Protein AF-A0AAD6F4P8-F1 (afdb_monomer)

Secondary structure (DSSP, 8-state):
--PPP--------------PPPPP-PPPPPP---PPPP--PPPPPPPPP-PPPPPPPP-PPPPP--PPPP-PPPP-PPPPPPP-------------PPPP-PPPP---SS--SSSS---------S--HHHHHHHHHHHHHHHHTPPP--GGGT----S-TTTT-BTT-SS--SS---B--HHHHHHHHHHHHTTTTTTTTS--S--SS---SSSSS--TT-S---S-TTT---SSEETTTTEE-TT-SS-TTSTTEETTEEPPTT-EEE--SSTTB--EE--SS-SSPPP--BBPTT-EETTTTEEEETTEE--HHHHHHHHH-TTEEEPPHHHHHHHGGG-BTTB-S-B-TTSPBPPPPTTTGGGSB--EEES-SS-SS-TTPEEEEEEEEETTEEEEEEEEE----TTS--TTBPPTT-EEETTEEEETTEEEEGGGG-HHHHHGGGTTSEEEBTTS-EEEPTEEETTTS-EEE--BBTTTB-SSPPPP-

Mean predicted aligned error: 16.56 Å

pLDDT: mean 73.49, std 25.28, range [23.8, 97.62]

Structure (mmCIF, N/CA/C/O backbone):
data_AF-A0AAD6F4P8-F1
#
_entry.id   AF-A0AAD6F4P8-F1
#
loop_
_atom_site.group_PDB
_atom_site.id
_atom_site.type_symbol
_atom_site.label_atom_id
_atom_site.label_alt_id
_atom_site.label_comp_id
_atom_site.label_asym_id
_atom_site.label_entity_id
_atom_site.label_seq_id
_atom_site.pdbx_PDB_ins_code
_atom_site.Cartn_x
_atom_site.Cartn_y
_atom_site.Cartn_z
_atom_site.occupancy
_atom_site.B_iso_or_equiv
_atom_site.auth_seq_id
_atom_site.auth_comp_id
_atom_site.auth_asym_id
_atom_site.auth_atom_id
_atom_site.pdbx_PDB_model_num
ATOM 1 N N . MET A 1 1 ? -50.062 -0.620 -18.883 1.00 27.12 1 MET A N 1
ATOM 2 C CA . MET A 1 1 ? -49.053 -1.371 -18.108 1.00 27.12 1 MET A CA 1
ATOM 3 C C . MET A 1 1 ? -47.670 -0.944 -18.592 1.00 27.12 1 MET A C 1
ATOM 5 O O . MET A 1 1 ? -47.546 -0.703 -19.782 1.00 27.12 1 MET A O 1
ATOM 9 N N . GLU A 1 2 ? -46.653 -0.757 -17.750 1.00 25.64 2 GLU A N 1
ATOM 10 C CA . GLU A 1 2 ? -46.662 -0.831 -16.279 1.00 25.64 2 GLU A CA 1
ATOM 11 C C . GLU A 1 2 ? -45.714 0.197 -15.627 1.00 25.64 2 GLU A C 1
ATOM 13 O O . GLU A 1 2 ? -45.304 1.154 -16.280 1.00 25.64 2 GLU A O 1
ATOM 18 N N . ARG A 1 3 ? -45.489 0.102 -14.310 1.00 24.59 3 ARG A N 1
ATOM 19 C CA . ARG A 1 3 ? -44.929 1.192 -13.492 1.00 24.59 3 ARG A CA 1
ATOM 20 C C . ARG A 1 3 ? -43.428 1.400 -13.717 1.00 24.59 3 ARG A C 1
ATOM 22 O O . ARG A 1 3 ? -42.650 0.461 -13.608 1.00 24.59 3 ARG A O 1
ATOM 29 N N . ALA A 1 4 ? -43.024 2.658 -13.893 1.00 24.95 4 ALA A N 1
ATOM 30 C CA . ALA A 1 4 ? -41.645 3.085 -13.677 1.00 24.95 4 ALA A CA 1
ATOM 31 C C . ALA A 1 4 ? -41.419 3.338 -12.176 1.00 24.95 4 ALA A C 1
ATOM 33 O O . ALA A 1 4 ? -42.096 4.193 -11.599 1.00 24.95 4 ALA A O 1
ATOM 34 N N . ASP A 1 5 ? -40.486 2.619 -11.546 1.00 25.64 5 ASP A N 1
ATOM 35 C CA . ASP A 1 5 ? -40.060 2.919 -10.173 1.00 25.64 5 ASP A CA 1
ATOM 36 C C . ASP A 1 5 ? -38.973 4.007 -10.178 1.00 25.64 5 ASP A C 1
ATOM 38 O O . ASP A 1 5 ? -38.095 4.050 -11.042 1.00 25.64 5 ASP A O 1
ATOM 42 N N . ARG A 1 6 ? -39.048 4.911 -9.202 1.00 30.14 6 ARG A N 1
ATOM 43 C CA . ARG A 1 6 ? -38.086 5.988 -8.973 1.00 30.14 6 ARG A CA 1
ATOM 44 C C . ARG A 1 6 ? -37.300 5.672 -7.703 1.00 30.14 6 ARG A C 1
ATOM 46 O O . ARG A 1 6 ? -37.779 5.975 -6.611 1.00 30.14 6 ARG A O 1
ATOM 53 N N . ARG A 1 7 ? -36.079 5.147 -7.847 1.00 28.91 7 ARG A N 1
ATOM 54 C CA . ARG A 1 7 ? -34.977 5.303 -6.872 1.00 28.91 7 ARG A CA 1
ATOM 55 C C . ARG A 1 7 ? -33.649 4.786 -7.431 1.00 28.91 7 ARG A C 1
ATOM 57 O O . ARG A 1 7 ? -33.378 3.595 -7.412 1.00 28.91 7 ARG A O 1
ATOM 64 N N . ASN A 1 8 ? -32.828 5.717 -7.904 1.00 29.27 8 ASN A N 1
ATOM 65 C CA . ASN A 1 8 ? -31.368 5.656 -7.830 1.00 29.27 8 ASN A CA 1
ATOM 66 C C . ASN A 1 8 ? -30.857 7.071 -8.116 1.00 29.27 8 ASN A C 1
ATOM 68 O O . ASN A 1 8 ? -30.962 7.555 -9.241 1.00 29.27 8 ASN A O 1
ATOM 72 N N . GLY A 1 9 ? -30.433 7.782 -7.070 1.00 30.77 9 GLY A N 1
ATOM 73 C CA . GLY A 1 9 ? -30.246 9.233 -7.152 1.00 30.77 9 GLY A CA 1
ATOM 74 C C . GLY A 1 9 ? -29.705 9.899 -5.889 1.00 30.77 9 GLY A C 1
ATOM 75 O O . GLY A 1 9 ? -29.942 11.089 -5.703 1.00 30.77 9 GLY A O 1
ATOM 76 N N . GLU A 1 10 ? -28.982 9.170 -5.035 1.00 27.36 10 GLU A N 1
ATOM 77 C CA . GLU A 1 10 ? -28.270 9.762 -3.898 1.00 27.36 10 GLU A CA 1
ATOM 78 C C . GLU A 1 10 ? -26.758 9.552 -4.000 1.00 27.36 10 GLU A C 1
ATOM 80 O O . GLU A 1 10 ? -26.220 8.485 -3.736 1.00 27.36 10 GLU A O 1
ATOM 85 N N . GLN A 1 11 ? -26.102 10.641 -4.401 1.00 25.98 11 GLN A N 1
ATOM 86 C CA . GLN A 1 11 ? -24.927 11.211 -3.739 1.00 25.98 11 GLN A CA 1
ATOM 87 C C . GLN A 1 11 ? -23.844 10.233 -3.254 1.00 25.98 11 GLN A C 1
ATOM 89 O O . GLN A 1 11 ? -23.821 9.831 -2.092 1.00 25.98 11 GLN A O 1
ATOM 94 N N . VAL A 1 12 ? -22.806 10.072 -4.081 1.00 25.61 12 VAL A N 1
ATOM 95 C CA . VAL A 1 12 ? -21.438 9.934 -3.557 1.00 25.61 12 VAL A CA 1
ATOM 96 C C . VAL A 1 12 ? -21.161 11.159 -2.679 1.00 25.61 12 VAL A C 1
ATOM 98 O O . VAL A 1 12 ? -21.057 12.279 -3.187 1.00 25.61 12 VAL A O 1
ATOM 101 N N . ARG A 1 13 ? -21.088 10.969 -1.358 1.00 23.91 13 ARG A N 1
ATOM 102 C CA . ARG A 1 13 ? -20.717 12.023 -0.407 1.00 23.91 13 ARG A CA 1
ATOM 103 C C . ARG A 1 13 ? -19.242 11.872 -0.031 1.00 23.91 13 ARG A C 1
ATOM 105 O O . ARG A 1 13 ? -18.902 10.856 0.569 1.00 23.91 13 ARG A O 1
ATOM 112 N N . PRO A 1 14 ? -18.370 12.854 -0.323 1.00 23.89 14 PRO A N 1
ATOM 113 C CA . PRO A 1 14 ? -17.055 12.894 0.303 1.00 23.89 14 PRO A CA 1
ATOM 114 C C . PRO A 1 14 ? -17.202 13.151 1.809 1.00 23.89 14 PRO A C 1
ATOM 116 O O . PRO A 1 14 ? -18.171 13.782 2.247 1.00 23.89 14 PRO A O 1
ATOM 119 N N . LEU A 1 15 ? -16.221 12.692 2.589 1.00 24.34 15 LEU A N 1
ATOM 120 C CA . LEU A 1 15 ? -16.130 12.939 4.030 1.00 24.34 15 LEU A CA 1
ATOM 121 C C . LEU A 1 15 ? -16.163 14.450 4.311 1.00 24.34 15 LEU A C 1
ATOM 123 O O . LEU A 1 15 ? -15.234 15.184 3.972 1.00 24.34 15 LEU A O 1
ATOM 127 N N . ARG A 1 16 ? -17.253 14.927 4.922 1.00 23.80 16 ARG A N 1
ATOM 128 C CA . ARG A 1 16 ? -17.387 16.320 5.360 1.00 23.80 16 ARG A CA 1
ATOM 129 C C . ARG A 1 16 ? -16.856 16.474 6.777 1.00 23.80 16 ARG A C 1
ATOM 131 O O . ARG A 1 16 ? -17.568 16.174 7.731 1.00 23.80 16 ARG A O 1
ATOM 138 N N . PHE A 1 17 ? -15.667 17.053 6.902 1.00 24.91 17 PHE A N 1
ATOM 139 C CA . PHE A 1 17 ? -15.286 17.752 8.126 1.00 24.91 17 PHE A CA 1
ATOM 140 C C . PHE A 1 17 ? -16.268 18.908 8.352 1.00 24.91 17 PHE A C 1
ATOM 142 O O . PHE A 1 17 ? -16.334 19.848 7.556 1.00 24.91 17 PHE A O 1
ATOM 149 N N . HIS A 1 18 ? -17.069 18.820 9.413 1.00 24.23 18 HIS A N 1
ATOM 150 C CA . HIS A 1 18 ? -18.057 19.835 9.773 1.00 24.23 18 HIS A CA 1
ATOM 151 C C . HIS A 1 18 ? -17.400 20.976 10.565 1.00 24.23 18 HIS A C 1
ATOM 153 O O . HIS A 1 18 ? -17.612 21.136 11.763 1.00 24.23 18 HIS A O 1
ATOM 159 N N . LEU A 1 19 ? -16.612 21.800 9.867 1.00 25.84 19 LEU A N 1
ATOM 160 C CA . LEU A 1 19 ? -16.163 23.090 10.390 1.00 25.84 19 LEU A CA 1
ATOM 161 C C . LEU A 1 19 ? -17.365 24.038 10.504 1.00 25.84 19 LEU A C 1
ATOM 163 O O . LEU A 1 19 ? -17.758 24.691 9.535 1.00 25.84 19 LEU A O 1
ATOM 167 N N . ASN A 1 20 ? -17.959 24.100 11.694 1.00 26.73 20 ASN A N 1
ATOM 168 C CA . ASN A 1 20 ? -18.917 25.144 12.040 1.00 26.73 20 ASN A CA 1
ATOM 169 C C . ASN A 1 20 ? -18.177 26.485 12.153 1.00 26.73 20 ASN A C 1
ATOM 171 O O . ASN A 1 20 ? -17.145 26.577 12.815 1.00 26.73 20 ASN A O 1
ATOM 175 N N . ALA A 1 21 ? -18.707 27.533 11.522 1.00 30.80 21 ALA A N 1
ATOM 176 C CA . ALA A 1 21 ? -18.173 28.880 11.694 1.00 30.80 21 ALA A CA 1
ATOM 177 C C . ALA A 1 21 ? -18.444 29.377 13.132 1.00 30.80 21 ALA A C 1
ATOM 179 O O . ALA A 1 21 ? -19.569 29.201 13.615 1.00 30.80 21 ALA A O 1
ATOM 180 N N . PRO A 1 22 ? -17.473 30.014 13.814 1.00 34.09 22 PRO A N 1
ATOM 181 C CA . PRO A 1 22 ? -17.725 30.664 15.096 1.00 34.09 22 PRO A CA 1
ATOM 182 C C . PRO A 1 22 ? -18.763 31.792 14.951 1.00 34.09 22 PRO A C 1
ATOM 184 O O . PRO A 1 22 ? -18.744 32.499 13.941 1.00 34.09 22 PRO A O 1
ATOM 187 N N . PRO A 1 23 ? -19.650 32.006 15.939 1.00 33.62 23 PRO A N 1
ATOM 188 C CA . PRO A 1 23 ? -20.522 33.175 15.959 1.00 33.62 23 PRO A CA 1
ATOM 189 C C . PRO A 1 23 ? -19.725 34.449 16.284 1.00 33.62 23 PRO A C 1
ATOM 191 O O . PRO A 1 23 ? -18.847 34.435 17.148 1.00 33.62 23 PRO A O 1
ATOM 194 N N . ASP A 1 24 ? -20.071 35.569 15.643 1.00 33.62 24 ASP A N 1
ATOM 195 C CA . ASP A 1 24 ? -19.488 36.881 15.947 1.00 33.62 24 ASP A CA 1
ATOM 196 C C . ASP A 1 24 ? -19.811 37.319 17.388 1.00 33.62 24 ASP A C 1
ATOM 198 O O . ASP A 1 24 ? -20.970 37.562 17.737 1.00 33.62 24 ASP A O 1
ATOM 202 N N . ILE A 1 25 ? -18.779 37.475 18.225 1.00 34.50 25 ILE A N 1
ATOM 203 C CA . ILE A 1 25 ? -18.896 38.010 19.590 1.00 34.50 25 ILE A CA 1
ATOM 204 C C . ILE A 1 25 ? -18.365 39.458 19.610 1.00 34.50 25 ILE A C 1
ATOM 206 O O . ILE A 1 25 ? -17.192 39.676 19.295 1.00 34.50 25 ILE A O 1
ATOM 210 N N . PRO A 1 26 ? -19.177 40.466 19.991 1.00 30.06 26 PRO A N 1
ATOM 211 C CA . PRO A 1 26 ? -18.735 41.861 20.029 1.00 30.06 26 PRO A CA 1
ATOM 212 C C . PRO A 1 26 ? -17.628 42.130 21.059 1.00 30.06 26 PRO A C 1
ATOM 214 O O . PRO A 1 26 ? -17.706 41.700 22.209 1.00 30.06 26 PRO A O 1
ATOM 217 N N . LEU A 1 27 ? -16.629 42.926 20.668 1.00 29.55 27 LEU A N 1
ATOM 218 C CA . LEU A 1 27 ? -15.541 43.363 21.549 1.00 29.55 27 LEU A CA 1
ATOM 219 C C . LEU A 1 27 ? -16.037 44.348 22.623 1.00 29.55 27 LEU A C 1
ATOM 221 O O . LEU A 1 27 ? -16.502 45.444 22.306 1.00 29.55 27 LEU A O 1
ATOM 225 N N . THR A 1 28 ? -15.853 44.004 23.899 1.00 33.47 28 THR A N 1
ATOM 226 C CA . THR A 1 28 ? -16.041 44.921 25.037 1.00 33.47 28 THR A CA 1
ATOM 227 C C . THR A 1 28 ? -14.729 45.616 25.442 1.00 33.47 28 THR A C 1
ATOM 229 O O . THR A 1 28 ? -13.672 44.984 25.400 1.00 33.47 28 THR A O 1
ATOM 232 N N . PRO A 1 29 ? -14.758 46.899 25.857 1.00 35.25 29 PRO A N 1
ATOM 233 C CA . PRO A 1 29 ? -13.555 47.675 26.172 1.00 35.25 29 PRO A CA 1
ATOM 234 C C . PRO A 1 29 ? -12.920 47.302 27.531 1.00 35.25 29 PRO A C 1
ATOM 236 O O . PRO A 1 29 ? -13.609 46.802 28.422 1.00 35.25 29 PRO A O 1
ATOM 239 N N . PRO A 1 30 ? -11.613 47.568 27.728 1.00 34.16 30 PRO A N 1
ATOM 240 C CA . PRO A 1 30 ? -10.875 47.107 28.903 1.00 34.16 30 PRO A CA 1
ATOM 241 C C . PRO A 1 30 ? -11.170 47.930 30.165 1.00 34.16 30 PRO A C 1
ATOM 243 O O . PRO A 1 30 ? -11.042 49.156 30.169 1.00 34.16 30 PRO A O 1
ATOM 246 N N . HIS A 1 31 ? -11.458 47.240 31.272 1.00 32.59 31 HIS A N 1
ATOM 247 C CA . HIS A 1 31 ? -11.424 47.813 32.621 1.00 32.59 31 HIS A CA 1
ATOM 248 C C . HIS A 1 31 ? -10.141 47.430 33.378 1.00 32.59 31 HIS A C 1
ATOM 250 O O . HIS A 1 31 ? -9.412 46.517 32.993 1.00 32.59 31 HIS A O 1
ATOM 256 N N . LYS A 1 32 ? -9.819 48.223 34.406 1.00 36.72 32 LYS A N 1
ATOM 257 C CA . LYS A 1 32 ? -8.496 48.288 35.046 1.00 36.72 32 LYS A CA 1
ATOM 258 C C . LYS A 1 32 ? -8.302 47.273 36.185 1.00 36.72 32 LYS A C 1
ATOM 260 O O . LYS A 1 32 ? -9.239 46.623 36.624 1.00 36.72 32 LYS A O 1
ATOM 265 N N . GLU A 1 33 ? -7.067 47.283 36.697 1.00 36.47 33 GLU A N 1
ATOM 266 C CA . GLU A 1 33 ? -6.622 46.787 38.011 1.00 36.47 33 GLU A CA 1
ATOM 267 C C . GLU A 1 33 ? -6.440 45.266 38.173 1.00 36.47 33 GLU A C 1
ATOM 269 O O . GLU A 1 33 ? -7.339 44.506 38.517 1.00 36.47 33 GLU A O 1
ATOM 274 N N . ARG A 1 34 ? -5.171 44.848 38.046 1.00 35.59 34 ARG A N 1
ATOM 275 C CA . ARG A 1 34 ? -4.601 43.663 38.701 1.00 35.59 34 ARG A CA 1
ATOM 276 C C . ARG A 1 34 ? -3.383 44.127 39.524 1.00 35.59 34 ARG A C 1
ATOM 278 O O . ARG A 1 34 ? -2.565 44.864 38.972 1.00 35.59 34 ARG A O 1
ATOM 285 N N . PRO A 1 35 ? -3.252 43.758 40.813 1.00 35.03 35 PRO A N 1
ATOM 286 C CA . PRO A 1 35 ? -2.140 44.204 41.656 1.00 35.03 35 PRO A CA 1
ATOM 287 C C . PRO A 1 35 ? -0.799 43.557 41.267 1.00 35.03 35 PRO A C 1
ATOM 289 O O . PRO A 1 35 ? -0.757 42.509 40.621 1.00 35.03 35 PRO A O 1
ATOM 292 N N . ALA A 1 36 ? 0.303 44.196 41.670 1.00 39.91 36 ALA A N 1
ATOM 293 C CA . ALA A 1 36 ? 1.667 43.777 41.346 1.00 39.91 36 ALA A CA 1
ATOM 294 C C . ALA A 1 36 ? 2.116 42.507 42.114 1.00 39.91 36 ALA A C 1
ATOM 296 O O . ALA A 1 36 ? 1.679 42.293 43.247 1.00 39.91 36 ALA A O 1
ATOM 297 N N . PRO A 1 37 ? 3.011 41.678 41.537 1.00 38.19 37 PRO A N 1
ATOM 298 C CA . PRO A 1 37 ? 3.512 40.464 42.184 1.00 38.19 37 PRO A CA 1
ATOM 299 C C . PRO A 1 37 ? 4.484 40.766 43.347 1.00 38.19 37 PRO A C 1
ATOM 301 O O . PRO A 1 37 ? 5.215 41.758 43.300 1.00 38.19 37 PRO A O 1
ATOM 304 N N . PRO A 1 38 ? 4.545 39.907 44.385 1.00 39.34 38 PRO A N 1
ATOM 305 C CA . PRO A 1 38 ? 5.389 40.127 45.559 1.00 39.34 38 PRO A CA 1
ATOM 306 C C . PRO A 1 38 ? 6.880 39.879 45.275 1.00 39.34 38 PRO A C 1
ATOM 308 O O . PRO A 1 38 ? 7.296 38.783 44.905 1.00 39.34 38 PRO A O 1
ATOM 311 N N . SER A 1 39 ? 7.715 40.887 45.523 1.00 39.91 39 SER A N 1
ATOM 312 C CA . SER A 1 39 ? 9.161 40.842 45.279 1.00 39.91 39 SER A CA 1
ATOM 313 C C . SER A 1 39 ? 9.961 40.294 46.475 1.00 39.91 39 SER A C 1
ATOM 315 O O . SER A 1 39 ? 10.532 41.070 47.246 1.00 39.91 39 SER A O 1
ATOM 317 N N . LYS A 1 40 ? 10.040 38.964 46.629 1.00 34.38 40 LYS A N 1
ATOM 318 C CA . LYS A 1 40 ? 11.017 38.278 47.505 1.00 34.38 40 LYS A CA 1
ATOM 319 C C . LYS A 1 40 ? 11.454 36.930 46.900 1.00 34.38 40 LYS A C 1
ATOM 321 O O . LYS A 1 40 ? 10.578 36.122 46.607 1.00 34.38 40 LYS A O 1
ATOM 326 N N . PRO A 1 41 ? 12.764 36.652 46.747 1.00 35.91 41 PRO A N 1
ATOM 327 C CA . PRO A 1 41 ? 13.242 35.315 46.396 1.00 35.91 41 PRO A CA 1
ATOM 328 C C . PRO A 1 41 ? 13.131 34.363 47.598 1.00 35.91 41 PRO A C 1
ATOM 330 O O . PRO A 1 41 ? 13.316 34.780 48.744 1.00 35.91 41 PRO A O 1
ATOM 333 N N . LEU A 1 42 ? 12.857 33.084 47.331 1.00 38.28 42 LEU A N 1
ATOM 334 C CA . LEU A 1 42 ? 12.933 32.007 48.326 1.00 38.28 42 LEU A CA 1
ATOM 335 C C . LEU A 1 42 ? 14.347 31.383 48.349 1.00 38.28 42 LEU A C 1
ATOM 337 O O . LEU A 1 42 ? 15.055 31.478 47.343 1.00 38.28 42 LEU A O 1
ATOM 341 N N . PRO A 1 43 ? 14.792 30.784 49.473 1.00 36.78 43 PRO A N 1
ATOM 342 C CA . PRO A 1 43 ? 16.133 30.203 49.590 1.00 36.78 43 PRO A CA 1
ATOM 343 C C . PRO A 1 43 ? 16.289 28.884 48.819 1.00 36.78 43 PRO A C 1
ATOM 345 O O . PRO A 1 43 ? 15.308 28.201 48.541 1.00 36.78 43 PRO A O 1
ATOM 348 N N . CYS A 1 44 ? 17.535 28.497 48.541 1.00 33.34 44 CYS A N 1
ATOM 349 C CA . CYS A 1 44 ? 17.864 27.168 48.020 1.00 33.34 44 CYS A CA 1
ATOM 350 C C . CYS A 1 44 ? 17.831 26.109 49.135 1.00 33.34 44 CYS A C 1
ATOM 352 O O . CYS A 1 44 ? 18.371 26.346 50.218 1.00 33.34 44 CYS A O 1
ATOM 354 N N . ASP A 1 45 ? 17.284 24.929 48.841 1.00 37.34 45 ASP A N 1
ATOM 355 C CA . ASP A 1 45 ? 17.310 23.776 49.748 1.00 37.34 45 ASP A CA 1
ATOM 356 C C . ASP A 1 45 ? 18.718 23.152 49.898 1.00 37.34 45 ASP A C 1
ATOM 358 O O . ASP A 1 45 ? 19.547 23.236 48.982 1.00 37.34 45 ASP A O 1
ATOM 362 N N . PRO A 1 46 ? 19.018 22.512 51.047 1.00 37.91 46 PRO A N 1
ATOM 363 C CA . PRO A 1 46 ? 20.307 21.873 51.308 1.00 37.91 46 PRO A CA 1
ATOM 364 C C . PRO A 1 46 ? 20.477 20.530 50.562 1.00 37.91 46 PRO A C 1
ATOM 366 O O . PRO A 1 46 ? 19.495 19.856 50.248 1.00 37.91 46 PRO A O 1
ATOM 369 N N . PRO A 1 47 ? 21.724 20.081 50.312 1.00 36.84 47 PRO A N 1
ATOM 370 C CA . PRO A 1 47 ? 21.988 18.850 49.569 1.00 36.84 47 PRO A CA 1
ATOM 371 C C . PRO A 1 47 ? 21.562 17.590 50.340 1.00 36.84 47 PRO A C 1
ATOM 373 O O . PRO A 1 47 ? 21.999 17.350 51.468 1.00 36.84 47 PRO A O 1
ATOM 376 N N . ALA A 1 48 ? 20.754 16.746 49.693 1.00 37.75 48 ALA A N 1
ATOM 377 C CA . ALA A 1 48 ? 20.360 15.440 50.214 1.00 37.75 48 ALA A CA 1
ATOM 378 C C . ALA A 1 48 ? 21.552 14.461 50.293 1.00 37.75 48 ALA A C 1
ATOM 380 O O . ALA A 1 48 ? 22.483 14.505 49.487 1.00 37.75 48 ALA A O 1
ATOM 381 N N . GLN A 1 49 ? 21.521 13.565 51.281 1.00 32.66 49 GLN A N 1
ATOM 382 C CA . GLN A 1 49 ? 22.653 12.702 51.627 1.00 32.66 49 GLN A CA 1
ATOM 383 C C . GLN A 1 49 ? 22.788 11.486 50.695 1.00 32.66 49 GLN A C 1
ATOM 385 O O . GLN A 1 49 ? 21.811 10.814 50.364 1.00 32.66 49 GLN A O 1
ATOM 390 N N . LEU A 1 50 ? 24.030 11.163 50.325 1.00 33.06 50 LEU A N 1
ATOM 391 C CA . LEU A 1 50 ? 24.385 9.963 49.565 1.00 33.06 50 LEU A CA 1
ATOM 392 C C . LEU A 1 50 ? 24.256 8.699 50.432 1.00 33.06 50 LEU A C 1
ATOM 394 O O . LEU A 1 50 ? 25.117 8.425 51.267 1.00 33.06 50 LEU A O 1
ATOM 398 N N . LEU A 1 51 ? 23.232 7.884 50.169 1.00 35.59 51 LEU A N 1
ATOM 399 C CA . LEU A 1 51 ? 23.209 6.475 50.572 1.00 35.59 51 LEU A CA 1
ATOM 400 C C . LEU A 1 51 ? 23.765 5.609 49.431 1.00 35.59 51 LEU A C 1
ATOM 402 O O . LEU A 1 51 ? 23.390 5.763 48.268 1.00 35.59 51 LEU A O 1
ATOM 406 N N . GLY A 1 52 ? 24.723 4.740 49.761 1.00 31.28 52 GLY A N 1
ATOM 407 C CA . GLY A 1 52 ? 25.581 4.078 48.777 1.00 31.28 52 GLY A CA 1
ATOM 408 C C . GLY A 1 52 ? 24.883 3.006 47.934 1.00 31.28 52 GLY A C 1
ATOM 409 O O . GLY A 1 52 ? 24.151 2.166 48.453 1.00 31.28 52 GLY A O 1
ATOM 410 N N . ARG A 1 53 ? 25.187 2.981 46.629 1.00 36.88 53 ARG A N 1
ATOM 411 C CA . ARG A 1 53 ? 24.911 1.829 45.754 1.00 36.88 53 ARG A CA 1
ATOM 412 C C . ARG A 1 53 ? 26.061 0.807 45.841 1.00 36.88 53 ARG A C 1
ATOM 414 O O . ARG A 1 53 ? 27.214 1.233 45.918 1.00 36.88 53 ARG A O 1
ATOM 421 N N . PRO A 1 54 ? 25.792 -0.512 45.779 1.00 35.09 54 PRO A N 1
ATOM 422 C CA . PRO A 1 54 ? 26.841 -1.526 45.661 1.00 35.09 54 PRO A CA 1
ATOM 423 C C . PRO A 1 54 ? 27.645 -1.387 44.359 1.00 35.09 54 PRO A C 1
ATOM 425 O O . PRO A 1 54 ? 27.112 -0.956 43.335 1.00 35.09 54 PRO A O 1
ATOM 428 N N . ALA A 1 55 ? 28.915 -1.794 44.386 1.00 39.12 55 ALA A N 1
ATOM 429 C CA . ALA A 1 55 ? 29.764 -1.839 43.196 1.00 39.12 55 ALA A CA 1
ATOM 430 C C . ALA A 1 55 ? 29.391 -3.021 42.268 1.00 39.12 55 ALA A C 1
ATOM 432 O O . ALA A 1 55 ? 29.007 -4.084 42.765 1.00 39.12 55 ALA A O 1
ATOM 433 N N . PRO A 1 56 ? 29.522 -2.877 40.934 1.00 39.84 56 PRO A N 1
ATOM 434 C CA . PRO A 1 56 ? 29.304 -3.974 39.994 1.00 39.84 56 PRO A CA 1
ATOM 435 C C . PRO A 1 56 ? 30.431 -5.027 40.069 1.00 39.84 56 PRO A C 1
ATOM 437 O O . PRO A 1 56 ? 31.567 -4.694 40.417 1.00 39.84 56 PRO A O 1
ATOM 440 N N . PRO A 1 57 ? 30.158 -6.300 39.724 1.00 38.16 57 PRO A N 1
ATOM 441 C CA . PRO A 1 57 ? 31.156 -7.365 39.780 1.00 38.16 57 PRO A CA 1
ATOM 442 C C . PRO A 1 57 ? 32.185 -7.260 38.645 1.00 38.16 57 PRO A C 1
ATOM 444 O O . PRO A 1 57 ? 31.829 -7.173 37.469 1.00 38.16 57 PRO A O 1
ATOM 447 N N . ASN A 1 58 ? 33.472 -7.354 38.990 1.00 38.03 58 ASN A N 1
ATOM 448 C CA . ASN A 1 58 ? 34.556 -7.440 38.010 1.00 38.03 58 ASN A CA 1
ATOM 449 C C . ASN A 1 58 ? 34.460 -8.730 37.179 1.00 38.03 58 ASN A C 1
ATOM 451 O O . ASN A 1 58 ? 34.408 -9.832 37.727 1.00 38.03 58 ASN A O 1
ATOM 455 N N . LYS A 1 59 ? 34.544 -8.594 35.852 1.00 37.56 59 LYS A N 1
ATOM 456 C CA . LYS A 1 59 ? 34.756 -9.700 34.910 1.00 37.56 59 LYS A CA 1
ATOM 457 C C . LYS A 1 59 ? 35.887 -9.304 33.944 1.00 37.56 59 LYS A C 1
ATOM 459 O O . LYS A 1 59 ? 35.820 -8.196 33.414 1.00 37.56 59 LYS A O 1
ATOM 464 N N . PRO A 1 60 ? 36.925 -10.135 33.727 1.00 34.97 60 PRO A N 1
ATOM 465 C CA . PRO A 1 60 ? 38.022 -9.781 32.823 1.00 34.97 60 PRO A CA 1
ATOM 466 C C . PRO A 1 60 ? 37.561 -9.641 31.367 1.00 34.97 60 PRO A C 1
ATOM 468 O O . PRO A 1 60 ? 36.675 -10.377 30.927 1.00 34.97 60 PRO A O 1
ATOM 471 N N . LEU A 1 61 ? 38.201 -8.744 30.611 1.00 39.16 61 LEU A N 1
ATOM 472 C CA . LEU A 1 61 ? 38.087 -8.720 29.150 1.00 39.16 61 LEU A CA 1
ATOM 473 C C . LEU A 1 61 ? 38.895 -9.880 28.527 1.00 39.16 61 LEU A C 1
ATOM 475 O O . LEU A 1 61 ? 39.898 -10.305 29.109 1.00 39.16 61 LEU A O 1
ATOM 479 N N . PRO A 1 62 ? 38.494 -10.387 27.345 1.00 43.00 62 PRO A N 1
ATOM 480 C CA . PRO A 1 62 ? 39.333 -11.273 26.539 1.00 43.00 62 PRO A CA 1
ATOM 481 C C . PRO A 1 62 ? 40.545 -10.515 25.948 1.00 43.00 62 PRO A C 1
ATOM 483 O O . PRO A 1 62 ? 40.481 -9.294 25.804 1.00 43.00 62 PRO A O 1
ATOM 486 N N . PRO A 1 63 ? 41.643 -11.212 25.596 1.00 39.28 63 PRO A N 1
ATOM 487 C CA . PRO A 1 63 ? 42.851 -10.593 25.043 1.00 39.28 63 PRO A CA 1
ATOM 488 C C . PRO A 1 63 ? 42.719 -10.211 23.558 1.00 39.28 63 PRO A C 1
ATOM 490 O O . PRO A 1 63 ? 42.018 -10.879 22.795 1.00 39.28 63 PRO A O 1
ATOM 493 N N . ASP A 1 64 ? 43.459 -9.179 23.140 1.00 38.34 64 ASP A N 1
ATOM 494 C CA . ASP A 1 64 ? 43.490 -8.688 21.756 1.00 38.34 64 ASP A CA 1
ATOM 495 C C . ASP A 1 64 ? 44.156 -9.668 20.761 1.00 38.34 64 ASP A C 1
ATOM 497 O O . ASP A 1 64 ? 45.233 -10.210 21.039 1.00 38.34 64 ASP A O 1
ATOM 501 N N . PRO A 1 65 ? 43.588 -9.856 19.553 1.00 38.16 65 PRO A N 1
ATOM 502 C CA . PRO A 1 65 ? 44.173 -10.699 18.516 1.00 38.16 65 PRO A CA 1
ATOM 503 C C . PRO A 1 65 ? 45.260 -9.978 17.691 1.00 38.16 65 PRO A C 1
ATOM 505 O O . PRO A 1 65 ? 44.976 -9.354 16.674 1.00 38.16 65 PRO A O 1
ATOM 508 N N . GLY A 1 66 ? 46.518 -10.155 18.106 1.00 33.41 66 GLY A N 1
ATOM 509 C CA . GLY A 1 66 ? 47.706 -10.329 17.245 1.00 33.41 66 GLY A CA 1
ATOM 510 C C . GLY A 1 66 ? 47.984 -9.348 16.089 1.00 33.41 66 GLY A C 1
ATOM 511 O O . GLY A 1 66 ? 47.406 -9.438 15.008 1.00 33.41 66 GLY A O 1
ATOM 512 N N . THR A 1 67 ? 49.022 -8.523 16.248 1.00 33.41 67 THR A N 1
ATOM 513 C CA . THR A 1 67 ? 49.585 -7.644 15.205 1.00 33.41 67 THR A CA 1
ATOM 514 C C . THR A 1 67 ? 50.151 -8.419 13.996 1.00 33.41 67 THR A C 1
ATOM 516 O O . THR A 1 67 ? 51.045 -9.250 14.180 1.00 33.41 67 THR A O 1
ATOM 519 N N . PRO A 1 68 ? 49.746 -8.113 12.746 1.00 36.31 68 PRO A N 1
ATOM 520 C CA . PRO A 1 68 ? 50.432 -8.599 11.545 1.00 36.31 68 PRO A CA 1
ATOM 521 C C . PRO A 1 68 ? 51.805 -7.932 11.336 1.00 36.31 68 PRO A C 1
ATOM 523 O O . PRO A 1 68 ? 52.032 -6.794 11.748 1.00 36.31 68 PRO A O 1
ATOM 526 N N . ALA A 1 69 ? 52.726 -8.640 10.678 1.00 31.23 69 ALA A N 1
ATOM 527 C CA . ALA A 1 69 ? 54.120 -8.216 10.522 1.00 31.23 69 ALA A CA 1
ATOM 528 C C . ALA A 1 69 ? 54.338 -7.092 9.484 1.00 31.23 69 ALA A C 1
ATOM 530 O O . ALA A 1 69 ? 53.561 -6.902 8.549 1.00 31.23 69 ALA A O 1
ATOM 531 N N . GLN A 1 70 ? 55.454 -6.374 9.636 1.00 30.00 70 GLN A N 1
ATOM 532 C CA . GLN A 1 70 ? 55.876 -5.288 8.746 1.00 30.00 70 GLN A CA 1
ATOM 533 C C . GLN A 1 70 ? 56.310 -5.817 7.367 1.00 30.00 70 GLN A C 1
ATOM 535 O O . GLN A 1 70 ? 57.109 -6.748 7.279 1.00 30.00 70 GLN A O 1
ATOM 540 N N . ILE A 1 71 ? 55.852 -5.167 6.291 1.00 35.19 71 ILE A N 1
ATOM 541 C CA . ILE A 1 71 ? 56.324 -5.395 4.915 1.00 35.19 71 ILE A CA 1
ATOM 542 C C . ILE A 1 71 ? 57.068 -4.130 4.446 1.00 35.19 71 ILE A C 1
ATOM 544 O O . ILE A 1 71 ? 56.506 -3.037 4.545 1.00 35.19 71 ILE A O 1
ATOM 548 N N . PRO A 1 72 ? 58.317 -4.226 3.946 1.00 31.06 72 PRO A N 1
ATOM 549 C CA . PRO A 1 72 ? 59.114 -3.053 3.596 1.00 31.06 72 PRO A CA 1
ATOM 550 C C . PRO A 1 72 ? 58.660 -2.394 2.284 1.00 31.06 72 PRO A C 1
ATOM 552 O O . PRO A 1 72 ? 58.570 -3.036 1.235 1.00 31.06 72 PRO A O 1
ATOM 555 N N . LEU A 1 73 ? 58.440 -1.079 2.330 1.00 30.52 73 LEU A N 1
ATOM 556 C CA . LEU A 1 73 ? 58.138 -0.248 1.162 1.00 30.52 73 LEU A CA 1
ATOM 557 C C . LEU A 1 73 ? 59.380 -0.046 0.277 1.00 30.52 73 LEU A C 1
ATOM 559 O O . LEU A 1 73 ? 60.439 0.354 0.759 1.00 30.52 73 LEU A O 1
ATOM 563 N N . LYS A 1 74 ? 59.230 -0.245 -1.039 1.00 32.66 74 LYS A N 1
ATOM 564 C CA . LYS A 1 74 ? 60.195 0.228 -2.047 1.00 32.66 74 LYS A CA 1
ATOM 565 C C . LYS A 1 74 ? 59.820 1.647 -2.507 1.00 32.66 74 LYS A C 1
ATOM 567 O O . LYS A 1 74 ? 58.636 1.895 -2.732 1.00 32.66 74 LYS A O 1
ATOM 572 N N . PRO A 1 75 ? 60.785 2.565 -2.693 1.00 28.64 75 PRO A N 1
ATOM 573 C CA . PRO A 1 75 ? 60.506 3.912 -3.185 1.00 28.64 75 PRO A CA 1
ATOM 574 C C . PRO A 1 75 ? 60.246 3.919 -4.699 1.00 28.64 75 PRO A C 1
ATOM 576 O O . PRO A 1 75 ? 60.926 3.217 -5.449 1.00 28.64 75 PRO A O 1
ATOM 579 N N . LEU A 1 76 ? 59.314 4.760 -5.160 1.00 30.61 76 LEU A N 1
ATOM 580 C CA . LEU A 1 76 ? 59.107 5.051 -6.583 1.00 30.61 76 LEU A CA 1
ATOM 581 C C . LEU A 1 76 ? 59.028 6.562 -6.858 1.00 30.61 76 LEU A C 1
ATOM 583 O O . LEU A 1 76 ? 58.546 7.353 -6.053 1.00 30.61 76 LEU A O 1
ATOM 587 N N . VAL A 1 77 ? 59.583 6.919 -8.015 1.00 32.03 77 VAL A N 1
ATOM 588 C CA . VAL A 1 77 ? 59.989 8.255 -8.483 1.00 32.03 77 VAL A CA 1
ATOM 589 C C . VAL A 1 77 ? 58.819 9.255 -8.613 1.00 32.03 77 VAL A C 1
ATOM 591 O O . VAL A 1 77 ? 57.769 8.881 -9.135 1.00 32.03 77 VAL A O 1
ATOM 594 N N . PRO A 1 78 ? 58.993 10.546 -8.251 1.00 28.83 78 PRO A N 1
ATOM 595 C CA . PRO A 1 78 ? 57.993 11.586 -8.506 1.00 28.83 78 PRO A CA 1
ATOM 596 C C . PRO A 1 78 ? 57.985 12.050 -9.975 1.00 28.83 78 PRO A C 1
ATOM 598 O O . PRO A 1 78 ? 59.022 12.408 -10.537 1.00 28.83 78 PRO A O 1
ATOM 601 N N . VAL A 1 79 ? 56.798 12.126 -10.585 1.00 33.34 79 VAL A N 1
ATOM 602 C CA . VAL A 1 79 ? 56.597 12.616 -11.963 1.00 33.34 79 VAL A CA 1
ATOM 603 C C . VAL A 1 79 ? 56.126 14.077 -11.957 1.00 33.34 79 VAL A C 1
ATOM 605 O O . VAL A 1 79 ? 55.164 14.425 -11.276 1.00 33.34 79 VAL A O 1
ATOM 608 N N . LYS A 1 80 ? 56.785 14.939 -12.744 1.00 29.45 80 LYS A N 1
ATOM 609 C CA . LYS A 1 80 ? 56.405 16.351 -12.950 1.00 29.45 80 LYS A CA 1
ATOM 610 C C . LYS A 1 80 ? 55.412 16.523 -14.109 1.00 29.45 80 LYS A C 1
ATOM 612 O O . LYS A 1 80 ? 55.644 15.961 -15.178 1.00 29.45 80 LYS A O 1
ATOM 617 N N . PRO A 1 81 ? 54.442 17.441 -13.975 1.00 30.89 81 PRO A N 1
ATOM 618 C CA . PRO A 1 81 ? 53.985 18.282 -15.093 1.00 30.89 81 PRO A CA 1
ATOM 619 C C . PRO A 1 81 ? 54.695 19.655 -15.142 1.00 30.89 81 PRO A C 1
ATOM 621 O O . PRO A 1 81 ? 55.499 19.990 -14.272 1.00 30.89 81 PRO A O 1
ATOM 624 N N . ARG A 1 82 ? 54.441 20.442 -16.199 1.00 29.09 82 ARG A N 1
ATOM 625 C CA . ARG A 1 82 ? 55.150 21.701 -16.528 1.00 29.09 82 ARG A CA 1
ATOM 626 C C . ARG A 1 82 ? 54.416 22.973 -16.075 1.00 29.09 82 ARG A C 1
ATOM 628 O O . ARG A 1 82 ? 53.194 22.988 -15.985 1.00 29.09 82 ARG A O 1
ATOM 635 N N . LEU A 1 83 ? 55.178 24.062 -15.927 1.00 25.05 83 LEU A N 1
ATOM 636 C CA . LEU A 1 83 ? 54.683 25.446 -15.943 1.00 25.05 83 LEU A CA 1
ATOM 637 C C . LEU A 1 83 ? 54.498 25.961 -17.384 1.00 25.05 83 LEU A C 1
ATOM 639 O O . LEU A 1 83 ? 55.318 25.650 -18.248 1.00 25.05 83 LEU A O 1
ATOM 643 N N . VAL A 1 84 ? 53.503 26.831 -17.590 1.00 31.06 84 VAL A N 1
ATOM 644 C CA . VAL A 1 84 ? 53.413 27.838 -18.673 1.00 31.06 84 VAL A CA 1
ATOM 645 C C . VAL A 1 84 ? 52.796 29.118 -18.068 1.00 31.06 84 VAL A C 1
ATOM 647 O O . VAL A 1 84 ? 52.085 29.032 -17.067 1.00 31.06 84 VAL A O 1
ATOM 650 N N . ALA A 1 85 ? 53.116 30.297 -18.614 1.00 28.30 85 ALA A N 1
ATOM 651 C CA . ALA A 1 85 ? 52.843 31.617 -18.022 1.00 28.30 85 ALA A CA 1
ATOM 652 C C . ALA A 1 85 ? 51.708 32.421 -18.737 1.00 28.30 85 ALA A C 1
ATOM 654 O O . ALA A 1 85 ? 51.267 32.001 -19.806 1.00 28.30 85 ALA A O 1
ATOM 655 N N . PRO A 1 86 ? 51.211 33.545 -18.160 1.00 33.00 86 PRO A N 1
ATOM 656 C CA . PRO A 1 86 ? 49.991 34.275 -18.584 1.00 33.00 86 PRO A CA 1
ATOM 657 C C . PRO A 1 86 ? 50.306 35.675 -19.199 1.00 33.00 86 PRO A C 1
ATOM 659 O O . PRO A 1 86 ? 51.481 35.943 -19.446 1.00 33.00 86 PRO A O 1
ATOM 662 N N . PRO A 1 87 ? 49.376 36.667 -19.271 1.00 48.53 87 PRO A N 1
ATOM 663 C CA . PRO A 1 87 ? 47.976 36.739 -19.749 1.00 48.53 87 PRO A CA 1
ATOM 664 C C . PRO A 1 87 ? 47.850 37.786 -20.914 1.00 48.53 87 PRO A C 1
ATOM 666 O O . PRO A 1 87 ? 48.853 38.015 -21.589 1.00 48.53 87 PRO A O 1
ATOM 669 N N . PRO A 1 88 ? 46.684 38.435 -21.195 1.00 41.16 88 PRO A N 1
ATOM 670 C CA . PRO A 1 88 ? 46.281 39.637 -20.423 1.00 41.16 88 PRO A CA 1
ATOM 671 C C . PRO A 1 88 ? 44.753 39.861 -20.190 1.00 41.16 88 PRO A C 1
ATOM 673 O O . PRO A 1 88 ? 43.918 39.316 -20.896 1.00 41.16 88 PRO A O 1
ATOM 676 N N . ASN A 1 89 ? 44.437 40.699 -19.179 1.00 31.06 89 ASN A N 1
ATOM 677 C CA . ASN A 1 89 ? 43.332 41.692 -19.008 1.00 31.06 89 ASN A CA 1
ATOM 678 C C . ASN A 1 89 ? 42.136 41.727 -20.007 1.00 31.06 89 ASN A C 1
ATOM 680 O O . ASN A 1 89 ? 42.351 41.588 -21.201 1.00 31.06 89 ASN A O 1
ATOM 684 N N . ARG A 1 90 ? 40.885 42.127 -19.686 1.00 32.50 90 ARG A N 1
ATOM 685 C CA . ARG A 1 90 ? 40.120 42.689 -18.518 1.00 32.50 90 ARG A CA 1
ATOM 686 C C . ARG A 1 90 ? 38.623 42.744 -18.966 1.00 32.50 90 ARG A C 1
ATOM 688 O O . ARG A 1 90 ? 38.392 42.567 -20.154 1.00 32.50 90 ARG A O 1
ATOM 695 N N . HIS A 1 91 ? 37.540 43.008 -18.217 1.00 30.81 91 HIS A N 1
ATOM 696 C CA . HIS A 1 91 ? 37.131 43.316 -16.819 1.00 30.81 91 HIS A CA 1
ATOM 697 C C . HIS A 1 91 ? 35.729 42.639 -16.621 1.00 30.81 91 HIS A C 1
ATOM 699 O O . HIS A 1 91 ? 35.177 42.134 -17.591 1.00 30.81 91 HIS A O 1
ATOM 705 N N . GLY A 1 92 ? 35.036 42.596 -15.471 1.00 26.38 92 GLY A N 1
ATOM 706 C CA . GLY A 1 92 ? 35.336 43.021 -14.095 1.00 26.38 92 GLY A CA 1
ATOM 707 C C . GLY A 1 92 ? 34.128 43.675 -13.387 1.00 26.38 92 GLY A C 1
ATOM 708 O O . GLY A 1 92 ? 33.860 44.842 -13.645 1.00 26.38 92 GLY A O 1
ATOM 709 N N . ALA A 1 93 ? 33.443 42.965 -12.474 1.00 26.73 93 ALA A N 1
ATOM 710 C CA . ALA A 1 93 ? 32.430 43.513 -11.548 1.00 26.73 93 ALA A CA 1
ATOM 711 C C . ALA A 1 93 ? 32.128 42.551 -10.370 1.00 26.73 93 ALA A C 1
ATOM 713 O O . ALA A 1 93 ? 32.366 41.354 -10.490 1.00 26.73 93 ALA A O 1
ATOM 714 N N . ALA A 1 94 ? 31.563 43.097 -9.282 1.00 28.80 94 ALA A N 1
ATOM 715 C CA . ALA A 1 94 ? 30.879 42.423 -8.162 1.00 28.80 94 ALA A CA 1
ATOM 716 C C . ALA A 1 94 ? 31.590 41.245 -7.448 1.00 28.80 94 ALA A C 1
ATOM 718 O O . ALA A 1 94 ? 31.521 40.092 -7.867 1.00 28.80 94 ALA A O 1
ATOM 719 N N . ALA A 1 95 ? 32.134 41.523 -6.258 1.00 25.78 95 ALA A N 1
ATOM 720 C CA . ALA A 1 95 ? 32.387 40.512 -5.231 1.00 25.78 95 ALA A CA 1
ATOM 721 C C . ALA A 1 95 ? 31.318 40.604 -4.129 1.00 25.78 95 ALA A C 1
ATOM 723 O O . ALA A 1 95 ? 30.971 41.701 -3.698 1.00 25.78 95 ALA A O 1
ATOM 724 N N . ASN A 1 96 ? 30.839 39.458 -3.646 1.00 29.48 96 ASN A N 1
ATOM 725 C CA . ASN A 1 96 ? 30.169 39.314 -2.351 1.00 29.48 96 ASN A CA 1
ATOM 726 C C . ASN A 1 96 ? 30.447 37.891 -1.821 1.00 29.48 96 ASN A C 1
ATOM 728 O O . ASN A 1 96 ? 30.661 36.984 -2.632 1.00 29.48 96 ASN A O 1
ATOM 732 N N . PRO A 1 97 ? 30.534 37.678 -0.495 1.00 29.48 97 PRO A N 1
ATOM 733 C CA . PRO A 1 97 ? 31.068 36.439 0.065 1.00 29.48 97 PRO A CA 1
ATOM 734 C C . PRO A 1 97 ? 30.118 35.250 -0.119 1.00 29.48 97 PRO A C 1
ATOM 736 O O . PRO A 1 97 ? 28.896 35.387 -0.094 1.00 29.48 97 PRO A O 1
ATOM 739 N N . ALA A 1 98 ? 30.697 34.058 -0.274 1.00 26.94 98 ALA A N 1
ATOM 740 C CA . ALA A 1 98 ? 29.935 32.828 -0.433 1.00 26.94 98 ALA A CA 1
ATOM 741 C C . ALA A 1 98 ? 29.201 32.450 0.864 1.00 26.94 98 ALA A C 1
ATOM 743 O O . ALA A 1 98 ? 29.831 32.207 1.894 1.00 26.94 98 ALA A O 1
ATOM 744 N N . GLY A 1 99 ? 27.874 32.325 0.788 1.00 26.77 99 GLY A N 1
ATOM 745 C CA . GLY A 1 99 ? 27.108 31.584 1.789 1.00 26.77 99 GLY A CA 1
ATOM 746 C C . GLY A 1 99 ? 27.485 30.092 1.785 1.00 26.77 99 GLY A C 1
ATOM 747 O O . GLY A 1 99 ? 28.024 29.591 0.790 1.00 26.77 99 GLY A O 1
ATOM 748 N N . PRO A 1 100 ? 27.214 29.353 2.876 1.00 28.42 100 PRO A N 1
ATOM 749 C CA . PRO A 1 100 ? 27.530 27.932 2.948 1.00 28.42 100 PRO A CA 1
ATOM 750 C C . PRO A 1 100 ? 26.781 27.154 1.859 1.00 28.42 100 PRO A C 1
ATOM 752 O O . PRO A 1 100 ? 25.580 27.343 1.654 1.00 28.42 100 PRO A O 1
ATOM 755 N N . LYS A 1 101 ? 27.486 26.243 1.177 1.00 25.84 101 LYS A N 1
ATOM 756 C CA . LYS A 1 101 ? 26.876 25.304 0.226 1.00 25.84 101 LYS A CA 1
ATOM 757 C C . LYS A 1 101 ? 25.913 24.382 0.978 1.00 25.84 101 LYS A C 1
ATOM 759 O O . LYS A 1 101 ? 26.349 23.380 1.542 1.00 25.84 101 LYS A O 1
ATOM 764 N N . ARG A 1 102 ? 24.615 24.700 0.970 1.00 27.23 102 ARG A N 1
ATOM 765 C CA . ARG A 1 102 ? 23.579 23.767 1.428 1.00 27.23 102 ARG A CA 1
ATOM 766 C C . ARG A 1 102 ? 23.664 22.498 0.574 1.00 27.23 102 ARG A C 1
ATOM 768 O O . ARG A 1 102 ? 23.601 22.578 -0.653 1.00 27.23 102 ARG A O 1
ATOM 775 N N . ARG A 1 103 ? 23.830 21.338 1.215 1.00 25.27 103 ARG A N 1
ATOM 776 C CA . ARG A 1 103 ? 23.493 20.056 0.582 1.00 25.27 103 ARG A CA 1
ATOM 777 C C . ARG A 1 103 ? 21.978 20.026 0.392 1.00 25.27 103 ARG A C 1
ATOM 779 O O . ARG A 1 103 ? 21.256 20.499 1.263 1.00 25.27 103 ARG A O 1
ATOM 786 N N . SER A 1 104 ? 21.517 19.489 -0.731 1.00 26.00 104 SER A N 1
ATOM 787 C CA . SER A 1 104 ? 20.108 19.149 -0.899 1.00 26.00 104 SER A CA 1
ATOM 788 C C . SER A 1 104 ? 19.793 17.904 -0.076 1.00 26.00 104 SER A C 1
ATOM 790 O O . SER A 1 104 ? 20.490 16.894 -0.175 1.00 26.00 104 SER A O 1
ATOM 792 N N . GLU A 1 105 ? 18.744 17.985 0.734 1.00 34.94 105 GLU A N 1
ATOM 793 C CA . GLU A 1 105 ? 18.152 16.818 1.379 1.00 34.94 105 GLU A CA 1
ATOM 794 C C . GLU A 1 105 ? 17.317 16.037 0.353 1.00 34.94 105 GLU A C 1
ATOM 796 O O . GLU A 1 105 ? 16.820 16.577 -0.643 1.00 34.94 105 GLU A O 1
ATOM 801 N N . SER A 1 106 ? 17.261 14.720 0.522 1.00 32.19 106 SER A N 1
ATOM 802 C CA . SER A 1 106 ? 16.576 13.800 -0.388 1.00 32.19 106 SER A CA 1
ATOM 803 C C . SER A 1 106 ? 16.262 12.520 0.355 1.00 32.19 106 SER A C 1
ATOM 805 O O . SER A 1 106 ? 17.152 11.694 0.555 1.00 32.19 106 SER A O 1
ATOM 807 N N . ARG A 1 107 ? 15.004 12.373 0.764 1.00 44.03 107 ARG A N 1
ATOM 808 C CA . ARG A 1 107 ? 14.469 11.153 1.370 1.00 44.03 107 ARG A CA 1
ATOM 809 C C . ARG A 1 107 ? 13.209 10.707 0.638 1.00 44.03 107 ARG A C 1
ATOM 811 O O . ARG A 1 107 ? 12.778 11.361 -0.315 1.00 44.03 107 ARG A O 1
ATOM 818 N N . LEU A 1 108 ? 12.767 9.494 0.953 1.00 41.84 108 LEU A N 1
ATOM 819 C CA . LEU A 1 108 ? 11.937 8.705 0.054 1.00 41.84 108 LEU A CA 1
ATOM 820 C C . LEU A 1 108 ? 10.449 8.870 0.339 1.00 41.84 108 LEU A C 1
ATOM 822 O O . LEU A 1 108 ? 10.023 8.950 1.486 1.00 41.84 108 LEU A O 1
ATOM 826 N N . ILE A 1 109 ? 9.670 8.844 -0.738 1.00 39.53 109 ILE A N 1
ATOM 827 C CA . ILE A 1 109 ? 8.221 8.824 -0.669 1.00 39.53 109 ILE A CA 1
ATOM 828 C C . ILE A 1 109 ? 7.714 7.368 -0.555 1.00 39.53 109 ILE A C 1
ATOM 830 O O . ILE A 1 109 ? 8.022 6.563 -1.432 1.00 39.53 109 ILE A O 1
ATOM 834 N N . GLY A 1 110 ? 6.928 7.047 0.485 1.00 39.31 110 GLY A N 1
ATOM 835 C CA . GLY A 1 110 ? 6.136 5.801 0.597 1.00 39.31 110 GLY A CA 1
ATOM 836 C C . GLY A 1 110 ? 6.776 4.569 1.279 1.00 39.31 110 GLY A C 1
ATOM 837 O O . GLY A 1 110 ? 6.580 3.457 0.800 1.00 39.31 110 GLY A O 1
ATOM 838 N N . ALA A 1 111 ? 7.538 4.717 2.371 1.00 48.47 111 ALA A N 1
ATOM 839 C CA . ALA A 1 111 ? 8.451 3.681 2.896 1.00 48.47 111 ALA A CA 1
ATOM 840 C C . ALA A 1 111 ? 8.064 3.005 4.244 1.00 48.47 111 ALA A C 1
ATOM 842 O O . ALA A 1 111 ? 8.950 2.649 5.020 1.00 48.47 111 ALA A O 1
ATOM 843 N N . LEU A 1 112 ? 6.772 2.846 4.575 1.00 45.22 112 LEU A N 1
ATOM 844 C CA . LEU A 1 112 ? 6.341 2.446 5.938 1.00 45.22 112 LEU A CA 1
ATOM 845 C C . LEU A 1 112 ? 6.059 0.949 6.187 1.00 45.22 112 LEU A C 1
ATOM 847 O O . LEU A 1 112 ? 5.987 0.549 7.347 1.00 45.22 112 LEU A O 1
ATOM 851 N N . THR A 1 113 ? 5.894 0.109 5.163 1.00 38.19 113 THR A N 1
ATOM 852 C CA . THR A 1 113 ? 5.432 -1.292 5.320 1.00 38.19 113 THR A CA 1
ATOM 853 C C . THR A 1 113 ? 6.527 -2.321 5.645 1.00 38.19 113 THR A C 1
ATOM 855 O O . THR A 1 113 ? 6.214 -3.479 5.917 1.00 38.19 113 THR A O 1
ATOM 858 N N . GLU A 1 114 ? 7.802 -1.927 5.653 1.00 39.38 114 GLU A N 1
ATOM 859 C CA . GLU A 1 114 ? 8.945 -2.853 5.679 1.00 39.38 114 GLU A CA 1
ATOM 860 C C . GLU A 1 114 ? 9.412 -3.301 7.079 1.00 39.38 114 GLU A C 1
ATOM 862 O O . GLU A 1 114 ? 9.313 -2.592 8.080 1.00 39.38 114 GLU A O 1
ATOM 867 N N . ARG A 1 115 ? 9.993 -4.508 7.160 1.00 30.94 115 ARG A N 1
ATOM 868 C CA . ARG A 1 115 ? 10.330 -5.190 8.432 1.00 30.94 115 ARG A CA 1
ATOM 869 C C . ARG A 1 115 ? 11.646 -4.740 9.111 1.00 30.94 115 ARG A C 1
ATOM 871 O O . ARG A 1 115 ? 12.387 -5.598 9.611 1.00 30.94 115 ARG A O 1
ATOM 878 N N . ARG A 1 116 ? 11.954 -3.435 9.175 1.00 34.22 116 ARG A N 1
ATOM 879 C CA . ARG A 1 116 ? 13.031 -2.848 10.025 1.00 34.22 116 ARG A CA 1
ATOM 880 C C . ARG A 1 116 ? 12.915 -1.312 10.164 1.00 34.22 116 ARG A C 1
ATOM 882 O O . ARG A 1 116 ? 12.097 -0.716 9.477 1.00 34.22 116 ARG A O 1
ATOM 889 N N . PRO A 1 117 ? 13.622 -0.670 11.123 1.00 30.05 117 PRO A N 1
ATOM 890 C CA . PRO A 1 117 ? 13.239 0.659 11.605 1.00 30.05 117 PRO A CA 1
ATOM 891 C C . PRO A 1 117 ? 13.531 1.788 10.607 1.00 30.05 117 PRO A C 1
ATOM 893 O O . PRO A 1 117 ? 14.680 2.014 10.231 1.00 30.05 117 PRO A O 1
ATOM 896 N N . ALA A 1 118 ? 12.495 2.562 10.273 1.00 34.25 118 ALA A N 1
ATOM 897 C CA . ALA A 1 118 ? 12.602 3.795 9.497 1.00 34.25 118 ALA A CA 1
ATOM 898 C C . ALA A 1 118 ? 13.398 4.867 10.272 1.00 34.25 118 ALA A C 1
ATOM 900 O O . ALA A 1 118 ? 12.891 5.505 11.195 1.00 34.25 118 ALA A O 1
ATOM 901 N N . LEU A 1 119 ? 14.670 5.045 9.908 1.00 35.47 119 LEU A N 1
ATOM 902 C CA . LEU A 1 119 ? 15.638 5.869 10.637 1.00 35.47 119 LEU A CA 1
ATOM 903 C C . LEU A 1 119 ? 15.899 7.208 9.924 1.00 35.47 119 LEU A C 1
ATOM 905 O O . LEU A 1 119 ? 16.856 7.371 9.164 1.00 35.47 119 LEU A O 1
ATOM 909 N N . ASN A 1 120 ? 15.042 8.194 10.199 1.00 42.81 120 ASN A N 1
ATOM 910 C CA . ASN A 1 120 ? 15.249 9.574 9.758 1.00 42.81 120 ASN A CA 1
ATOM 911 C C . ASN A 1 120 ? 16.414 10.213 10.538 1.00 42.81 120 ASN A C 1
ATOM 913 O O . ASN A 1 120 ? 16.449 10.156 11.765 1.00 42.81 120 ASN A O 1
ATOM 917 N N . GLN A 1 121 ? 17.350 10.868 9.840 1.00 36.97 121 GLN A N 1
ATOM 918 C CA . GLN A 1 121 ? 18.373 11.707 10.480 1.00 36.97 121 GLN A CA 1
ATOM 919 C C . GLN A 1 121 ? 17.936 13.171 10.388 1.00 36.97 121 GLN A C 1
ATOM 921 O O . GLN A 1 121 ? 18.067 13.786 9.323 1.00 36.97 121 GLN A O 1
ATOM 926 N N . THR A 1 122 ? 17.426 13.719 11.488 1.00 44.22 122 THR A N 1
ATOM 927 C CA . THR A 1 122 ? 17.215 15.162 11.671 1.00 44.22 122 THR A CA 1
ATOM 928 C C . THR A 1 122 ? 18.544 15.842 12.002 1.00 44.22 122 THR A C 1
ATOM 930 O O . THR A 1 122 ? 19.317 15.323 12.806 1.00 44.22 122 THR A O 1
ATOM 933 N N . LEU A 1 123 ? 18.823 16.998 11.394 1.00 45.16 123 LEU A N 1
ATOM 934 C CA . LEU A 1 123 ? 20.019 17.791 11.688 1.00 45.16 123 LEU A CA 1
ATOM 935 C C . LEU A 1 123 ? 19.657 18.960 12.615 1.00 45.16 123 LEU A C 1
ATOM 937 O O . LEU A 1 123 ? 18.853 19.811 12.240 1.00 45.16 123 LEU A O 1
ATOM 941 N N . ASP A 1 124 ? 20.267 19.024 13.801 1.00 47.41 124 ASP A N 1
ATOM 942 C CA . ASP A 1 124 ? 19.940 20.023 14.829 1.00 47.41 124 ASP A CA 1
ATOM 943 C C . ASP A 1 124 ? 20.354 21.454 14.434 1.00 47.41 124 ASP A C 1
ATOM 945 O O . ASP A 1 124 ? 21.436 21.956 14.763 1.00 47.41 124 ASP A O 1
ATOM 949 N N . HIS A 1 125 ? 19.458 22.156 13.742 1.00 48.38 125 HIS A N 1
ATOM 950 C CA . HIS A 1 125 ? 19.579 23.582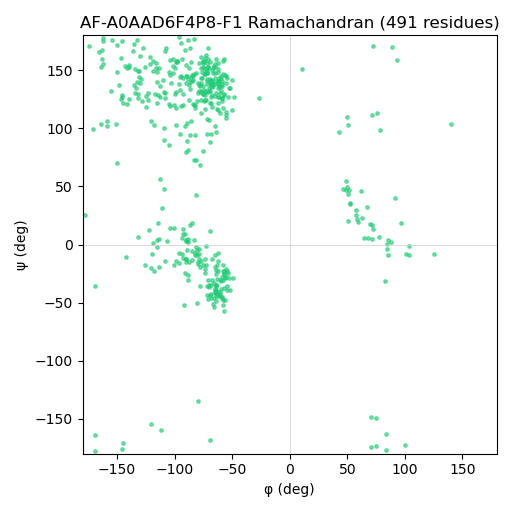 13.463 1.00 48.38 125 HIS A CA 1
ATOM 951 C C . HIS A 1 125 ? 18.392 24.369 14.024 1.00 48.38 125 HIS A C 1
ATOM 953 O O . HIS A 1 125 ? 17.314 24.395 13.444 1.00 48.38 125 HIS A O 1
ATOM 959 N N . LEU A 1 126 ? 18.687 25.093 15.115 1.00 49.47 126 LEU A N 1
ATOM 960 C CA . LEU A 1 126 ? 17.803 25.971 15.894 1.00 49.47 126 LEU A CA 1
ATOM 961 C C . LEU A 1 126 ? 16.756 25.201 16.720 1.00 49.47 126 LEU A C 1
ATOM 963 O O . LEU A 1 126 ? 15.826 24.604 16.192 1.00 49.47 126 LEU A O 1
ATOM 967 N N . VAL A 1 127 ? 16.908 25.250 18.050 1.00 59.31 127 VAL A N 1
ATOM 968 C CA . VAL A 1 127 ? 16.124 24.458 19.019 1.00 59.31 127 VAL A CA 1
ATOM 969 C C . VAL A 1 127 ? 14.724 25.052 19.230 1.00 59.31 127 VAL A C 1
ATOM 971 O O . VAL A 1 127 ? 14.392 25.582 20.286 1.00 59.31 127 VAL A O 1
ATOM 974 N N . SER A 1 128 ? 13.895 24.969 18.192 1.00 76.00 128 SER A N 1
ATOM 975 C CA . SER A 1 128 ? 12.445 25.109 18.282 1.00 76.00 128 SER A CA 1
ATOM 976 C C . SER A 1 128 ? 11.827 23.720 18.181 1.00 76.00 128 SER A C 1
ATOM 978 O O . SER A 1 128 ? 11.973 23.056 17.155 1.00 76.00 128 SER A O 1
ATOM 980 N N . VAL A 1 129 ? 11.110 23.288 19.223 1.00 80.44 129 VAL A N 1
ATOM 981 C CA . VAL A 1 129 ? 10.397 21.996 19.223 1.00 80.44 129 VAL A CA 1
ATOM 982 C C . VAL A 1 129 ? 9.414 21.926 18.050 1.00 80.44 129 VAL A C 1
ATOM 984 O O . VAL A 1 129 ? 9.336 20.902 17.382 1.00 80.44 129 VAL A O 1
ATOM 987 N N . LEU A 1 130 ? 8.757 23.043 17.717 1.00 79.19 130 LEU A N 1
ATOM 988 C CA . LEU A 1 130 ? 7.871 23.165 16.556 1.00 79.19 130 LEU A CA 1
ATOM 989 C C . LEU A 1 130 ? 8.617 22.996 15.217 1.00 79.19 130 LEU A C 1
ATOM 991 O O . LEU A 1 130 ? 8.080 22.418 14.276 1.00 79.19 130 LEU A O 1
ATOM 995 N N . GLY A 1 131 ? 9.866 23.468 15.128 1.00 80.19 131 GLY A N 1
ATOM 996 C CA . GLY A 1 131 ? 10.719 23.284 13.948 1.00 80.19 131 GLY A CA 1
ATOM 997 C C . GLY A 1 131 ? 11.133 21.826 13.746 1.00 80.19 131 GLY A C 1
ATOM 998 O O . GLY A 1 131 ? 11.042 21.306 12.633 1.00 80.19 131 GLY A O 1
ATOM 999 N N . LEU A 1 132 ? 11.504 21.141 14.832 1.00 83.00 132 LEU A N 1
ATOM 1000 C CA . LEU A 1 132 ? 11.807 19.708 14.815 1.00 83.00 132 LEU A CA 1
ATOM 1001 C C . LEU A 1 132 ? 10.556 18.874 14.500 1.00 83.00 132 LEU A C 1
ATOM 1003 O O . LEU A 1 132 ? 10.609 18.021 13.620 1.00 83.00 132 LEU A O 1
ATOM 1007 N N . ALA A 1 133 ? 9.418 19.162 15.139 1.00 85.44 133 ALA A N 1
ATOM 1008 C CA . ALA A 1 133 ? 8.151 18.471 14.899 1.00 85.44 133 ALA A CA 1
ATOM 1009 C C . ALA A 1 133 ? 7.671 18.624 13.445 1.00 85.44 133 ALA A C 1
ATOM 1011 O O . ALA A 1 133 ? 7.303 17.637 12.816 1.00 85.44 133 ALA A O 1
ATOM 1012 N N . SER A 1 134 ? 7.751 19.832 12.877 1.00 86.31 134 SER A N 1
ATOM 1013 C CA . SER A 1 134 ? 7.435 20.083 11.465 1.00 86.31 134 SER A CA 1
ATOM 1014 C C . SER A 1 134 ? 8.391 19.358 10.512 1.00 86.31 134 SER A C 1
ATOM 1016 O O . SER A 1 134 ? 7.946 18.767 9.532 1.00 86.31 134 SER A O 1
ATOM 1018 N N . THR A 1 135 ? 9.690 19.310 10.830 1.00 83.75 135 THR A N 1
ATOM 1019 C CA . THR A 1 135 ? 10.675 18.523 10.063 1.00 83.75 135 THR A CA 1
ATOM 1020 C C . THR A 1 135 ? 10.347 17.027 10.102 1.00 83.75 135 THR A C 1
ATOM 1022 O O . THR A 1 135 ? 10.352 16.366 9.067 1.00 83.75 135 THR A O 1
ATOM 1025 N N . VAL A 1 136 ? 10.001 16.484 11.274 1.00 87.44 136 VAL A N 1
ATOM 1026 C CA . VAL A 1 136 ? 9.569 15.084 11.411 1.00 87.44 136 VAL A CA 1
ATOM 1027 C C . VAL A 1 136 ? 8.268 14.835 10.643 1.00 87.44 136 VAL A C 1
ATOM 1029 O O . VAL A 1 136 ? 8.176 13.830 9.946 1.00 87.44 136 VAL A O 1
ATOM 1032 N N . ALA A 1 137 ? 7.300 15.754 10.685 1.00 90.62 137 ALA A N 1
ATOM 1033 C CA . ALA A 1 137 ? 6.060 15.663 9.913 1.00 90.62 137 ALA A CA 1
ATOM 1034 C C . ALA A 1 137 ? 6.288 15.754 8.391 1.00 90.62 137 ALA A C 1
ATOM 1036 O O . ALA A 1 137 ? 5.587 15.083 7.640 1.00 90.62 137 ALA A O 1
ATOM 1037 N N . HIS A 1 138 ? 7.281 16.519 7.927 1.00 84.88 138 HIS A N 1
ATOM 1038 C CA . HIS A 1 138 ? 7.691 16.582 6.518 1.00 84.88 138 HIS A CA 1
ATOM 1039 C C . HIS A 1 138 ? 8.290 15.248 6.051 1.00 84.88 138 HIS A C 1
ATOM 1041 O O . HIS A 1 138 ? 7.849 14.678 5.056 1.00 84.88 138 HIS A O 1
ATOM 1047 N N . GLU A 1 139 ? 9.258 14.708 6.798 1.00 83.12 139 GLU A N 1
ATOM 1048 C CA . GLU A 1 139 ? 9.918 13.437 6.466 1.00 83.12 139 GLU A CA 1
ATOM 1049 C C . GLU A 1 139 ? 8.960 12.235 6.609 1.00 83.12 139 GLU A C 1
ATOM 1051 O O . GLU A 1 139 ? 9.018 11.298 5.813 1.00 83.12 139 GLU A O 1
ATOM 1056 N N . LEU A 1 140 ? 8.033 12.263 7.577 1.00 88.38 140 LEU A N 1
ATOM 1057 C CA . LEU A 1 140 ? 6.938 11.290 7.667 1.00 88.38 140 LEU A CA 1
ATOM 1058 C C . LEU A 1 140 ? 5.898 11.480 6.556 1.00 88.38 140 LEU A C 1
ATOM 1060 O O . LEU A 1 140 ? 5.378 10.489 6.054 1.00 88.38 140 LEU A O 1
ATOM 1064 N N . GLY A 1 141 ? 5.634 12.717 6.131 1.00 87.81 141 GLY A N 1
ATOM 1065 C CA . GLY A 1 141 ? 4.788 13.034 4.982 1.00 87.81 141 GLY A CA 1
ATOM 1066 C C . GLY A 1 141 ? 5.317 12.397 3.699 1.00 87.81 141 GLY A C 1
ATOM 1067 O O . GLY A 1 141 ? 4.561 11.715 3.006 1.00 87.81 141 GLY A O 1
ATOM 1068 N N . HIS A 1 142 ? 6.628 12.503 3.439 1.00 79.00 142 HIS A N 1
ATOM 1069 C CA . HIS A 1 142 ? 7.277 11.719 2.381 1.00 79.00 142 HIS A CA 1
ATOM 1070 C C . HIS A 1 142 ? 7.049 10.222 2.615 1.00 79.00 142 HIS A C 1
ATOM 1072 O O . HIS A 1 142 ? 6.411 9.580 1.783 1.00 79.00 142 HIS A O 1
ATOM 1078 N N . ASN A 1 143 ? 7.442 9.664 3.768 1.00 79.12 143 ASN A N 1
ATOM 1079 C CA . ASN A 1 143 ? 7.259 8.234 4.069 1.00 79.12 143 ASN A CA 1
ATOM 1080 C C . ASN A 1 143 ? 5.799 7.735 3.905 1.00 79.12 143 ASN A C 1
ATOM 1082 O O . ASN A 1 143 ? 5.598 6.551 3.643 1.00 79.12 143 ASN A O 1
ATOM 1086 N N . LEU A 1 144 ? 4.799 8.618 4.004 1.00 85.25 144 LEU A N 1
ATOM 1087 C CA . LEU A 1 144 ? 3.372 8.353 3.790 1.00 85.25 144 LEU A CA 1
ATOM 1088 C C . LEU A 1 144 ? 2.883 8.479 2.337 1.00 85.25 144 LEU A C 1
ATOM 1090 O O . LEU A 1 144 ? 1.786 8.007 2.046 1.00 85.25 144 LEU A O 1
ATOM 1094 N N . GLY A 1 145 ? 3.643 9.090 1.424 1.00 78.19 145 GLY A N 1
ATOM 1095 C CA . GLY A 1 145 ? 3.262 9.260 0.012 1.00 78.19 145 GLY A CA 1
ATOM 1096 C C . GLY A 1 145 ? 3.284 10.695 -0.523 1.00 78.19 145 GLY A C 1
ATOM 1097 O O . GLY A 1 145 ? 3.122 10.900 -1.724 1.00 78.19 145 GLY A O 1
ATOM 1098 N N . MET A 1 146 ? 3.473 11.694 0.340 1.00 86.56 146 MET A N 1
ATOM 1099 C CA . MET A 1 146 ? 3.267 13.102 -0.000 1.00 86.56 146 MET A CA 1
ATOM 1100 C C . MET A 1 146 ? 4.453 13.693 -0.769 1.00 86.56 146 MET A C 1
ATOM 1102 O O . MET A 1 146 ? 5.594 13.607 -0.324 1.00 86.56 146 MET A O 1
ATOM 1106 N N . SER A 1 147 ? 4.183 14.361 -1.892 1.00 82.94 147 SER A N 1
ATOM 1107 C CA . SER A 1 147 ? 5.186 15.163 -2.605 1.00 82.94 147 SER A CA 1
ATOM 1108 C C . SER A 1 147 ? 5.270 16.590 -2.054 1.00 82.94 147 SER A C 1
ATOM 1110 O O . SER A 1 147 ? 4.387 17.052 -1.332 1.00 82.94 147 SER A O 1
ATOM 1112 N N . HIS A 1 148 ? 6.294 17.340 -2.476 1.00 85.50 148 HIS A N 1
ATOM 1113 C CA . HIS A 1 148 ? 6.393 18.773 -2.188 1.00 85.50 148 HIS A CA 1
ATOM 1114 C C . HIS A 1 148 ? 5.285 19.616 -2.843 1.00 85.50 148 HIS A C 1
ATOM 1116 O O . HIS A 1 148 ? 4.926 19.410 -4.006 1.00 85.50 148 HIS A O 1
ATOM 1122 N N . ASP A 1 149 ? 4.829 20.640 -2.119 1.00 85.00 149 ASP A N 1
ATOM 1123 C CA . ASP A 1 149 ? 3.892 21.669 -2.578 1.00 85.00 149 ASP A CA 1
ATOM 1124 C C . ASP A 1 149 ? 4.601 22.674 -3.507 1.00 85.00 149 ASP A C 1
ATOM 1126 O O . ASP A 1 149 ? 5.025 23.755 -3.094 1.00 85.00 149 ASP A O 1
ATOM 1130 N N . THR A 1 150 ? 4.781 22.312 -4.780 1.00 81.38 150 THR A N 1
ATOM 1131 C CA . THR A 1 150 ? 5.399 23.202 -5.779 1.00 81.38 150 THR A CA 1
ATOM 1132 C C . THR A 1 150 ? 4.378 24.146 -6.426 1.00 81.38 150 THR A C 1
ATOM 1134 O O . THR A 1 150 ? 3.179 23.861 -6.480 1.00 81.38 150 THR A O 1
ATOM 1137 N N . ALA A 1 151 ? 4.845 25.279 -6.962 1.00 77.06 151 ALA A N 1
ATOM 1138 C CA . ALA A 1 151 ? 3.977 26.286 -7.582 1.00 77.06 151 ALA A CA 1
ATOM 1139 C C . ALA A 1 151 ? 3.171 25.732 -8.775 1.00 77.06 151 ALA A C 1
ATOM 1141 O O . ALA A 1 151 ? 2.036 26.144 -9.005 1.00 77.06 151 ALA A O 1
ATOM 1142 N N . GLU A 1 152 ? 3.726 24.759 -9.499 1.00 77.44 152 GLU A N 1
ATOM 1143 C CA . GLU A 1 152 ? 3.094 24.090 -10.640 1.00 77.44 152 GLU A CA 1
ATOM 1144 C C . GLU A 1 152 ? 1.971 23.127 -10.227 1.00 77.44 152 GLU A C 1
ATOM 1146 O O . GLU A 1 152 ? 1.162 22.746 -11.071 1.00 77.44 152 GLU A O 1
ATOM 1151 N N . ARG A 1 153 ? 1.911 22.718 -8.949 1.00 81.19 153 ARG A N 1
ATOM 1152 C CA . ARG A 1 153 ? 0.839 21.865 -8.414 1.00 81.19 153 ARG A CA 1
ATOM 1153 C C . ARG A 1 153 ? -0.404 22.646 -7.968 1.00 81.19 153 ARG A C 1
ATOM 1155 O O . ARG A 1 153 ? -1.436 22.023 -7.748 1.00 81.19 153 ARG A O 1
ATOM 1162 N N . LEU A 1 154 ? -0.320 23.979 -7.846 1.00 86.06 154 LEU A N 1
ATOM 1163 C CA . LEU A 1 154 ? -1.430 24.870 -7.453 1.00 86.06 154 LEU A CA 1
ATOM 1164 C C . LEU A 1 154 ? -2.138 24.459 -6.141 1.00 86.06 154 LEU A C 1
ATOM 1166 O O . LEU A 1 154 ? -3.351 24.606 -5.995 1.00 86.06 154 LEU A O 1
ATOM 1170 N N . CYS A 1 155 ? -1.372 23.943 -5.179 1.00 88.62 155 CYS A N 1
ATOM 1171 C CA . CYS A 1 155 ? -1.884 23.418 -3.915 1.00 88.62 155 CYS A CA 1
ATOM 1172 C C . CYS A 1 155 ? -2.526 24.514 -3.052 1.00 88.62 155 CYS A C 1
ATOM 1174 O O . CYS A 1 155 ? -1.897 25.528 -2.744 1.00 88.62 155 CYS A O 1
ATOM 1176 N N . SER A 1 156 ? -3.765 24.291 -2.607 1.00 88.81 156 SER A N 1
ATOM 1177 C CA . SER A 1 156 ? -4.398 25.131 -1.587 1.00 88.81 156 SER A CA 1
ATOM 1178 C C . SER A 1 156 ? -3.879 24.755 -0.197 1.00 88.81 156 SER A C 1
ATOM 1180 O O . SER A 1 156 ? -3.842 23.569 0.152 1.00 88.81 156 SER A O 1
ATOM 1182 N N . CYS A 1 157 ? -3.491 25.772 0.573 1.00 85.25 157 CYS A N 1
ATOM 1183 C CA . CYS A 1 157 ? -3.020 25.693 1.951 1.00 85.25 157 CYS A CA 1
ATOM 1184 C C . CYS A 1 157 ? -3.831 26.690 2.789 1.00 85.25 157 CYS A C 1
ATOM 1186 O O . CYS A 1 157 ? -3.854 27.877 2.465 1.00 85.25 157 CYS A O 1
ATOM 1188 N N . SER A 1 158 ? -4.493 26.228 3.853 1.00 72.44 158 SER A N 1
ATOM 1189 C CA . SER A 1 158 ? -5.409 27.062 4.654 1.00 72.44 158 SER A CA 1
ATOM 1190 C C . SER A 1 158 ? -4.711 28.006 5.640 1.00 72.44 158 SER A C 1
ATOM 1192 O O . SER A 1 158 ? -5.377 28.778 6.324 1.00 72.44 158 SER A O 1
ATOM 1194 N N . ASN A 1 159 ? -3.383 27.931 5.747 1.00 66.56 159 ASN A N 1
ATOM 1195 C CA . ASN A 1 159 ? -2.591 28.717 6.688 1.00 66.56 159 ASN A CA 1
ATOM 1196 C C . ASN A 1 159 ? -2.179 30.061 6.066 1.00 66.56 159 ASN A C 1
ATOM 1198 O O . ASN A 1 159 ? -1.831 30.112 4.883 1.00 66.56 159 ASN A O 1
ATOM 1202 N N . GLU A 1 160 ? -2.116 31.145 6.848 1.00 60.66 160 GLU A N 1
ATOM 1203 C CA . GLU A 1 160 ? -1.477 32.364 6.339 1.00 60.66 160 GLU A CA 1
ATOM 1204 C C . GLU A 1 160 ? -0.004 32.088 6.016 1.00 60.66 160 GLU A C 1
ATOM 1206 O O . GLU A 1 160 ? 0.729 31.487 6.805 1.00 60.66 160 GLU A O 1
ATOM 1211 N N . ARG A 1 161 ? 0.496 32.654 4.911 1.00 57.69 161 ARG A N 1
ATOM 1212 C CA . ARG A 1 161 ? 1.921 32.563 4.541 1.00 57.69 161 ARG A CA 1
ATOM 1213 C C . ARG A 1 161 ? 2.877 33.218 5.554 1.00 57.69 161 ARG A C 1
ATOM 1215 O O . ARG A 1 161 ? 4.090 33.099 5.426 1.00 57.69 161 ARG A O 1
ATOM 1222 N N . ARG A 1 162 ? 2.329 33.912 6.559 1.00 57.81 162 ARG A N 1
ATOM 1223 C CA . ARG A 1 162 ? 3.028 34.489 7.717 1.00 57.81 162 ARG A CA 1
ATOM 1224 C C . ARG A 1 162 ? 3.131 33.542 8.919 1.00 57.81 162 ARG A C 1
ATOM 1226 O O . ARG A 1 162 ? 3.940 33.815 9.794 1.00 57.81 162 ARG A O 1
ATOM 1233 N N . LEU A 1 163 ? 2.362 32.450 8.958 1.00 60.53 163 LEU A N 1
ATOM 1234 C CA . LEU A 1 163 ? 2.314 31.463 10.054 1.00 60.53 163 LEU A CA 1
ATOM 1235 C C . LEU A 1 163 ? 3.133 30.186 9.767 1.00 60.53 163 LEU A C 1
ATOM 1237 O O . LEU A 1 163 ? 2.994 29.184 10.468 1.00 60.53 163 LEU A O 1
ATOM 1241 N N . GLY A 1 164 ? 3.996 30.233 8.746 1.00 66.50 164 GLY A N 1
ATOM 1242 C CA . GLY A 1 164 ? 4.929 29.158 8.381 1.00 66.50 164 GLY A CA 1
ATOM 1243 C C . GLY A 1 164 ? 4.542 28.324 7.156 1.00 66.50 164 GLY A C 1
ATOM 1244 O O . GLY A 1 164 ? 5.312 27.458 6.757 1.00 66.50 164 GLY A O 1
ATOM 1245 N N . GLY A 1 165 ? 3.397 28.604 6.524 1.00 80.81 165 GLY A N 1
ATOM 1246 C CA . GLY A 1 165 ? 2.973 27.913 5.301 1.00 80.81 165 GLY A CA 1
ATOM 1247 C C . GLY A 1 165 ? 2.469 26.488 5.555 1.00 80.81 165 GLY A C 1
ATOM 1248 O O . GLY A 1 165 ? 1.890 26.208 6.613 1.00 80.81 165 GLY A O 1
ATOM 1249 N N . CYS A 1 166 ? 2.670 25.609 4.568 1.00 88.62 166 CYS A N 1
ATOM 1250 C CA . CYS A 1 166 ? 2.296 24.193 4.631 1.00 88.62 166 CYS A CA 1
ATOM 1251 C C . CYS A 1 166 ? 3.518 23.288 4.835 1.00 88.62 166 CYS A C 1
ATOM 1253 O O . CYS A 1 166 ? 4.611 23.587 4.359 1.00 88.62 166 CYS A O 1
ATOM 1255 N N . ILE A 1 167 ? 3.321 22.165 5.535 1.00 89.88 167 ILE A N 1
ATOM 1256 C CA . ILE A 1 167 ? 4.383 21.225 5.937 1.00 89.88 167 ILE A CA 1
ATOM 1257 C C . ILE A 1 167 ? 5.202 20.755 4.730 1.00 89.88 167 ILE A C 1
ATOM 1259 O O . ILE A 1 167 ? 6.421 20.670 4.836 1.00 89.88 167 ILE A O 1
ATOM 1263 N N . MET A 1 168 ? 4.570 20.510 3.577 1.00 89.12 168 MET A N 1
ATOM 1264 C CA . MET A 1 168 ? 5.248 20.001 2.381 1.00 89.12 168 MET A CA 1
ATOM 1265 C C . MET A 1 168 ? 5.780 21.097 1.433 1.00 89.12 168 MET A C 1
ATOM 1267 O O . MET A 1 168 ? 6.247 20.751 0.346 1.00 89.12 168 MET A O 1
ATOM 1271 N N . GLU A 1 169 ? 5.784 22.394 1.788 1.00 85.69 169 GLU A N 1
ATOM 1272 C CA . GLU A 1 169 ? 6.468 23.404 0.955 1.00 85.69 169 GLU A CA 1
ATOM 1273 C C . GLU A 1 169 ? 7.978 23.049 0.833 1.00 85.69 169 GLU A C 1
ATOM 1275 O O . GLU A 1 169 ? 8.633 22.778 1.842 1.00 85.69 169 GLU A O 1
ATOM 1280 N N . PRO A 1 170 ? 8.581 23.057 -0.378 1.00 76.06 170 PRO A N 1
ATOM 1281 C CA . PRO A 1 170 ? 9.961 22.592 -0.626 1.00 76.06 170 PRO A CA 1
ATOM 1282 C C . PRO A 1 170 ? 11.069 23.485 -0.031 1.00 76.06 170 PRO A C 1
ATOM 1284 O O . PRO A 1 170 ? 12.242 23.377 -0.393 1.00 76.06 170 PRO A O 1
ATOM 1287 N N . SER A 1 171 ? 10.718 24.430 0.836 1.00 67.19 171 SER A N 1
ATOM 1288 C CA . SER A 1 171 ? 11.636 25.319 1.544 1.00 67.19 171 SER A CA 1
ATOM 1289 C C . SER A 1 171 ? 10.935 25.866 2.781 1.00 67.19 171 SER A C 1
ATOM 1291 O O . SER A 1 171 ? 10.093 26.754 2.670 1.00 67.19 171 SER A O 1
ATOM 1293 N N . THR A 1 172 ? 11.310 25.372 3.961 1.00 59.56 172 THR A N 1
ATOM 1294 C CA . THR A 1 172 ? 10.844 25.929 5.236 1.00 59.56 172 THR A CA 1
ATOM 1295 C C . THR A 1 172 ? 11.200 27.413 5.321 1.00 59.56 172 THR A C 1
ATOM 1297 O O . THR A 1 172 ? 12.360 27.795 5.117 1.00 59.56 172 THR A O 1
ATOM 1300 N N . GLY A 1 173 ? 10.209 28.247 5.637 1.00 61.12 173 GLY A N 1
ATO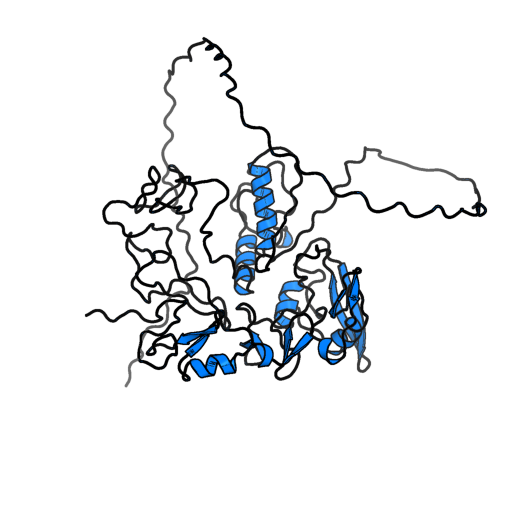M 1301 C CA . GLY A 1 173 ? 10.420 29.662 5.924 1.00 61.12 173 GLY A CA 1
ATOM 1302 C C . GLY A 1 173 ? 11.157 29.882 7.250 1.00 61.12 173 GLY A C 1
ATOM 1303 O O . GLY A 1 173 ? 11.664 28.954 7.874 1.00 61.12 173 GLY A O 1
ATOM 1304 N N . PHE A 1 174 ? 11.186 31.132 7.722 1.00 63.91 174 PHE A N 1
ATOM 1305 C CA . PHE A 1 174 ? 11.661 31.426 9.084 1.00 63.91 174 PHE A CA 1
ATOM 1306 C C . PHE A 1 174 ? 10.766 30.788 10.167 1.00 63.91 174 PHE A C 1
ATOM 1308 O O . PHE A 1 174 ? 11.229 30.513 11.270 1.00 63.91 174 PHE A O 1
ATOM 1315 N N . LEU A 1 175 ? 9.496 30.537 9.835 1.00 73.69 175 LEU A N 1
ATOM 1316 C CA . LEU A 1 175 ? 8.575 29.738 10.634 1.00 73.69 175 LEU A CA 1
ATOM 1317 C C . LEU A 1 175 ? 8.294 28.407 9.914 1.00 73.69 175 LEU A C 1
ATOM 1319 O O . LEU A 1 175 ? 8.182 28.412 8.684 1.00 73.69 175 LEU A O 1
ATOM 1323 N N . PRO A 1 176 ? 8.187 27.291 10.654 1.00 78.62 176 PRO A N 1
ATOM 1324 C CA . PRO A 1 176 ? 7.891 25.972 10.102 1.00 78.62 176 PRO A CA 1
ATOM 1325 C C . PRO A 1 176 ? 6.415 25.818 9.704 1.00 78.62 176 PRO A C 1
ATOM 1327 O O . PRO A 1 176 ? 5.538 26.428 10.316 1.00 78.62 176 PRO A O 1
ATOM 1330 N N . GLY A 1 177 ? 6.133 24.956 8.725 1.00 81.69 177 GLY A N 1
ATOM 1331 C CA . GLY A 1 177 ? 4.765 24.619 8.325 1.00 81.69 177 GLY A CA 1
ATOM 1332 C C . GLY A 1 177 ? 4.038 23.822 9.410 1.00 81.69 177 GLY A C 1
ATOM 1333 O O . GLY A 1 177 ? 4.624 22.930 10.021 1.00 81.69 177 GLY A O 1
ATOM 1334 N N . GLN A 1 178 ? 2.764 24.142 9.647 1.00 84.44 178 GLN A N 1
ATOM 1335 C CA . GLN A 1 178 ? 1.959 23.563 10.741 1.00 84.44 178 GLN A CA 1
ATOM 1336 C C . GLN A 1 178 ? 0.712 22.802 10.260 1.00 84.44 178 GLN A C 1
ATOM 1338 O O . GLN A 1 178 ? 0.050 22.146 11.053 1.00 84.44 178 GLN A O 1
ATOM 1343 N N . MET A 1 179 ? 0.391 22.867 8.965 1.00 88.12 179 MET A N 1
ATOM 1344 C CA . MET A 1 179 ? -0.712 22.121 8.353 1.00 88.12 179 MET A CA 1
ATOM 1345 C C . MET A 1 179 ? -0.263 21.478 7.041 1.00 88.12 179 MET A C 1
ATOM 1347 O O . MET A 1 179 ? 0.614 22.000 6.353 1.00 88.12 179 MET A O 1
ATOM 1351 N N . PHE A 1 180 ? -0.882 20.357 6.683 1.00 91.75 180 PHE A N 1
ATOM 1352 C CA . PHE A 1 180 ? -0.745 19.745 5.363 1.00 91.75 180 PHE A CA 1
ATOM 1353 C C . PHE A 1 180 ? -1.607 20.472 4.324 1.00 91.75 180 PHE A C 1
ATOM 1355 O O . PHE A 1 180 ? -2.599 21.119 4.666 1.00 91.75 180 PHE A O 1
ATOM 1362 N N . SER A 1 181 ? -1.235 20.375 3.047 1.00 91.75 181 SER A N 1
ATOM 1363 C CA . SER A 1 181 ? -1.990 20.999 1.961 1.00 91.75 181 SER A CA 1
ATOM 1364 C C . SER A 1 181 ? -3.051 20.054 1.388 1.00 91.75 181 SER A C 1
ATOM 1366 O O . SER A 1 181 ? -3.032 18.835 1.585 1.00 91.75 181 SER A O 1
ATOM 1368 N N . SER A 1 182 ? -3.948 20.617 0.579 1.00 92.50 182 SER A N 1
ATOM 1369 C CA . SER A 1 182 ? -4.863 19.846 -0.277 1.00 92.50 182 SER A CA 1
ATOM 1370 C C . SER A 1 182 ? -4.149 18.870 -1.231 1.00 92.50 182 SER A C 1
ATOM 1372 O O . SER A 1 182 ? -4.700 17.815 -1.539 1.00 92.50 182 SER A O 1
ATOM 1374 N N . CYS A 1 183 ? -2.914 19.168 -1.656 1.00 91.00 183 CYS A N 1
ATOM 1375 C CA . CYS A 1 183 ? -2.081 18.233 -2.415 1.00 91.00 183 CYS A CA 1
ATOM 1376 C C . CYS A 1 183 ? -1.560 17.094 -1.537 1.00 91.00 183 CYS A C 1
ATOM 1378 O O . CYS A 1 183 ? -1.606 15.945 -1.962 1.00 91.00 183 CYS A O 1
ATOM 1380 N N . SER A 1 184 ? -1.096 17.394 -0.321 1.00 91.75 184 SER A N 1
ATOM 1381 C CA . SER A 1 184 ? -0.587 16.384 0.613 1.00 91.75 184 SER A CA 1
ATOM 1382 C C . SER A 1 184 ? -1.671 15.358 0.975 1.00 91.75 184 SER A C 1
ATOM 1384 O O . SER A 1 184 ? -1.408 14.159 0.991 1.00 91.75 184 SER A O 1
ATOM 1386 N N . ALA A 1 185 ? -2.911 15.812 1.192 1.00 91.69 185 ALA A N 1
ATOM 1387 C CA . ALA A 1 185 ? -4.055 14.938 1.458 1.00 91.69 185 ALA A CA 1
ATOM 1388 C C . ALA A 1 185 ? -4.416 14.036 0.257 1.00 91.69 185 ALA A C 1
ATOM 1390 O O . ALA A 1 185 ? -4.747 12.862 0.437 1.00 91.69 185 ALA A O 1
ATOM 1391 N N . ALA A 1 186 ? -4.322 14.560 -0.970 1.00 88.62 186 ALA A N 1
ATOM 1392 C CA . ALA A 1 186 ? -4.553 13.785 -2.189 1.00 88.62 186 ALA A CA 1
ATOM 1393 C C . ALA A 1 186 ? -3.442 12.747 -2.440 1.00 88.62 186 ALA A C 1
ATOM 1395 O O . ALA A 1 186 ? -3.744 11.597 -2.754 1.00 88.62 186 ALA A O 1
ATOM 1396 N N . ASP A 1 187 ? -2.176 13.128 -2.247 1.00 86.62 187 ASP A N 1
ATOM 1397 C CA . ASP A 1 187 ? -1.021 12.234 -2.392 1.00 86.62 187 ASP A CA 1
ATOM 1398 C C . ASP A 1 187 ? -1.043 11.107 -1.338 1.00 86.62 187 ASP A C 1
ATOM 1400 O O . ASP A 1 187 ? -0.825 9.947 -1.681 1.00 86.62 187 ASP A O 1
ATOM 1404 N N . LEU A 1 188 ? -1.394 11.413 -0.079 1.00 88.81 188 LEU A N 1
ATOM 1405 C CA . LEU A 1 188 ? -1.642 10.404 0.962 1.00 88.81 188 LEU A CA 1
ATOM 1406 C C . LEU A 1 188 ? -2.759 9.436 0.550 1.00 88.81 188 LEU A C 1
ATOM 1408 O O . LEU A 1 188 ? -2.585 8.225 0.640 1.00 88.81 188 LEU A O 1
ATOM 1412 N N . SER A 1 189 ? -3.890 9.954 0.063 1.00 85.75 189 SER A N 1
ATOM 1413 C CA . SER A 1 189 ? -5.022 9.119 -0.363 1.00 85.75 189 SER A CA 1
ATOM 1414 C C . SER A 1 189 ? -4.629 8.166 -1.500 1.00 85.75 189 SER A C 1
ATOM 1416 O O . SER A 1 189 ? -4.966 6.985 -1.462 1.00 85.75 189 SER A O 1
ATOM 1418 N N . LEU A 1 190 ? -3.869 8.658 -2.485 1.00 82.75 190 LEU A N 1
ATOM 1419 C CA . LEU A 1 190 ? -3.331 7.849 -3.582 1.00 82.75 190 LEU A CA 1
ATOM 1420 C C . LEU A 1 190 ? -2.332 6.792 -3.085 1.00 82.75 190 LEU A C 1
ATOM 1422 O O . LEU A 1 190 ? -2.343 5.665 -3.574 1.00 82.75 190 LEU A O 1
ATOM 1426 N N . SER A 1 191 ? -1.488 7.145 -2.117 1.00 81.00 191 SER A N 1
ATOM 1427 C CA . SER A 1 191 ? -0.511 6.243 -1.505 1.00 81.00 191 SER A CA 1
ATOM 1428 C C . SER A 1 191 ? -1.183 5.092 -0.759 1.00 81.00 191 SER A C 1
ATOM 1430 O O . SER A 1 191 ? -0.871 3.937 -1.041 1.00 81.00 191 SER A O 1
ATOM 1432 N N . LEU A 1 192 ? -2.173 5.378 0.098 1.00 81.12 192 LEU A N 1
ATOM 1433 C CA . LEU A 1 192 ? -2.948 4.352 0.808 1.00 81.12 192 LEU A CA 1
ATOM 1434 C C . LEU A 1 192 ? -3.661 3.401 -0.172 1.00 81.12 192 LEU A C 1
ATOM 1436 O O . LEU A 1 192 ? -3.558 2.185 -0.037 1.00 81.12 192 LEU A O 1
ATOM 1440 N N . LEU A 1 193 ? -4.299 3.939 -1.220 1.00 75.38 193 LEU A N 1
ATOM 1441 C CA . LEU A 1 193 ? -4.912 3.142 -2.297 1.00 75.38 193 LEU A CA 1
ATOM 1442 C C . LEU A 1 193 ? -3.893 2.342 -3.133 1.00 75.38 193 LEU A C 1
ATOM 1444 O O . LEU A 1 193 ? -4.262 1.373 -3.790 1.00 75.38 193 LEU A O 1
ATOM 1448 N N . SER A 1 194 ? -2.614 2.723 -3.103 1.00 71.75 194 SER A N 1
ATOM 1449 C CA . SER A 1 194 ? -1.504 1.996 -3.738 1.00 71.75 194 SER A CA 1
ATOM 1450 C C . SER A 1 194 ? -0.822 0.996 -2.788 1.00 71.75 194 SER A C 1
ATOM 1452 O O . SER A 1 194 ? 0.239 0.472 -3.124 1.00 71.75 194 SER A O 1
ATOM 1454 N N . GLY A 1 195 ? -1.390 0.744 -1.600 1.00 67.75 195 GLY A N 1
ATOM 1455 C CA . GLY A 1 195 ? -0.836 -0.164 -0.587 1.00 67.75 195 GLY A CA 1
ATOM 1456 C C . GLY A 1 195 ? 0.145 0.468 0.402 1.00 67.75 195 GLY A C 1
ATOM 1457 O O . GLY A 1 195 ? 0.685 -0.221 1.271 1.00 67.75 195 GLY A O 1
ATOM 1458 N N . GLY A 1 196 ? 0.382 1.777 0.308 1.00 72.56 196 GLY A N 1
ATOM 1459 C CA . GLY A 1 196 ? 1.131 2.515 1.315 1.00 72.56 196 GLY A CA 1
ATOM 1460 C C . GLY A 1 196 ? 0.458 2.392 2.683 1.00 72.56 196 GLY A C 1
ATOM 1461 O O . GLY A 1 196 ? -0.759 2.468 2.803 1.00 72.56 196 GLY A O 1
ATOM 1462 N N . GLY A 1 197 ? 1.245 2.195 3.740 1.00 75.38 197 GLY A N 1
ATOM 1463 C CA . GLY A 1 197 ? 0.731 2.252 5.109 1.00 75.38 197 GLY A CA 1
ATOM 1464 C C . GLY A 1 197 ? -0.199 1.110 5.549 1.00 75.38 197 GLY A C 1
ATOM 1465 O O . GLY A 1 197 ? -0.842 1.252 6.585 1.00 75.38 197 GLY A O 1
ATOM 1466 N N . MET A 1 198 ? -0.244 -0.039 4.859 1.00 73.38 198 MET A N 1
ATOM 1467 C CA . MET A 1 198 ? -1.033 -1.214 5.300 1.00 73.38 198 MET A CA 1
ATOM 1468 C C . MET A 1 198 ? -0.699 -1.700 6.730 1.00 73.38 198 MET A C 1
ATOM 1470 O O . MET A 1 198 ? -1.527 -2.329 7.386 1.00 73.38 198 MET A O 1
ATOM 1474 N N . CYS A 1 199 ? 0.484 -1.352 7.244 1.00 75.81 199 CYS A N 1
ATOM 1475 C CA . CYS A 1 199 ? 0.966 -1.590 8.610 1.00 75.81 199 CYS A CA 1
ATOM 1476 C C . CYS A 1 199 ? 0.498 -0.565 9.671 1.00 75.81 199 CYS A C 1
ATOM 1478 O O . CYS A 1 199 ? 0.785 -0.741 10.855 1.00 75.81 199 CYS A O 1
ATOM 1480 N N . LEU A 1 200 ? -0.168 0.526 9.276 1.00 82.06 200 LEU A N 1
ATOM 1481 C CA . LEU A 1 200 ? -0.507 1.654 10.161 1.00 82.06 200 LEU A CA 1
ATOM 1482 C C . LEU A 1 200 ? -1.858 1.488 10.873 1.00 82.06 200 LEU A C 1
ATOM 1484 O O . LEU A 1 200 ? -2.213 2.297 11.722 1.00 82.06 200 LEU A O 1
ATOM 1488 N N . PHE A 1 201 ? -2.602 0.427 10.555 1.00 75.38 201 PHE A N 1
ATOM 1489 C CA . PHE A 1 201 ? -3.929 0.143 11.112 1.00 75.38 201 PHE A CA 1
ATOM 1490 C C . PHE A 1 201 ? -3.895 -0.557 12.488 1.00 75.38 201 PHE A C 1
ATOM 1492 O O . PHE A 1 201 ? -4.944 -0.913 13.018 1.00 75.38 201 PHE A O 1
ATOM 1499 N N . ASN A 1 202 ? -2.711 -0.762 13.083 1.00 71.56 202 ASN A N 1
ATOM 1500 C CA . ASN A 1 202 ? -2.553 -1.310 14.436 1.00 71.56 202 ASN A CA 1
ATOM 1501 C C . ASN A 1 202 ? -2.088 -0.247 15.448 1.00 71.56 202 ASN A C 1
ATOM 1503 O O . ASN A 1 202 ? -1.030 0.361 15.282 1.00 71.56 202 ASN A O 1
ATOM 1507 N N . VAL A 1 203 ? -2.828 -0.085 16.547 1.00 71.44 203 VAL A N 1
ATOM 1508 C CA . VAL A 1 203 ? -2.417 0.772 17.673 1.00 71.44 203 VAL A CA 1
ATOM 1509 C C . VAL A 1 203 ? -1.314 0.068 18.490 1.00 71.44 203 VAL A C 1
ATOM 1511 O O . VAL A 1 203 ? -1.490 -1.099 18.857 1.00 71.44 203 VAL A O 1
ATOM 1514 N N . PRO A 1 204 ? -0.174 0.723 18.792 1.00 71.69 204 PRO A N 1
ATOM 1515 C CA . PRO A 1 204 ? 0.863 0.166 19.663 1.00 71.69 204 PRO A CA 1
ATOM 1516 C C . PRO A 1 204 ? 0.358 -0.092 21.091 1.00 71.69 204 PRO A C 1
ATOM 1518 O O . PRO A 1 204 ? -0.251 0.775 21.704 1.00 71.69 204 PRO A O 1
ATOM 1521 N N . GLN A 1 205 ? 0.671 -1.263 21.654 1.00 65.38 205 GLN A N 1
ATOM 1522 C CA . GLN A 1 205 ? 0.244 -1.643 23.015 1.00 65.38 205 GLN A CA 1
ATOM 1523 C C . GLN A 1 205 ? 1.240 -1.251 24.123 1.00 65.38 205 GLN A C 1
ATOM 1525 O O . GLN A 1 205 ? 0.918 -1.355 25.307 1.00 65.38 205 GLN A O 1
ATOM 1530 N N . HIS A 1 206 ? 2.467 -0.856 23.766 1.00 67.94 206 HIS A N 1
ATOM 1531 C CA . HIS A 1 206 ? 3.548 -0.536 24.703 1.00 67.94 206 HIS A CA 1
ATOM 1532 C C . HIS A 1 206 ? 4.326 0.690 24.215 1.00 67.94 206 HIS A C 1
ATOM 1534 O O . HIS A 1 206 ? 4.837 0.687 23.093 1.00 67.94 206 HIS A O 1
ATOM 1540 N N . LEU A 1 207 ? 4.451 1.711 25.067 1.00 70.56 207 LEU A N 1
ATOM 1541 C CA . LEU A 1 207 ? 5.077 2.991 24.735 1.00 70.56 207 LEU A CA 1
ATOM 1542 C C . LEU A 1 207 ? 6.353 3.254 25.542 1.00 70.56 207 LEU A C 1
ATOM 1544 O O . LEU A 1 207 ? 6.489 2.862 26.702 1.00 70.56 207 LEU A O 1
ATOM 1548 N N . LEU A 1 208 ? 7.293 3.968 24.922 1.00 65.31 208 LEU A N 1
ATOM 1549 C CA . LEU A 1 208 ? 8.536 4.414 25.551 1.00 65.31 208 LEU A CA 1
ATOM 1550 C C . LEU A 1 208 ? 8.336 5.790 26.203 1.00 65.31 208 LEU A C 1
ATOM 1552 O O . LEU A 1 208 ? 8.720 6.816 25.652 1.00 65.31 208 LEU A O 1
ATOM 1556 N N . GLY A 1 209 ? 7.736 5.784 27.391 1.00 67.31 209 GLY A N 1
ATOM 1557 C CA . GLY A 1 209 ? 7.524 6.978 28.221 1.00 67.31 209 GLY A CA 1
ATOM 1558 C C . GLY A 1 209 ? 7.044 6.636 29.632 1.00 67.31 209 GLY A C 1
ATOM 1559 O O . GLY A 1 209 ? 7.500 7.233 30.604 1.00 67.31 209 GLY A O 1
ATOM 1560 N N . GLY A 1 210 ? 6.222 5.589 29.742 1.00 68.88 210 GLY A N 1
ATOM 1561 C CA . GLY A 1 210 ? 5.530 5.224 30.973 1.00 68.88 210 GLY A CA 1
ATOM 1562 C C . GLY A 1 210 ? 4.134 5.844 31.035 1.00 68.88 210 GLY A C 1
ATOM 1563 O O . GLY A 1 210 ? 3.859 6.831 30.359 1.00 68.88 210 GLY A O 1
ATOM 1564 N N . ARG A 1 211 ? 3.282 5.233 31.865 1.00 79.25 211 ARG A N 1
ATOM 1565 C CA . ARG A 1 211 ? 1.829 5.451 31.895 1.00 79.25 211 ARG A CA 1
ATOM 1566 C C . ARG A 1 211 ? 1.468 6.908 32.157 1.00 79.25 211 ARG A C 1
ATOM 1568 O O . ARG A 1 211 ? 1.825 7.426 33.218 1.00 79.25 211 ARG A O 1
ATOM 1575 N N . SER A 1 212 ? 0.793 7.547 31.202 1.00 88.44 212 SER A N 1
ATOM 1576 C CA . SER A 1 212 ? 0.569 8.995 31.227 1.00 88.44 212 SER A CA 1
ATOM 1577 C C . SER A 1 212 ? -0.738 9.434 30.554 1.00 88.44 212 SER A C 1
ATOM 1579 O O . SER A 1 212 ? -0.684 10.122 29.535 1.00 88.44 212 SER A O 1
ATOM 1581 N N . CYS A 1 213 ? -1.877 9.120 31.174 1.00 90.50 213 CYS A N 1
ATOM 1582 C CA . CYS A 1 213 ? -3.189 9.712 30.893 1.00 90.50 213 CYS A CA 1
ATOM 1583 C C . CYS A 1 213 ? -3.160 11.143 30.310 1.00 90.50 213 CYS A C 1
ATOM 1585 O O . CYS A 1 213 ? -2.586 12.065 30.901 1.00 90.50 213 CYS A O 1
ATOM 1587 N N . GLY A 1 214 ? -3.831 11.310 29.171 1.00 90.31 214 GLY A N 1
ATOM 1588 C CA . GLY A 1 214 ? -3.845 12.499 28.327 1.00 90.31 214 GLY A CA 1
ATOM 1589 C C . GLY A 1 214 ? -2.860 12.429 27.153 1.00 90.31 214 GLY A C 1
ATOM 1590 O O . GLY A 1 214 ? -2.506 13.475 26.610 1.00 90.31 214 GLY A O 1
ATOM 1591 N N . ASN A 1 215 ? -2.384 11.234 26.777 1.00 87.38 215 ASN A N 1
ATOM 1592 C CA . ASN A 1 215 ? -1.386 11.028 25.720 1.00 87.38 215 ASN A CA 1
ATOM 1593 C C . ASN A 1 215 ? -1.939 10.429 24.409 1.00 87.38 215 ASN A C 1
ATOM 1595 O O . ASN A 1 215 ? -1.151 10.233 23.481 1.00 87.38 215 ASN A O 1
ATOM 1599 N N . LEU A 1 216 ? -3.259 10.207 24.315 1.00 87.56 216 LEU A N 1
ATOM 1600 C CA . LEU A 1 216 ? -3.990 9.562 23.206 1.00 87.56 216 LEU A CA 1
ATOM 1601 C C . LEU A 1 216 ? -3.792 8.037 23.067 1.00 87.56 216 LEU A C 1
ATOM 1603 O O . LEU A 1 216 ? -4.134 7.470 22.028 1.00 87.56 216 LEU A O 1
ATOM 1607 N N . TYR A 1 217 ? -3.282 7.344 24.089 1.00 85.81 217 TYR A N 1
ATOM 1608 C CA . TYR A 1 217 ? -3.176 5.882 24.095 1.00 85.81 217 TYR A CA 1
ATOM 1609 C C . TYR A 1 217 ? -3.719 5.296 25.396 1.00 85.81 217 TYR A C 1
ATOM 1611 O O . TYR A 1 217 ? -3.259 5.631 26.480 1.00 85.81 217 TYR A O 1
ATOM 1619 N N . VAL A 1 218 ? -4.657 4.350 25.292 1.00 86.62 218 VAL A N 1
ATOM 1620 C CA . VAL A 1 218 ? -5.197 3.641 26.462 1.00 86.62 218 VAL A CA 1
ATOM 1621 C C . VAL A 1 218 ? -4.147 2.673 27.011 1.00 86.62 218 VAL A C 1
ATOM 1623 O O . VAL A 1 218 ? -4.012 1.543 26.531 1.00 86.62 218 VAL A O 1
ATOM 1626 N N . GLU A 1 219 ? -3.382 3.109 28.010 1.00 87.25 219 GLU A N 1
ATOM 1627 C CA . GLU A 1 219 ? -2.378 2.271 28.654 1.00 87.25 219 GLU A CA 1
ATOM 1628 C C . GLU A 1 219 ? -2.997 1.368 29.740 1.00 87.25 219 GLU A C 1
ATOM 1630 O O . GLU A 1 219 ? -4.196 1.371 30.027 1.00 87.25 219 GLU A O 1
ATOM 1635 N N . GLN A 1 220 ? -2.177 0.512 30.360 1.00 86.00 220 GLN A N 1
ATOM 1636 C CA . GLN A 1 220 ? -2.670 -0.422 31.372 1.00 86.00 220 GLN A CA 1
ATOM 1637 C C . GLN A 1 220 ? -3.377 0.321 32.520 1.00 86.00 220 GLN A C 1
ATOM 1639 O O . GLN A 1 220 ? -2.797 1.205 33.143 1.00 86.00 220 GLN A O 1
ATOM 1644 N N . GLY A 1 221 ? -4.591 -0.100 32.883 1.00 87.25 221 GLY A N 1
ATOM 1645 C CA . GLY A 1 221 ? -5.328 0.452 34.029 1.00 87.25 221 GLY A CA 1
ATOM 1646 C C . GLY A 1 221 ? -5.985 1.814 33.785 1.00 87.25 221 GLY A C 1
ATOM 1647 O O . GLY A 1 221 ? -6.531 2.382 34.732 1.00 87.25 221 GLY A O 1
ATOM 1648 N N . GLU A 1 222 ? -5.939 2.299 32.549 1.00 91.50 222 GLU A N 1
ATOM 1649 C CA . GLU A 1 222 ? -6.813 3.333 32.000 1.00 91.50 222 GLU A CA 1
ATOM 1650 C C . GLU A 1 222 ? -7.935 2.634 31.205 1.00 91.50 222 GLU A C 1
ATOM 1652 O O . GLU A 1 222 ? -7.811 1.463 30.833 1.00 91.50 222 GLU A O 1
ATOM 1657 N N . GLU A 1 223 ? -9.066 3.309 31.002 1.00 92.06 223 GLU A N 1
ATOM 1658 C CA . GLU A 1 223 ? -10.242 2.752 30.300 1.00 92.06 223 GLU A CA 1
ATOM 1659 C C . GLU A 1 223 ? -10.516 3.476 28.968 1.00 92.06 223 GLU A C 1
ATOM 1661 O O . GLU A 1 223 ? -11.210 2.949 28.099 1.00 92.06 223 GLU A O 1
ATOM 1666 N N . CYS A 1 224 ? -9.969 4.685 28.823 1.00 91.94 224 CYS A N 1
ATOM 1667 C CA . CYS A 1 224 ? -10.017 5.553 27.651 1.00 91.94 224 CYS A CA 1
ATOM 1668 C C . CYS A 1 224 ? -8.939 6.641 27.797 1.00 91.94 224 CYS A C 1
ATOM 1670 O O . CYS A 1 224 ? -8.613 7.016 28.921 1.00 91.94 224 CYS A O 1
ATOM 1672 N N . ASP A 1 225 ? -8.433 7.180 26.690 1.00 91.56 225 ASP A N 1
ATOM 1673 C CA . ASP A 1 225 ? -7.584 8.373 26.664 1.00 91.56 225 ASP A CA 1
ATOM 1674 C C . ASP A 1 225 ? -7.982 9.191 25.430 1.00 91.56 225 ASP A C 1
ATOM 1676 O O . ASP A 1 225 ? -7.952 8.686 24.311 1.00 91.56 225 ASP A O 1
ATOM 1680 N N . CYS A 1 226 ? -8.404 10.433 25.652 1.00 91.56 226 CYS A N 1
ATOM 1681 C CA . CYS A 1 226 ? -8.875 11.357 24.621 1.00 91.56 226 CYS A CA 1
ATOM 1682 C C . CYS A 1 226 ? -7.949 12.575 24.453 1.00 91.56 226 CYS A C 1
ATOM 1684 O O . CYS A 1 226 ? -8.360 13.596 23.903 1.00 91.56 226 CYS A O 1
ATOM 1686 N N . GLY A 1 227 ? -6.705 12.481 24.933 1.00 90.44 227 GLY A N 1
ATOM 1687 C CA . GLY A 1 227 ? -5.729 13.564 24.905 1.00 90.44 227 GLY A CA 1
ATOM 1688 C C . GLY A 1 227 ? -5.873 14.543 26.068 1.00 90.44 227 GLY A C 1
ATOM 1689 O O . GLY A 1 227 ? -6.476 14.250 27.105 1.00 90.44 227 GLY A O 1
ATOM 1690 N N . LEU A 1 228 ? -5.266 15.720 25.912 1.00 90.88 228 LEU A N 1
ATOM 1691 C CA . LEU A 1 228 ? -5.171 16.719 26.972 1.00 90.88 228 LEU A CA 1
ATOM 1692 C C . LEU A 1 228 ? -6.550 17.267 27.372 1.00 90.88 228 LEU A C 1
ATOM 1694 O O . LEU A 1 228 ? -7.472 17.358 26.566 1.00 90.88 228 LEU A O 1
ATOM 1698 N N . LEU A 1 229 ? -6.677 17.716 28.626 1.00 90.00 229 LEU A N 1
ATOM 1699 C CA . LEU A 1 229 ? -7.931 18.244 29.191 1.00 90.00 229 LEU A CA 1
ATOM 1700 C C . LEU A 1 229 ? -8.516 19.448 28.419 1.00 90.00 229 LEU A C 1
ATOM 1702 O O . LEU A 1 229 ? -9.710 19.713 28.524 1.00 90.00 229 LEU A O 1
ATOM 1706 N N . GLU A 1 230 ? -7.686 20.175 27.669 1.00 88.12 230 GLU A N 1
ATOM 1707 C CA . GLU A 1 230 ? -8.085 21.320 26.834 1.00 88.12 230 GLU A CA 1
ATOM 1708 C C . GLU A 1 230 ? -8.395 20.927 25.372 1.00 88.12 230 GLU A C 1
ATOM 1710 O O . GLU A 1 230 ? -8.901 21.753 24.617 1.00 88.12 230 GLU A O 1
ATOM 1715 N N . GLU A 1 231 ? -8.112 19.678 24.979 1.00 87.88 231 GLU A N 1
ATOM 1716 C CA . GLU A 1 231 ? -8.225 19.150 23.606 1.00 87.88 231 GLU A CA 1
ATOM 1717 C C . GLU A 1 231 ? -9.252 18.004 23.481 1.00 87.88 231 GLU A C 1
ATOM 1719 O O . GLU A 1 231 ? -9.770 17.754 22.395 1.00 87.88 231 GLU A O 1
ATOM 1724 N N . CYS A 1 232 ? -9.571 17.312 24.580 1.00 92.12 232 CYS A N 1
ATOM 1725 C CA . CYS A 1 232 ? -10.530 16.209 24.601 1.00 92.12 232 CYS A CA 1
ATOM 1726 C C . CYS A 1 232 ? -11.980 16.689 24.396 1.00 92.12 232 CYS A C 1
ATOM 1728 O O . CYS A 1 232 ? -12.614 17.222 25.308 1.00 92.12 232 CYS A O 1
ATOM 1730 N N . GLU A 1 233 ? -12.533 16.417 23.212 1.00 92.56 233 GLU A N 1
ATOM 1731 C CA . GLU A 1 233 ? -13.959 16.601 22.888 1.00 92.56 233 GLU A CA 1
ATOM 1732 C C . GLU A 1 233 ? -14.821 15.349 23.188 1.00 92.56 233 GLU A C 1
ATOM 1734 O O . GLU A 1 233 ? -16.021 15.336 22.909 1.00 92.56 233 GLU A O 1
ATOM 1739 N N . ASP A 1 234 ? -14.230 14.284 23.744 1.00 93.31 234 ASP A N 1
ATOM 1740 C CA . ASP A 1 234 ? -14.874 12.977 23.924 1.00 93.31 234 ASP A CA 1
ATOM 1741 C C . ASP A 1 234 ? -15.931 12.985 25.056 1.00 93.31 234 ASP A C 1
ATOM 1743 O O . ASP A 1 234 ? -15.585 13.161 26.227 1.00 93.31 234 ASP A O 1
ATOM 1747 N N . PRO A 1 235 ? -17.229 12.750 24.769 1.00 94.50 235 PRO A N 1
ATOM 1748 C CA . PRO A 1 235 ? -18.283 12.766 25.787 1.00 94.50 235 PRO A CA 1
ATOM 1749 C C . PRO A 1 235 ? -18.346 11.476 26.625 1.00 94.50 235 PRO A C 1
ATOM 1751 O O . PRO A 1 235 ? -19.117 11.402 27.585 1.00 94.50 235 PRO A O 1
ATOM 1754 N N . CYS A 1 236 ? -17.586 10.448 26.246 1.00 96.19 236 CYS A N 1
ATOM 1755 C CA . CYS A 1 236 ? -17.556 9.125 26.856 1.00 96.19 236 CYS A CA 1
ATOM 1756 C C . CYS A 1 236 ? -16.362 8.942 27.809 1.00 96.19 236 CYS A C 1
ATOM 1758 O O . CYS A 1 236 ? -16.396 8.039 28.650 1.00 96.19 236 CYS A O 1
ATOM 1760 N N . CYS A 1 237 ? -15.334 9.790 27.709 1.00 95.88 237 CYS A N 1
ATOM 1761 C CA . CYS A 1 237 ? -14.103 9.721 28.489 1.00 95.88 237 CYS A CA 1
ATOM 1762 C C . CYS A 1 237 ? -13.909 10.922 29.427 1.00 95.88 237 CYS A C 1
ATOM 1764 O O . CYS A 1 237 ? -14.127 12.073 29.064 1.00 95.88 237 CYS A O 1
ATOM 1766 N N . ASN A 1 238 ? -13.428 10.677 30.648 1.00 95.06 238 ASN A N 1
ATOM 1767 C CA . ASN A 1 238 ? -12.979 11.738 31.548 1.00 95.06 238 ASN A CA 1
ATOM 1768 C C . ASN A 1 238 ? -11.458 11.939 31.430 1.00 95.06 238 ASN A C 1
ATOM 1770 O O . ASN A 1 238 ? -10.691 11.283 32.143 1.00 95.06 238 ASN A O 1
ATOM 1774 N N . ALA A 1 239 ? -11.048 12.900 30.593 1.00 93.12 239 ALA A N 1
ATOM 1775 C CA . ALA A 1 239 ? -9.653 13.285 30.320 1.00 93.12 239 ALA A CA 1
ATOM 1776 C C . ALA A 1 239 ? -8.780 13.524 31.566 1.00 93.12 239 ALA A C 1
ATOM 1778 O O . ALA A 1 239 ? -7.576 13.306 31.534 1.00 93.12 239 ALA A O 1
ATOM 1779 N N . SER A 1 240 ? -9.365 13.944 32.695 1.00 93.06 240 SER A N 1
ATOM 1780 C CA . SER A 1 240 ? -8.613 14.175 33.942 1.00 93.06 240 SER A CA 1
ATOM 1781 C C . SER A 1 240 ? -8.306 12.899 34.743 1.00 93.06 240 SER A C 1
ATOM 1783 O O . SER A 1 240 ? -7.636 12.961 35.774 1.00 93.06 240 SER A O 1
ATOM 1785 N N . THR A 1 241 ? -8.825 11.746 34.306 1.00 93.88 241 THR A N 1
ATOM 1786 C CA . THR A 1 241 ? -8.730 10.460 35.024 1.00 93.88 241 THR A CA 1
ATOM 1787 C C . THR A 1 241 ? -8.522 9.235 34.127 1.00 93.88 241 THR A C 1
ATOM 1789 O O . THR A 1 241 ? -8.274 8.156 34.664 1.00 93.88 241 THR A O 1
ATOM 1792 N N . CYS A 1 242 ? -8.659 9.386 32.805 1.00 94.69 242 CYS A N 1
ATOM 1793 C CA . CYS A 1 242 ? -8.606 8.323 31.795 1.00 94.69 242 CYS A CA 1
ATOM 1794 C C . CYS A 1 242 ? -9.505 7.123 32.130 1.00 94.69 242 CYS A C 1
ATOM 1796 O O . CYS A 1 242 ? -9.101 5.956 32.147 1.00 94.69 242 CYS A O 1
ATOM 1798 N N . ARG A 1 243 ? -10.760 7.459 32.454 1.00 95.56 243 ARG A N 1
ATOM 1799 C CA . ARG A 1 243 ? -11.843 6.535 32.798 1.00 95.56 243 ARG A CA 1
ATOM 1800 C C . ARG A 1 243 ? -13.117 6.860 32.046 1.00 95.56 243 ARG A C 1
ATOM 1802 O O . ARG A 1 243 ? -13.397 8.030 31.772 1.00 95.56 243 ARG A O 1
ATOM 1809 N N . LEU A 1 244 ? -13.900 5.826 31.773 1.00 96.44 244 LEU A N 1
ATOM 1810 C CA . LEU A 1 244 ? -15.180 5.955 31.094 1.00 96.44 244 LEU A CA 1
ATOM 1811 C C . LEU A 1 244 ? -16.206 6.648 31.999 1.00 96.44 244 LEU A C 1
ATOM 1813 O O . LEU A 1 244 ? -16.261 6.427 33.213 1.00 96.44 244 LEU A O 1
ATOM 1817 N N . VAL A 1 245 ? -17.050 7.491 31.406 1.00 96.00 245 VAL A N 1
ATOM 1818 C CA . VAL A 1 245 ? -18.166 8.118 32.127 1.00 96.00 245 VAL A CA 1
ATOM 1819 C C . VAL A 1 245 ? -19.215 7.061 32.517 1.00 96.00 245 VAL A C 1
ATOM 1821 O O . VAL A 1 245 ? -19.381 6.063 31.809 1.00 96.00 245 VAL A O 1
ATOM 1824 N N . PRO A 1 246 ? -19.966 7.238 33.624 1.00 95.88 246 PRO A N 1
ATOM 1825 C CA . PRO A 1 246 ? -20.924 6.234 34.085 1.00 95.88 246 PRO A CA 1
ATOM 1826 C C . PRO A 1 246 ? -21.965 5.847 33.021 1.00 95.88 246 PRO A C 1
ATOM 1828 O O . PRO A 1 246 ? -22.823 6.645 32.652 1.00 95.88 246 PRO A O 1
ATOM 1831 N N . GLY A 1 247 ? -21.907 4.593 32.564 1.00 92.94 247 GLY A N 1
ATOM 1832 C CA . GLY A 1 247 ? -22.802 4.039 31.540 1.00 92.94 247 GLY A CA 1
ATOM 1833 C C . GLY A 1 247 ? -22.205 3.956 30.130 1.00 92.94 247 GLY A C 1
ATOM 1834 O O . GLY A 1 247 ? -22.819 3.321 29.272 1.00 92.94 247 GLY A O 1
ATOM 1835 N N . ALA A 1 248 ? -21.019 4.525 29.894 1.00 96.31 248 ALA A N 1
ATOM 1836 C CA . ALA A 1 248 ? -20.247 4.268 28.683 1.00 96.31 248 ALA A CA 1
ATOM 1837 C C . ALA A 1 248 ? -19.627 2.858 28.704 1.00 96.31 248 ALA A C 1
ATOM 1839 O O . ALA A 1 248 ? -19.273 2.321 29.753 1.00 96.31 248 ALA A O 1
ATOM 1840 N N . GLN A 1 249 ? -19.502 2.263 27.520 1.00 95.44 249 GLN A N 1
ATOM 1841 C CA . GLN A 1 249 ? -18.813 0.992 27.263 1.00 95.44 249 GLN A CA 1
ATOM 1842 C C . GLN A 1 249 ? -17.491 1.199 26.512 1.00 95.44 249 GLN A C 1
ATOM 1844 O O . GLN A 1 249 ? -16.701 0.265 26.388 1.00 95.44 249 GLN A O 1
ATOM 1849 N N . CYS A 1 250 ? -17.294 2.391 25.948 1.00 93.94 250 CYS A N 1
ATOM 1850 C CA . CYS A 1 250 ? -16.183 2.722 25.073 1.00 93.94 250 CYS A CA 1
ATOM 1851 C C . CYS A 1 250 ? -15.980 4.231 24.945 1.00 93.94 250 CYS A C 1
ATOM 1853 O O . CYS A 1 250 ? -16.919 5.009 25.115 1.00 93.94 250 CYS A O 1
ATOM 1855 N N . SER A 1 251 ? -14.742 4.588 24.613 1.00 91.81 251 SER A N 1
ATOM 1856 C CA . SER A 1 251 ? -14.307 5.901 24.135 1.00 91.81 251 SER A CA 1
ATOM 1857 C C . SER A 1 251 ? -14.805 6.141 22.702 1.00 91.81 251 SER A C 1
ATOM 1859 O O . SER A 1 251 ? -14.952 5.180 21.940 1.00 91.81 251 SER A O 1
ATOM 1861 N N . SER A 1 252 ? -15.104 7.390 22.336 1.00 86.12 252 SER A N 1
ATOM 1862 C CA . SER A 1 252 ? -15.715 7.742 21.043 1.00 86.12 252 SER A CA 1
ATOM 1863 C C . SER A 1 252 ? -14.732 7.799 19.867 1.00 86.12 252 SER A C 1
ATOM 1865 O O . SER A 1 252 ? -15.171 7.728 18.719 1.00 86.12 252 SER A O 1
ATOM 1867 N N . ASP A 1 253 ? -13.422 7.842 20.132 1.00 82.19 253 ASP A N 1
ATOM 1868 C CA . ASP A 1 253 ? -12.360 7.641 19.130 1.00 82.19 253 ASP A CA 1
ATOM 1869 C C . ASP A 1 253 ? -12.429 6.244 18.478 1.00 82.19 253 ASP A C 1
ATOM 1871 O O . ASP A 1 253 ? -12.087 6.061 17.305 1.00 82.19 253 ASP A O 1
ATOM 1875 N N . GLY A 1 254 ? -12.912 5.253 19.234 1.00 86.75 254 GLY A N 1
ATOM 1876 C CA . GLY A 1 254 ? -13.054 3.881 18.782 1.00 86.75 254 GLY A CA 1
ATOM 1877 C C . GLY A 1 254 ? -14.031 3.771 17.613 1.00 86.75 254 GLY A C 1
ATOM 1878 O O . GLY A 1 254 ? -15.234 3.949 17.769 1.00 86.75 254 GLY A O 1
ATOM 1879 N N . ILE A 1 255 ? -13.541 3.367 16.440 1.00 91.44 255 ILE A N 1
ATOM 1880 C CA . ILE A 1 255 ? -14.351 3.172 15.221 1.00 91.44 255 ILE A CA 1
ATOM 1881 C C . ILE A 1 255 ? -15.436 2.074 15.350 1.00 91.44 255 ILE A C 1
ATOM 1883 O O . ILE A 1 255 ? -16.354 1.990 14.528 1.00 91.44 255 ILE A O 1
ATOM 1887 N N . CYS A 1 256 ? -15.363 1.233 16.386 1.00 95.06 256 CYS A N 1
ATOM 1888 C CA . CYS A 1 256 ? -16.408 0.294 16.809 1.00 95.06 256 CYS A CA 1
ATOM 1889 C C . CYS A 1 256 ? -17.185 0.750 18.060 1.00 95.06 256 CYS A C 1
ATOM 1891 O O . CYS A 1 256 ? -17.931 -0.039 18.637 1.00 95.06 256 CYS A O 1
ATOM 1893 N N . CYS A 1 257 ? -17.069 2.017 18.449 1.00 95.06 257 CYS A N 1
ATOM 1894 C CA . CYS A 1 257 ? -17.952 2.711 19.379 1.00 95.06 257 CYS A CA 1
ATOM 1895 C C . CYS A 1 257 ? -18.970 3.574 18.608 1.00 95.06 257 CYS A C 1
ATOM 1897 O O . CYS A 1 257 ? -18.728 4.007 17.482 1.00 95.06 257 CYS A O 1
ATOM 1899 N N . GLN A 1 258 ? -20.137 3.800 19.201 1.00 95.00 258 GLN A N 1
ATOM 1900 C CA . GLN A 1 258 ? -21.136 4.773 18.768 1.00 95.00 258 GLN A CA 1
ATOM 1901 C C . GLN A 1 258 ? -21.992 5.156 19.981 1.00 95.00 258 GLN A C 1
ATOM 1903 O O . GLN A 1 258 ? -22.455 4.275 20.702 1.00 95.00 258 GLN A O 1
ATOM 1908 N N . ASP A 1 259 ? -22.211 6.453 20.221 1.00 94.25 259 ASP A N 1
ATOM 1909 C CA . ASP A 1 259 ? -23.022 6.957 21.345 1.00 94.25 259 ASP A CA 1
ATOM 1910 C C . ASP A 1 259 ? -22.610 6.339 22.706 1.00 94.25 259 ASP A C 1
ATOM 1912 O O . ASP A 1 259 ? -23.442 5.897 23.506 1.00 94.25 259 ASP A O 1
ATOM 1916 N N . CYS A 1 260 ? -21.289 6.255 22.927 1.00 95.94 260 CYS A N 1
ATOM 1917 C CA . CYS A 1 260 ? -20.617 5.611 24.064 1.00 95.94 260 CYS A CA 1
ATOM 1918 C C . CYS A 1 260 ? -20.909 4.107 24.258 1.00 95.94 260 CYS A C 1
ATOM 1920 O O . CYS A 1 260 ? -20.708 3.573 25.352 1.00 95.94 260 CYS A O 1
ATOM 1922 N N . LYS A 1 261 ? -21.389 3.404 23.225 1.00 96.12 261 LYS A N 1
ATOM 1923 C CA . LYS A 1 261 ? -21.715 1.967 23.238 1.00 96.12 261 LYS A CA 1
ATOM 1924 C C . LYS A 1 261 ? -21.001 1.222 22.119 1.00 96.12 261 LYS A C 1
ATOM 1926 O O . LYS A 1 261 ? -20.712 1.788 21.069 1.00 96.12 261 LYS A O 1
ATOM 1931 N N . LEU A 1 262 ? -20.744 -0.066 22.324 1.00 95.56 262 LEU A N 1
ATOM 1932 C CA . LEU A 1 262 ? -20.135 -0.902 21.292 1.00 95.56 262 LEU A CA 1
ATOM 1933 C C . LEU A 1 262 ? -21.103 -1.082 20.112 1.00 95.56 262 LEU A C 1
ATOM 1935 O O . LEU A 1 262 ? -22.258 -1.471 20.299 1.00 95.56 262 LEU A O 1
ATOM 1939 N N . ARG A 1 263 ? -20.621 -0.821 18.892 1.00 95.19 263 ARG A N 1
ATOM 1940 C CA . ARG A 1 263 ? -21.344 -1.100 17.643 1.00 95.19 263 ARG A CA 1
ATOM 1941 C C . ARG A 1 263 ? -21.580 -2.606 17.525 1.00 95.19 263 ARG A C 1
ATOM 1943 O O . ARG A 1 263 ? -20.701 -3.405 17.853 1.00 95.19 263 ARG A O 1
ATOM 1950 N N . GLU A 1 264 ? -22.765 -2.991 17.051 1.00 94.19 264 GLU A N 1
ATOM 1951 C CA . GLU A 1 264 ? -23.172 -4.398 16.978 1.00 94.19 264 GLU A CA 1
ATOM 1952 C C . GLU A 1 264 ? -22.166 -5.242 16.185 1.00 94.19 264 GLU A C 1
ATOM 1954 O O . GLU A 1 264 ? -21.586 -4.776 15.196 1.00 94.19 264 GLU A O 1
ATOM 1959 N N . ALA A 1 265 ? -21.985 -6.499 16.600 1.00 94.88 265 ALA A N 1
ATOM 1960 C CA . ALA A 1 265 ? -21.150 -7.449 15.877 1.00 94.88 265 ALA A CA 1
ATOM 1961 C C . ALA A 1 265 ? -21.583 -7.512 14.403 1.00 94.88 265 ALA A C 1
ATOM 1963 O O . ALA A 1 265 ? -22.777 -7.557 14.127 1.00 94.88 265 ALA A O 1
ATOM 1964 N N . GLY A 1 266 ? -20.644 -7.486 13.459 1.00 94.00 266 GLY A N 1
ATOM 1965 C CA . GLY A 1 266 ? -20.960 -7.441 12.025 1.00 94.00 266 GLY A CA 1
ATOM 1966 C C . GLY A 1 266 ? -21.230 -6.048 11.451 1.00 94.00 266 GLY A C 1
ATOM 1967 O O . GLY A 1 266 ? -21.450 -5.911 10.248 1.00 94.00 266 GLY A O 1
ATOM 1968 N N . SER A 1 267 ? -21.148 -4.994 12.265 1.00 95.00 267 SER A N 1
ATOM 1969 C CA . SER A 1 267 ? -21.024 -3.622 11.765 1.00 95.00 267 SER A CA 1
ATOM 1970 C C . SER A 1 267 ? -19.664 -3.444 11.085 1.00 95.00 267 SER A C 1
ATOM 1972 O O . SER A 1 267 ? -18.641 -3.566 11.752 1.00 95.00 267 SER A O 1
ATOM 1974 N N . ARG A 1 268 ? -19.606 -3.131 9.783 1.00 94.81 268 ARG A N 1
ATOM 1975 C CA . ARG A 1 268 ? -18.316 -2.874 9.109 1.00 94.81 268 ARG A CA 1
ATOM 1976 C C . ARG A 1 268 ? -17.591 -1.686 9.757 1.00 94.81 268 ARG A C 1
ATOM 1978 O O . ARG A 1 268 ? -18.219 -0.663 10.056 1.00 94.81 268 ARG A O 1
ATOM 1985 N N . CYS A 1 269 ? -16.287 -1.830 9.977 1.00 94.81 269 CYS A N 1
ATOM 1986 C CA . CYS A 1 269 ? -15.416 -0.785 10.519 1.00 94.81 269 CYS A CA 1
ATOM 1987 C C . CYS A 1 269 ? -14.259 -0.407 9.591 1.00 94.81 269 CYS A C 1
ATOM 1989 O O . CYS A 1 269 ? -13.780 0.718 9.695 1.00 94.81 269 CYS A O 1
ATOM 1991 N N . ARG A 1 270 ? -13.877 -1.267 8.638 1.00 92.69 270 ARG A N 1
ATOM 1992 C CA . ARG A 1 270 ? -12.996 -0.887 7.529 1.00 92.69 270 ARG A CA 1
ATOM 1993 C C . ARG A 1 270 ? -13.545 -1.402 6.200 1.00 92.69 270 ARG A C 1
ATOM 1995 O O . ARG A 1 270 ? -13.984 -2.548 6.103 1.00 92.69 270 ARG A O 1
ATOM 2002 N N . ASP A 1 271 ? -13.538 -0.539 5.191 1.00 91.25 271 ASP A N 1
ATOM 2003 C CA . ASP A 1 271 ? -13.770 -0.909 3.794 1.00 91.25 271 ASP A CA 1
ATOM 2004 C C . ASP A 1 271 ? -12.432 -1.268 3.119 1.00 91.25 271 ASP A C 1
ATOM 2006 O O . ASP A 1 271 ? -11.414 -0.645 3.439 1.00 91.25 271 ASP A O 1
ATOM 2010 N N . PRO A 1 272 ? -12.410 -2.245 2.193 1.00 91.25 272 PRO A N 1
ATOM 2011 C CA . PRO A 1 272 ? -11.189 -2.650 1.506 1.00 91.25 272 PRO A CA 1
ATOM 2012 C C . PRO A 1 272 ? -10.705 -1.553 0.548 1.00 91.25 272 PRO A C 1
ATOM 2014 O O . PRO A 1 272 ? -11.497 -0.937 -0.169 1.00 91.25 272 PRO A O 1
ATOM 2017 N N . LEU A 1 273 ? -9.391 -1.336 0.507 1.00 86.56 273 LEU A N 1
ATOM 2018 C CA . LEU A 1 273 ? -8.725 -0.326 -0.322 1.00 86.56 273 LEU A CA 1
ATOM 2019 C C . LEU A 1 273 ? -8.555 -0.763 -1.789 1.00 86.56 273 LEU A C 1
ATOM 2021 O O . LEU A 1 273 ? -8.329 0.079 -2.657 1.00 86.56 273 LEU A O 1
ATOM 2025 N N . GLY A 1 274 ? -8.689 -2.060 -2.081 1.00 87.62 274 GLY A N 1
ATOM 2026 C CA . GLY A 1 274 ? -8.586 -2.631 -3.425 1.00 87.62 274 GLY A CA 1
ATOM 2027 C C . GLY A 1 274 ? -9.034 -4.094 -3.484 1.00 87.62 274 GLY A C 1
ATOM 2028 O O . GLY A 1 274 ? -9.451 -4.667 -2.484 1.00 87.62 274 GLY A O 1
ATOM 2029 N N . GLU A 1 275 ? -8.935 -4.721 -4.660 1.00 93.00 275 GLU A N 1
ATOM 2030 C CA . GLU A 1 275 ? -9.382 -6.113 -4.882 1.00 93.00 275 GLU A CA 1
ATOM 2031 C C . GLU A 1 275 ? -8.599 -7.169 -4.078 1.00 93.00 275 GLU A C 1
ATOM 2033 O O . GLU A 1 275 ? -9.106 -8.260 -3.833 1.00 93.00 275 GLU A O 1
ATOM 2038 N N . CYS A 1 276 ? -7.378 -6.836 -3.651 1.00 94.88 276 CYS A N 1
ATOM 2039 C CA . CYS A 1 276 ? -6.509 -7.701 -2.854 1.00 94.88 276 CYS A CA 1
ATOM 2040 C C . CYS A 1 276 ? -6.705 -7.556 -1.337 1.00 94.88 276 CYS A C 1
ATOM 2042 O O . CYS A 1 276 ? -5.985 -8.194 -0.570 1.00 94.88 276 CYS A O 1
ATOM 2044 N N . ASP A 1 277 ? -7.658 -6.737 -0.900 1.00 94.00 277 ASP A N 1
ATOM 2045 C CA . ASP A 1 277 ? -7.879 -6.344 0.491 1.00 94.00 277 ASP A CA 1
ATOM 2046 C C . ASP A 1 277 ? -9.244 -6.853 0.999 1.00 94.00 277 ASP A C 1
ATOM 2048 O O . ASP A 1 277 ? -10.169 -7.054 0.208 1.00 94.00 277 ASP A O 1
ATOM 2052 N N . LEU A 1 278 ? -9.390 -7.104 2.305 1.00 94.31 278 LEU A N 1
ATOM 2053 C CA . LEU A 1 278 ? -10.618 -7.661 2.895 1.00 94.31 278 LEU A CA 1
ATOM 2054 C C . LEU A 1 278 ? -11.314 -6.644 3.821 1.00 94.31 278 LEU A C 1
ATOM 2056 O O . LEU A 1 278 ? -10.663 -5.780 4.392 1.00 94.31 278 LEU A O 1
ATOM 2060 N N . PRO A 1 279 ? -12.647 -6.711 3.987 1.00 94.69 279 PRO A N 1
ATOM 2061 C CA . PRO A 1 279 ? -13.357 -5.872 4.950 1.00 94.69 279 PRO A CA 1
ATOM 2062 C C . PRO A 1 279 ? -13.235 -6.405 6.387 1.00 94.69 279 PRO A C 1
ATOM 2064 O O . PRO A 1 279 ? -13.468 -7.593 6.633 1.00 94.69 279 PRO A O 1
ATOM 2067 N N . GLU A 1 280 ? -13.012 -5.511 7.353 1.00 95.06 280 GLU A N 1
ATOM 2068 C CA . GLU A 1 280 ? -13.144 -5.808 8.786 1.00 95.06 280 GLU A CA 1
ATOM 2069 C C . GLU A 1 280 ? -14.458 -5.295 9.383 1.00 95.06 280 GLU A C 1
ATOM 2071 O O . GLU A 1 280 ? -15.003 -4.242 9.023 1.00 95.06 280 GLU A O 1
ATOM 2076 N N . PHE A 1 281 ? -14.940 -6.046 10.369 1.00 95.69 281 PHE A N 1
ATOM 2077 C CA . PHE A 1 281 ? -16.208 -5.838 11.046 1.00 95.69 281 PHE A CA 1
ATOM 2078 C C . PHE A 1 281 ? -16.014 -5.826 12.563 1.00 95.69 281 PHE A C 1
ATOM 2080 O O . PHE A 1 281 ? -15.255 -6.616 13.123 1.00 95.69 281 PHE A O 1
ATOM 2087 N N . CYS A 1 282 ? -16.751 -4.956 13.248 1.00 96.00 282 CYS A N 1
ATOM 2088 C CA . CYS A 1 282 ? -16.787 -4.901 14.700 1.00 96.00 282 CYS A CA 1
ATOM 2089 C C . CYS A 1 282 ? -17.171 -6.266 15.280 1.00 96.00 282 CYS A C 1
ATOM 2091 O O . CYS A 1 282 ? -18.088 -6.933 14.795 1.00 96.00 282 CYS A O 1
ATOM 2093 N N . THR A 1 283 ? -16.501 -6.666 16.360 1.00 94.38 283 THR A N 1
ATOM 2094 C CA . THR A 1 283 ? -16.781 -7.934 17.053 1.00 94.38 283 THR A CA 1
ATOM 2095 C C . THR A 1 283 ? -18.011 -7.862 17.961 1.00 94.38 283 THR A C 1
ATOM 2097 O O . THR A 1 283 ? -18.457 -8.890 18.461 1.00 94.38 283 THR A O 1
ATOM 2100 N N . GLY A 1 284 ? -18.530 -6.656 18.233 1.00 94.12 284 GLY A N 1
ATOM 2101 C CA . GLY A 1 284 ? -19.506 -6.397 19.299 1.00 94.12 284 GLY A CA 1
ATOM 2102 C C . GLY A 1 284 ? -18.923 -6.481 20.718 1.00 94.12 284 GLY A C 1
ATOM 2103 O O . GLY A 1 284 ? -19.666 -6.385 21.688 1.00 94.12 284 GLY A O 1
ATOM 2104 N N . SER A 1 285 ? -17.604 -6.672 20.850 1.00 93.38 285 SER A N 1
ATOM 2105 C CA . SER A 1 285 ? -16.891 -6.872 22.123 1.00 93.38 285 SER A CA 1
ATOM 2106 C C . SER A 1 285 ? -15.643 -5.988 22.278 1.00 93.38 285 SER A C 1
ATOM 2108 O O . SER A 1 285 ? -14.857 -6.201 23.197 1.00 93.38 285 SER A O 1
ATOM 2110 N N . SER A 1 286 ? -15.416 -5.064 21.341 1.00 91.69 286 SER A N 1
ATOM 2111 C CA . SER A 1 286 ? -14.225 -4.213 21.236 1.00 91.69 286 SER A CA 1
ATOM 2112 C C . SER A 1 286 ? -14.616 -2.861 20.628 1.00 91.69 286 SER A C 1
ATOM 2114 O O . SER A 1 286 ? -15.367 -2.861 19.648 1.00 91.69 286 SER A O 1
ATOM 2116 N N . PRO A 1 287 ? -14.113 -1.726 21.151 1.00 91.62 287 PRO A N 1
ATOM 2117 C CA . PRO A 1 287 ? -14.293 -0.410 20.533 1.00 91.62 287 PRO A CA 1
ATOM 2118 C C . PRO A 1 287 ? -13.369 -0.189 19.331 1.00 91.62 287 PRO A C 1
ATOM 2120 O O . PRO A 1 287 ? -13.602 0.710 18.527 1.00 91.62 287 PRO A O 1
ATOM 2123 N N . TYR A 1 288 ? -12.348 -1.031 19.173 1.00 89.94 288 TYR A N 1
ATOM 2124 C CA . TYR A 1 288 ? -11.424 -1.014 18.047 1.00 89.94 288 TYR A CA 1
ATOM 2125 C C . TYR A 1 288 ? -11.867 -2.009 16.972 1.00 89.94 288 TYR A C 1
ATOM 2127 O O . TYR A 1 288 ? -12.350 -3.103 17.292 1.00 89.94 288 TYR A O 1
ATOM 2135 N N . CYS A 1 289 ? -11.662 -1.640 15.706 1.00 92.25 289 CYS A N 1
ATOM 2136 C CA . CYS A 1 289 ? -11.765 -2.568 14.580 1.00 92.25 289 CYS A CA 1
ATOM 2137 C C . CYS A 1 289 ? -10.713 -3.687 14.730 1.00 92.25 289 CYS A C 1
ATOM 2139 O O . CYS A 1 289 ? -9.640 -3.427 15.285 1.00 92.25 289 CYS A O 1
ATOM 2141 N N . PRO A 1 290 ? -10.977 -4.917 14.256 1.00 92.88 290 PRO A N 1
ATOM 2142 C CA . PRO A 1 290 ? -9.944 -5.943 14.164 1.00 92.88 290 PRO A CA 1
ATOM 2143 C C . PRO A 1 290 ? -8.743 -5.498 13.302 1.00 92.88 290 PRO A C 1
ATOM 2145 O O . PRO A 1 290 ? -8.883 -4.581 12.490 1.00 92.88 290 PRO A O 1
ATOM 2148 N N . PRO A 1 291 ? -7.562 -6.127 13.456 1.00 90.38 291 PRO A N 1
ATOM 2149 C CA . PRO A 1 291 ? -6.397 -5.816 12.633 1.00 90.38 291 PRO A CA 1
ATOM 2150 C C . PRO A 1 291 ? -6.671 -6.029 11.139 1.00 90.38 291 PRO A C 1
ATOM 2152 O O . PRO A 1 291 ? -7.293 -7.019 10.763 1.00 90.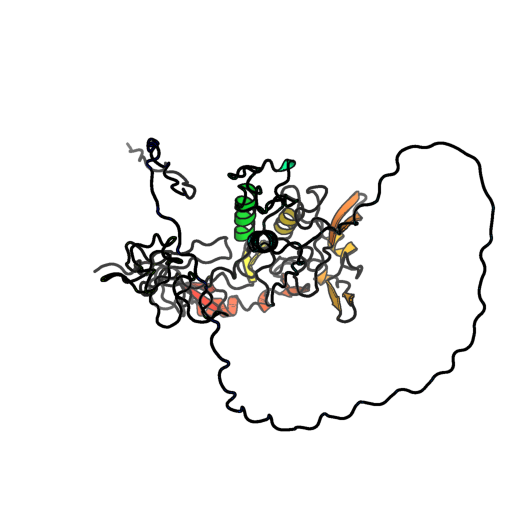38 291 PRO A O 1
ATOM 2155 N N . ASN A 1 292 ? -6.137 -5.130 10.309 1.00 90.38 292 ASN A N 1
ATOM 2156 C CA . ASN A 1 292 ? -6.158 -5.217 8.846 1.00 90.38 292 ASN A CA 1
ATOM 2157 C C . ASN A 1 292 ? -5.679 -6.598 8.359 1.00 90.38 292 ASN A C 1
ATOM 2159 O O . ASN A 1 292 ? -4.507 -6.950 8.541 1.00 90.38 292 ASN A O 1
ATOM 2163 N N . VAL A 1 293 ? -6.566 -7.355 7.712 1.00 93.44 293 VAL A N 1
ATOM 2164 C CA . VAL A 1 293 ? -6.214 -8.543 6.938 1.00 93.44 293 VAL A CA 1
ATOM 2165 C C . VAL A 1 293 ? -6.600 -8.364 5.476 1.00 93.44 293 VAL A C 1
ATOM 2167 O O . VAL A 1 293 ? -7.572 -7.715 5.117 1.00 93.44 293 VAL A O 1
ATOM 2170 N N . PHE A 1 294 ? -5.823 -8.993 4.609 1.00 93.94 294 PHE A N 1
ATOM 2171 C CA . PHE A 1 294 ? -5.936 -8.880 3.158 1.00 93.94 294 PHE A CA 1
ATOM 2172 C C . PHE A 1 294 ? -5.842 -10.274 2.526 1.00 93.94 294 PHE A C 1
ATOM 2174 O O . PHE A 1 294 ? -5.590 -11.250 3.236 1.00 93.94 294 PHE A O 1
ATOM 2181 N N . LEU A 1 295 ? -6.070 -10.414 1.217 1.00 95.69 295 LEU A N 1
ATOM 2182 C CA . LEU A 1 295 ? -5.975 -11.710 0.535 1.00 95.69 295 LEU A CA 1
ATOM 2183 C C . LEU A 1 295 ? -4.550 -12.276 0.615 1.00 95.69 295 LEU A C 1
ATOM 2185 O O . LEU A 1 295 ? -3.570 -11.545 0.477 1.00 95.69 295 LEU A O 1
ATOM 2189 N N . GLN A 1 296 ? -4.431 -13.591 0.820 1.00 95.56 296 GLN A N 1
ATOM 2190 C CA . GLN A 1 296 ? -3.138 -14.277 0.865 1.00 95.56 296 GLN A CA 1
ATOM 2191 C C . GLN A 1 296 ? -2.294 -13.947 -0.381 1.00 95.56 296 GLN A C 1
ATOM 2193 O O . GLN A 1 296 ? -2.792 -13.995 -1.508 1.00 95.56 296 GLN A O 1
ATOM 2198 N N . ASN A 1 297 ? -1.006 -13.641 -0.179 1.00 95.56 297 ASN A N 1
ATOM 2199 C CA . ASN A 1 297 ? -0.069 -13.367 -1.272 1.00 95.56 297 ASN A CA 1
ATOM 2200 C C . ASN A 1 297 ? -0.137 -14.484 -2.333 1.00 95.56 297 ASN A C 1
ATOM 2202 O O . ASN A 1 297 ? -0.285 -15.651 -1.985 1.00 95.56 297 ASN A O 1
ATOM 2206 N N . GLY A 1 298 ? -0.043 -14.146 -3.619 1.00 95.06 298 GLY A N 1
ATOM 2207 C CA . GLY A 1 298 ? -0.205 -15.096 -4.727 1.00 95.06 298 GLY A CA 1
ATOM 2208 C C . GLY A 1 298 ? -1.652 -15.335 -5.184 1.00 95.06 298 GLY A C 1
ATOM 2209 O O . GLY A 1 298 ? -1.851 -15.952 -6.230 1.00 95.06 298 GLY A O 1
ATOM 2210 N N . GLN A 1 299 ? -2.661 -14.839 -4.457 1.00 95.75 299 GLN A N 1
ATOM 2211 C CA . GLN A 1 299 ? -4.043 -14.759 -4.948 1.00 95.75 299 GLN A CA 1
ATOM 2212 C C . GLN A 1 299 ? -4.102 -13.883 -6.215 1.00 95.75 299 GLN A C 1
ATOM 2214 O O . GLN A 1 299 ? -3.339 -12.932 -6.342 1.00 95.75 299 GLN A O 1
ATOM 2219 N N . ARG A 1 300 ? -4.966 -14.209 -7.181 1.00 95.00 300 ARG A N 1
ATOM 2220 C CA . ARG A 1 300 ? -5.010 -13.545 -8.501 1.00 95.00 300 ARG A CA 1
ATOM 2221 C C . ARG A 1 300 ? -5.806 -12.237 -8.483 1.00 95.00 300 ARG A C 1
ATOM 2223 O O . ARG A 1 300 ? -6.777 -12.148 -7.733 1.00 95.00 300 ARG A O 1
ATOM 2230 N N . CYS A 1 301 ? -5.386 -11.271 -9.304 1.00 94.75 301 CYS A N 1
ATOM 2231 C CA . CYS A 1 301 ? -5.934 -9.910 -9.401 1.00 94.75 301 CYS A CA 1
ATOM 2232 C C . CYS A 1 301 ? -5.689 -9.277 -10.798 1.00 94.75 301 CYS A C 1
ATOM 2234 O O . CYS A 1 301 ? -5.040 -9.902 -11.642 1.00 94.75 301 CYS A O 1
ATOM 2236 N N . GLU A 1 302 ? -6.210 -8.068 -11.059 1.00 92.38 302 GLU A N 1
ATOM 2237 C CA . GLU A 1 302 ? -6.201 -7.365 -12.366 1.00 92.38 302 GLU A CA 1
ATOM 2238 C C . GLU A 1 302 ? -6.686 -8.281 -13.518 1.00 92.38 302 GLU A C 1
ATOM 2240 O O . GLU A 1 302 ? -5.972 -8.509 -14.489 1.00 92.38 302 GLU A O 1
ATOM 2245 N N . ASP A 1 303 ? -7.883 -8.875 -13.386 1.00 90.50 303 ASP A N 1
ATOM 2246 C CA . ASP A 1 303 ? -8.463 -9.845 -14.346 1.00 90.50 303 ASP A CA 1
ATOM 2247 C C . ASP A 1 303 ? -7.508 -11.014 -14.703 1.00 90.50 303 ASP A C 1
ATOM 2249 O O . ASP A 1 303 ? -7.324 -11.377 -15.866 1.00 90.50 303 ASP A O 1
ATOM 2253 N N . GLU A 1 304 ? -6.889 -11.614 -13.677 1.00 89.56 304 GLU A N 1
ATOM 2254 C CA . GLU A 1 304 ? -5.859 -12.672 -13.764 1.00 89.56 304 GLU A CA 1
ATOM 2255 C C . GLU A 1 304 ? -4.503 -12.216 -14.354 1.00 89.56 304 GLU A C 1
ATOM 2257 O O . GLU A 1 304 ? -3.609 -13.047 -14.546 1.00 89.56 304 GLU A O 1
ATOM 2262 N N . ALA A 1 305 ? -4.305 -10.919 -14.624 1.00 91.69 305 ALA A N 1
ATOM 2263 C CA . ALA A 1 305 ? -3.053 -10.393 -15.171 1.00 91.69 305 ALA A CA 1
ATOM 2264 C C . ALA A 1 305 ? -1.931 -10.237 -14.129 1.00 91.69 305 ALA A C 1
ATOM 2266 O O . ALA A 1 305 ? -0.763 -10.165 -14.520 1.00 91.69 305 ALA A O 1
ATOM 2267 N N . SER A 1 306 ? -2.245 -10.193 -12.828 1.00 95.19 306 SER A N 1
ATOM 2268 C CA . SER A 1 306 ? -1.245 -10.120 -11.754 1.00 95.19 306 SER A CA 1
ATOM 2269 C C . SER A 1 306 ? -1.659 -10.882 -10.486 1.00 95.19 306 SER A C 1
ATOM 2271 O O . SER A 1 306 ? -2.674 -11.585 -10.460 1.00 95.19 306 SER A O 1
ATOM 2273 N N . TYR A 1 307 ? -0.840 -10.784 -9.435 1.00 96.06 307 TYR A N 1
ATOM 2274 C CA . TYR A 1 307 ? -1.058 -11.464 -8.159 1.00 96.06 307 TYR A CA 1
ATOM 2275 C C . TYR A 1 307 ? -0.930 -10.501 -6.976 1.00 96.06 307 TYR A C 1
ATOM 2277 O O . TYR A 1 307 ? -0.020 -9.671 -6.919 1.00 96.06 307 TYR A O 1
ATOM 2285 N N . CYS A 1 308 ? -1.824 -10.663 -6.005 1.00 95.50 308 CYS A N 1
ATOM 2286 C CA . CYS A 1 308 ? -1.829 -9.954 -4.739 1.00 95.50 308 CYS A CA 1
ATOM 2287 C C . CYS A 1 308 ? -0.528 -10.188 -3.973 1.00 95.50 308 CYS A C 1
ATOM 2289 O O . CYS A 1 308 ? -0.065 -11.326 -3.840 1.00 95.50 308 CYS A O 1
ATOM 2291 N N . TYR A 1 309 ? 0.028 -9.128 -3.398 1.00 93.81 309 TYR A N 1
ATOM 2292 C CA . TYR A 1 309 ? 1.131 -9.218 -2.451 1.00 93.81 309 TYR A CA 1
ATOM 2293 C C . TYR A 1 309 ? 0.998 -8.100 -1.412 1.00 93.81 309 TYR A C 1
ATOM 2295 O O . TYR A 1 309 ? 0.858 -6.937 -1.774 1.00 93.81 309 TYR A O 1
ATOM 2303 N N . GLU A 1 310 ? 0.984 -8.463 -0.126 1.00 90.81 310 GLU A N 1
ATOM 2304 C CA . GLU A 1 310 ? 0.828 -7.532 1.011 1.00 90.81 310 GLU A CA 1
ATOM 2305 C C . GLU A 1 310 ? -0.409 -6.610 0.889 1.00 90.81 310 GLU A C 1
ATOM 2307 O O . GLU A 1 310 ? -0.412 -5.455 1.304 1.00 90.81 310 GLU A O 1
ATOM 2312 N N . GLY A 1 311 ? -1.483 -7.166 0.311 1.00 90.62 311 GLY A N 1
ATOM 2313 C CA . GLY A 1 311 ? -2.785 -6.519 0.118 1.00 90.62 311 GLY A CA 1
ATOM 2314 C C . GLY A 1 311 ? -2.912 -5.673 -1.148 1.00 90.62 311 GLY A C 1
ATOM 2315 O O . GLY A 1 311 ? -3.959 -5.075 -1.379 1.00 90.62 311 GLY A O 1
ATOM 2316 N N . VAL A 1 312 ? -1.885 -5.656 -2.001 1.00 89.56 312 VAL A N 1
ATOM 2317 C CA . VAL A 1 312 ? -1.818 -4.820 -3.208 1.00 89.56 312 VAL A CA 1
ATOM 2318 C C . VAL A 1 312 ? -1.858 -5.678 -4.469 1.00 89.56 312 VAL A C 1
ATOM 2320 O O . VAL A 1 312 ? -1.124 -6.663 -4.561 1.00 89.56 312 VAL A O 1
ATOM 2323 N N . CYS A 1 313 ? -2.640 -5.275 -5.476 1.00 92.44 313 CYS A N 1
ATOM 2324 C CA . CYS A 1 313 ? -2.444 -5.765 -6.841 1.00 92.44 313 CYS A CA 1
ATOM 2325 C C . CYS A 1 313 ? -1.408 -4.881 -7.550 1.00 92.44 313 CYS A C 1
ATOM 2327 O O . CYS A 1 313 ? -1.727 -3.807 -8.064 1.00 92.44 313 CYS A O 1
ATOM 2329 N N . ALA A 1 314 ? -0.142 -5.296 -7.529 1.00 89.62 314 ALA A N 1
ATOM 2330 C CA . ALA A 1 314 ? 0.928 -4.574 -8.208 1.00 89.62 314 ALA A CA 1
ATOM 2331 C C . ALA A 1 314 ? 1.055 -5.025 -9.671 1.00 89.62 314 ALA A C 1
ATOM 2333 O O . ALA A 1 314 ? 1.054 -6.222 -9.962 1.00 89.62 314 ALA A O 1
ATOM 2334 N N . SER A 1 315 ? 1.238 -4.081 -10.596 1.00 92.50 315 SER A N 1
ATOM 2335 C CA . SER A 1 315 ? 1.636 -4.384 -11.972 1.00 92.50 315 SER A CA 1
ATOM 2336 C C . SER A 1 315 ? 2.660 -3.376 -12.488 1.00 92.50 315 SER A C 1
ATOM 2338 O O . SER A 1 315 ? 2.738 -2.235 -12.028 1.00 92.50 315 SER A O 1
ATOM 2340 N N . MET A 1 316 ? 3.485 -3.781 -13.461 1.00 94.06 316 MET A N 1
ATOM 2341 C CA . MET A 1 316 ? 4.559 -2.917 -13.980 1.00 94.06 316 MET A CA 1
ATOM 2342 C C . MET A 1 316 ? 4.017 -1.586 -14.526 1.00 94.06 316 MET A C 1
ATOM 2344 O O . MET A 1 316 ? 4.684 -0.559 -14.450 1.00 94.06 316 MET A O 1
ATOM 2348 N N . LYS A 1 317 ? 2.787 -1.585 -15.053 1.00 92.81 317 LYS A N 1
ATOM 2349 C CA . LYS A 1 317 ? 2.097 -0.384 -15.529 1.00 92.81 317 LYS A CA 1
ATOM 2350 C C . LYS A 1 317 ? 1.785 0.577 -14.379 1.00 92.81 317 LYS A C 1
ATOM 2352 O O . LYS A 1 317 ? 2.192 1.734 -14.465 1.00 92.81 317 LYS A O 1
ATOM 2357 N N . SER A 1 318 ? 1.122 0.121 -13.311 1.00 89.94 318 SER A N 1
ATOM 2358 C CA . SER A 1 318 ? 0.782 0.981 -12.168 1.00 89.94 318 SER A CA 1
ATOM 2359 C C . SER A 1 318 ? 2.038 1.488 -11.452 1.00 89.94 318 SER A C 1
ATOM 2361 O O . SER A 1 318 ? 2.136 2.679 -11.157 1.00 89.94 318 SER A O 1
ATOM 2363 N N . GLN A 1 319 ? 3.069 0.648 -11.305 1.00 90.81 319 GLN A N 1
ATOM 2364 C CA . GLN A 1 319 ? 4.364 1.067 -10.763 1.00 90.81 319 GLN A CA 1
ATOM 2365 C C . GLN A 1 319 ? 5.073 2.108 -11.655 1.00 90.81 319 GLN A C 1
ATOM 2367 O O . GLN A 1 319 ? 5.596 3.102 -11.150 1.00 90.81 319 GLN A O 1
ATOM 2372 N N . CYS A 1 320 ? 5.051 1.954 -12.985 1.00 92.06 320 CYS A N 1
ATOM 2373 C CA . CYS A 1 320 ? 5.566 2.979 -13.898 1.00 92.06 320 CYS A CA 1
ATOM 2374 C C . CYS A 1 320 ? 4.768 4.293 -13.824 1.00 92.06 320 CYS A C 1
ATOM 2376 O O . CYS A 1 320 ? 5.366 5.366 -13.922 1.00 92.0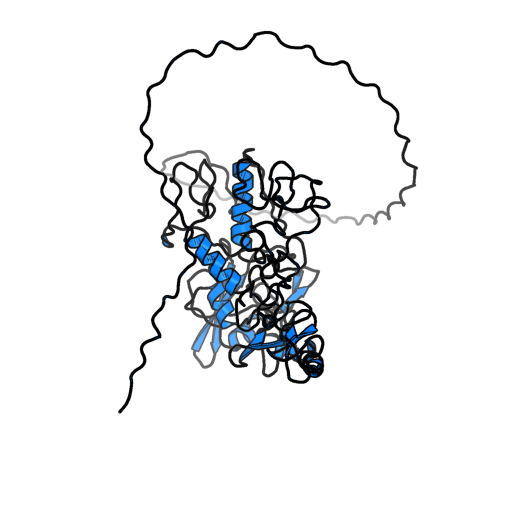6 320 CYS A O 1
ATOM 2378 N N . GLN A 1 321 ? 3.449 4.235 -13.612 1.00 89.19 321 GLN A N 1
ATOM 2379 C CA . GLN A 1 321 ? 2.607 5.422 -13.425 1.00 89.19 321 GLN A CA 1
ATOM 2380 C C . GLN A 1 321 ? 2.874 6.130 -12.087 1.00 89.19 321 GLN A C 1
ATOM 2382 O O . GLN A 1 321 ? 2.903 7.360 -12.060 1.00 89.19 321 GLN A O 1
ATOM 2387 N N . LEU A 1 322 ? 3.156 5.390 -11.010 1.00 82.31 322 LEU A N 1
ATOM 2388 C CA . LEU A 1 322 ? 3.606 5.949 -9.730 1.00 82.31 322 LEU A CA 1
ATOM 2389 C C . LEU A 1 322 ? 4.977 6.636 -9.863 1.00 82.31 322 LEU A C 1
ATOM 2391 O O . LEU A 1 322 ? 5.168 7.757 -9.395 1.00 82.31 322 LEU A O 1
ATOM 2395 N N . LEU A 1 323 ? 5.926 5.995 -10.555 1.00 83.38 323 LEU A N 1
ATOM 2396 C CA . LEU A 1 323 ? 7.273 6.534 -10.753 1.00 83.38 323 LEU A CA 1
ATOM 2397 C C . LEU A 1 323 ? 7.296 7.773 -11.659 1.00 83.38 323 LEU A C 1
ATOM 2399 O O . LEU A 1 323 ? 7.960 8.750 -11.319 1.00 83.38 323 LEU A O 1
ATOM 2403 N N . TRP A 1 324 ? 6.602 7.754 -12.802 1.00 85.81 324 TRP A N 1
ATOM 2404 C CA . TRP A 1 324 ? 6.763 8.752 -13.876 1.00 85.81 324 TRP A CA 1
ATOM 2405 C C . TRP A 1 324 ? 5.496 9.568 -14.190 1.00 85.81 324 TRP A C 1
ATOM 2407 O O . TRP A 1 324 ? 5.524 10.433 -15.071 1.00 85.81 324 TRP A O 1
ATOM 2417 N N . GLY A 1 325 ? 4.391 9.338 -13.481 1.00 84.44 325 GLY A N 1
ATOM 2418 C CA . GLY A 1 325 ? 3.089 9.967 -13.716 1.00 84.44 325 GLY A CA 1
ATOM 2419 C C . GLY A 1 325 ? 2.192 9.210 -14.709 1.00 84.44 325 GLY A C 1
ATOM 2420 O O . GLY A 1 325 ? 2.643 8.298 -15.400 1.00 84.44 325 GLY A O 1
ATOM 2421 N N . PRO A 1 326 ? 0.909 9.605 -14.829 1.00 84.25 326 PRO A N 1
ATOM 2422 C CA . PRO A 1 326 ? -0.154 8.781 -15.423 1.00 84.25 326 PRO A CA 1
ATOM 2423 C C . PRO A 1 326 ? 0.045 8.407 -16.899 1.00 84.25 326 PRO A C 1
ATOM 2425 O O . PRO A 1 326 ? -0.481 7.391 -17.343 1.00 84.25 326 PRO A O 1
ATOM 2428 N N . ASN A 1 327 ? 0.836 9.177 -17.653 1.00 89.25 327 ASN A N 1
ATOM 2429 C CA . ASN A 1 327 ? 1.132 8.918 -19.068 1.00 89.25 327 ASN A CA 1
ATOM 2430 C C . ASN A 1 327 ? 2.297 7.924 -19.275 1.00 89.25 327 ASN A C 1
ATOM 2432 O O . ASN A 1 327 ? 2.923 7.934 -20.336 1.00 89.25 327 ASN A O 1
ATOM 2436 N N . ALA A 1 328 ? 2.651 7.138 -18.257 1.00 92.38 328 ALA A N 1
ATOM 2437 C CA . ALA A 1 328 ? 3.682 6.108 -18.318 1.00 92.38 328 ALA A CA 1
ATOM 2438 C C . ALA A 1 328 ? 3.079 4.700 -18.391 1.00 92.38 328 ALA A C 1
ATOM 2440 O O . ALA A 1 328 ? 1.940 4.473 -17.987 1.00 92.38 328 ALA A O 1
ATOM 2441 N N . THR A 1 329 ? 3.861 3.743 -18.881 1.00 94.56 329 THR A N 1
ATOM 2442 C CA . THR A 1 329 ? 3.517 2.314 -18.894 1.00 94.56 329 THR A CA 1
ATOM 2443 C C . THR A 1 329 ? 4.789 1.462 -18.800 1.00 94.56 329 THR A C 1
ATOM 2445 O O . THR A 1 329 ? 5.901 1.996 -18.858 1.00 94.56 329 THR A O 1
ATOM 2448 N N . SER A 1 330 ? 4.639 0.147 -18.631 1.00 94.94 330 SER A N 1
ATOM 2449 C CA . SER A 1 330 ? 5.759 -0.801 -18.683 1.00 94.94 330 SER A CA 1
ATOM 2450 C C . SER A 1 330 ? 6.418 -0.790 -20.062 1.00 94.94 330 SER A C 1
ATOM 2452 O O . SER A 1 330 ? 5.723 -0.767 -21.078 1.00 94.94 330 SER A O 1
ATOM 2454 N N . ALA A 1 331 ? 7.749 -0.825 -20.105 1.00 94.31 331 ALA A N 1
ATOM 2455 C CA . ALA A 1 331 ? 8.489 -0.923 -21.357 1.00 94.31 331 ALA A CA 1
ATOM 2456 C C . ALA A 1 331 ? 8.406 -2.345 -21.961 1.00 94.31 331 ALA A C 1
ATOM 2458 O O . ALA A 1 331 ? 8.217 -3.324 -21.234 1.00 94.31 331 ALA A O 1
ATOM 2459 N N . PRO A 1 332 ? 8.632 -2.515 -23.276 1.00 93.38 332 PRO A N 1
ATOM 2460 C CA . PRO A 1 332 ? 8.661 -3.835 -23.902 1.00 93.38 332 PRO A CA 1
ATOM 2461 C C . PRO A 1 332 ? 9.719 -4.770 -23.272 1.00 93.38 332 PRO A C 1
ATOM 2463 O O . PRO A 1 332 ? 10.807 -4.300 -22.923 1.00 93.38 332 PRO A O 1
ATOM 2466 N N . PRO A 1 333 ? 9.493 -6.102 -23.200 1.00 92.88 333 PRO A N 1
ATOM 2467 C CA . PRO A 1 333 ? 10.404 -7.048 -22.534 1.00 92.88 333 PRO A CA 1
ATOM 2468 C C . PRO A 1 333 ? 11.865 -7.021 -23.011 1.00 92.88 333 PRO A C 1
ATOM 2470 O O . PRO A 1 333 ? 12.770 -7.387 -22.258 1.00 92.88 333 PRO A O 1
ATOM 2473 N N . VAL A 1 334 ? 12.130 -6.539 -24.233 1.00 92.81 334 VAL A N 1
ATOM 2474 C CA . VAL A 1 334 ? 13.499 -6.330 -24.724 1.00 92.81 334 VAL A CA 1
ATOM 2475 C C . VAL A 1 334 ? 14.277 -5.338 -23.847 1.00 92.81 334 VAL A C 1
ATOM 2477 O O . VAL A 1 334 ? 15.433 -5.616 -23.535 1.00 92.81 334 VAL A O 1
ATOM 2480 N N . CYS A 1 335 ? 13.643 -4.270 -23.346 1.00 93.94 335 CYS A N 1
ATOM 2481 C CA . CYS A 1 335 ? 14.251 -3.312 -22.417 1.00 93.94 335 CYS A CA 1
ATOM 2482 C C . CYS A 1 335 ? 14.741 -4.001 -21.140 1.00 93.94 335 CYS A C 1
ATOM 2484 O O . CYS A 1 335 ? 15.915 -3.890 -20.788 1.00 93.94 335 CYS A O 1
ATOM 2486 N N . PHE A 1 336 ? 13.868 -4.778 -20.493 1.00 95.19 336 PHE A N 1
ATOM 2487 C CA . PHE A 1 336 ? 14.215 -5.587 -19.324 1.00 95.19 336 PHE A CA 1
ATOM 2488 C C . PHE A 1 336 ? 15.382 -6.534 -19.638 1.00 95.19 336 PHE A C 1
ATOM 2490 O O . PHE A 1 336 ? 16.378 -6.550 -18.915 1.00 95.19 336 PHE A O 1
ATOM 2497 N N . SER A 1 337 ? 15.324 -7.252 -20.765 1.00 94.56 337 SER A N 1
ATOM 2498 C CA . SER A 1 337 ? 16.381 -8.187 -21.173 1.00 94.56 337 SER A CA 1
ATOM 2499 C C . SER A 1 337 ? 17.736 -7.518 -21.461 1.00 94.56 337 SER A C 1
ATOM 2501 O O . SER A 1 337 ? 18.777 -8.109 -21.182 1.00 94.56 337 SER A O 1
ATOM 2503 N N . SER A 1 338 ? 17.745 -6.296 -22.005 1.00 92.62 338 SER A N 1
ATOM 2504 C CA . SER A 1 338 ? 18.965 -5.576 -22.390 1.00 92.62 338 SER A CA 1
ATOM 2505 C C . SER A 1 338 ? 19.562 -4.744 -21.257 1.00 92.62 338 SER A C 1
ATOM 2507 O O . SER A 1 338 ? 20.771 -4.516 -21.261 1.00 92.62 338 SER A O 1
ATOM 2509 N N . VAL A 1 339 ? 18.754 -4.297 -20.291 1.00 93.12 339 VAL A N 1
ATOM 2510 C CA . VAL A 1 339 ? 19.215 -3.515 -19.132 1.00 93.12 339 VAL A CA 1
ATOM 2511 C C . VAL A 1 339 ? 19.557 -4.432 -17.956 1.00 93.12 339 VAL A C 1
ATOM 2513 O O . VAL A 1 339 ? 20.678 -4.389 -17.452 1.00 93.12 339 VAL A O 1
ATOM 2516 N N . ASN A 1 340 ? 18.661 -5.336 -17.553 1.00 96.00 340 ASN A N 1
ATOM 2517 C CA . ASN A 1 340 ? 18.817 -6.087 -16.301 1.00 96.00 340 ASN A CA 1
ATOM 2518 C C . ASN A 1 340 ? 19.872 -7.208 -16.347 1.00 96.00 340 ASN A C 1
ATOM 2520 O O . ASN A 1 340 ? 20.380 -7.626 -15.304 1.00 96.00 340 ASN A O 1
ATOM 2524 N N . LYS A 1 341 ? 20.284 -7.640 -17.545 1.00 95.75 341 LYS A N 1
ATOM 2525 C CA . LYS A 1 341 ? 21.439 -8.537 -17.735 1.00 95.75 341 LYS A CA 1
ATOM 2526 C C . LYS A 1 341 ? 22.800 -7.855 -17.538 1.00 95.75 341 LYS A C 1
ATOM 2528 O O . LYS A 1 341 ? 23.805 -8.553 -17.462 1.00 95.75 341 LYS A O 1
ATOM 2533 N N . GLN A 1 342 ? 22.869 -6.521 -17.470 1.00 93.56 342 GLN A N 1
ATOM 2534 C CA . GLN A 1 342 ? 24.152 -5.807 -17.412 1.00 93.56 342 GLN A CA 1
ATOM 2535 C C . GLN A 1 342 ? 24.859 -5.912 -16.052 1.00 93.56 342 GLN A C 1
ATOM 2537 O O . GLN A 1 342 ? 26.065 -5.685 -15.992 1.00 93.56 342 GLN A O 1
ATOM 2542 N N . GLY A 1 343 ? 24.139 -6.228 -14.968 1.00 92.94 343 GLY A N 1
ATOM 2543 C CA . GLY A 1 343 ? 24.725 -6.360 -13.630 1.00 92.94 343 GLY A CA 1
ATOM 2544 C C . GLY A 1 343 ? 25.350 -5.057 -13.127 1.00 92.94 343 GLY A C 1
ATOM 2545 O O . GLY A 1 343 ? 26.475 -5.051 -12.634 1.00 92.94 343 GLY A O 1
ATOM 2546 N N . ASN A 1 344 ? 24.643 -3.935 -13.281 1.00 89.50 344 ASN A N 1
ATOM 2547 C CA . ASN A 1 344 ? 25.089 -2.610 -12.840 1.00 89.50 344 ASN A CA 1
ATOM 2548 C C . ASN A 1 344 ? 23.986 -1.872 -12.063 1.00 89.50 344 ASN A C 1
ATOM 2550 O O . ASN A 1 344 ? 22.865 -2.368 -11.950 1.00 89.50 344 ASN A O 1
ATOM 2554 N N . LYS A 1 345 ? 24.283 -0.675 -11.532 1.00 84.56 345 LYS A N 1
ATOM 2555 C CA . LYS A 1 345 ? 23.350 0.063 -10.657 1.00 84.56 345 LYS A CA 1
ATOM 2556 C C . LYS A 1 345 ? 21.974 0.354 -11.268 1.00 84.56 345 LYS A C 1
ATOM 2558 O O . LYS A 1 345 ? 21.012 0.479 -10.522 1.00 84.56 345 LYS A O 1
ATOM 2563 N N . TYR A 1 346 ? 21.857 0.413 -12.593 1.00 85.31 346 TYR A N 1
ATOM 2564 C CA . TYR A 1 346 ? 20.590 0.683 -13.275 1.00 85.31 346 TYR A CA 1
ATOM 2565 C C . TYR A 1 346 ? 19.871 -0.576 -13.787 1.00 85.31 346 TYR A C 1
ATOM 2567 O O . TYR A 1 346 ? 18.698 -0.497 -14.145 1.00 85.31 346 TYR A O 1
ATOM 2575 N N . GLY A 1 347 ? 20.564 -1.718 -13.840 1.00 91.81 347 GLY A N 1
ATOM 2576 C CA . GLY A 1 347 ? 20.049 -2.973 -14.384 1.00 91.81 347 GLY A CA 1
ATOM 2577 C C . GLY A 1 347 ? 20.682 -4.189 -13.716 1.00 91.81 347 GLY A C 1
ATOM 2578 O O . GLY A 1 347 ? 21.836 -4.526 -13.985 1.00 91.81 347 GLY A O 1
ATOM 2579 N N . ASN A 1 348 ? 19.926 -4.824 -12.821 1.00 94.25 348 ASN A N 1
ATOM 2580 C CA . ASN A 1 348 ? 20.359 -5.932 -11.969 1.00 94.25 348 ASN A CA 1
ATOM 2581 C C . ASN A 1 348 ? 19.154 -6.687 -11.373 1.00 94.25 348 ASN A C 1
ATOM 2583 O O . ASN A 1 348 ? 18.034 -6.180 -11.409 1.00 94.25 348 ASN A O 1
ATOM 2587 N N . CYS A 1 349 ? 19.425 -7.865 -10.805 1.00 95.06 349 CYS A N 1
ATOM 2588 C CA . CYS A 1 349 ? 18.559 -8.633 -9.903 1.00 95.06 349 CYS A CA 1
ATOM 2589 C C . CYS A 1 349 ? 19.192 -8.657 -8.499 1.00 95.06 349 CYS A C 1
ATOM 2591 O O . CYS A 1 349 ? 19.518 -9.711 -7.948 1.00 95.06 349 CYS A O 1
ATOM 2593 N N . GLY A 1 350 ? 19.446 -7.469 -7.947 1.00 90.00 350 GLY A N 1
ATOM 2594 C CA . GLY A 1 350 ? 19.940 -7.274 -6.590 1.00 90.00 350 GLY A CA 1
ATOM 2595 C C . GLY A 1 350 ? 21.440 -6.999 -6.482 1.00 90.00 350 GLY A C 1
ATOM 2596 O O . GLY A 1 350 ? 22.158 -6.779 -7.462 1.00 90.00 350 GLY A O 1
ATOM 2597 N N . LYS A 1 351 ? 21.909 -6.986 -5.233 1.00 88.94 351 LYS A N 1
ATOM 2598 C CA . LYS A 1 351 ? 23.234 -6.519 -4.804 1.00 88.94 351 LYS A CA 1
ATOM 2599 C C . LYS A 1 351 ? 23.831 -7.532 -3.824 1.00 88.94 351 LYS A C 1
ATOM 2601 O O . LYS A 1 351 ? 23.176 -7.959 -2.877 1.00 88.94 351 LYS A O 1
ATOM 2606 N N . MET A 1 352 ? 25.072 -7.946 -4.058 1.00 87.25 352 MET A N 1
ATOM 2607 C CA . MET A 1 352 ? 25.820 -8.837 -3.170 1.00 87.25 352 MET A CA 1
ATOM 2608 C C . MET A 1 352 ? 26.356 -8.080 -1.944 1.00 87.25 352 MET A C 1
ATOM 2610 O O . MET A 1 352 ? 26.542 -6.865 -1.979 1.00 87.25 352 MET A O 1
ATOM 2614 N N . LYS A 1 353 ? 26.715 -8.806 -0.874 1.00 86.50 353 LYS A N 1
ATOM 2615 C CA . LYS A 1 353 ? 27.258 -8.235 0.382 1.00 86.50 353 LYS A CA 1
ATOM 2616 C C . LYS A 1 353 ? 28.544 -7.402 0.222 1.00 86.50 353 LYS A C 1
ATOM 2618 O O . LYS A 1 353 ? 28.891 -6.651 1.122 1.00 86.50 353 LYS A O 1
ATOM 2623 N N . ASN A 1 354 ? 29.255 -7.538 -0.897 1.00 88.62 354 ASN A N 1
ATOM 2624 C CA . ASN A 1 354 ? 30.437 -6.741 -1.250 1.00 88.62 354 ASN A CA 1
ATOM 2625 C C . ASN A 1 354 ? 30.099 -5.454 -2.041 1.00 88.62 354 ASN A C 1
ATOM 2627 O O . ASN A 1 354 ? 31.008 -4.775 -2.508 1.00 88.62 354 ASN A O 1
ATOM 2631 N N . GLY A 1 355 ? 28.813 -5.151 -2.252 1.00 85.62 355 GLY A N 1
ATOM 2632 C CA . GLY A 1 355 ? 28.336 -4.005 -3.028 1.00 85.62 355 GLY A CA 1
ATOM 2633 C C . GLY A 1 355 ? 28.257 -4.214 -4.546 1.00 85.62 355 GLY A C 1
ATOM 2634 O O . GLY A 1 355 ? 27.781 -3.318 -5.239 1.00 85.62 355 GLY A O 1
ATOM 2635 N N . SER A 1 356 ? 28.686 -5.365 -5.080 1.00 90.75 356 SER A N 1
ATOM 2636 C CA . SER A 1 356 ? 28.570 -5.662 -6.517 1.00 90.75 356 SER A CA 1
ATOM 2637 C C . SER A 1 356 ? 27.140 -6.043 -6.914 1.00 90.75 356 SER A C 1
ATOM 2639 O O . SER A 1 356 ? 26.426 -6.697 -6.154 1.00 90.75 356 SER A O 1
ATOM 2641 N N . TYR A 1 357 ? 26.711 -5.621 -8.102 1.00 93.25 357 TYR A N 1
ATOM 2642 C CA . TYR A 1 357 ? 25.367 -5.884 -8.620 1.00 93.25 357 TYR A CA 1
ATOM 2643 C C . TYR A 1 357 ? 25.289 -7.249 -9.311 1.00 93.25 357 TYR A C 1
ATOM 2645 O O . TYR A 1 357 ? 26.242 -7.696 -9.947 1.00 93.25 357 TYR A O 1
ATOM 2653 N N . ILE A 1 358 ? 24.138 -7.907 -9.193 1.00 95.06 358 ILE A N 1
ATOM 2654 C CA . ILE A 1 358 ? 23.891 -9.242 -9.741 1.00 95.06 358 ILE A CA 1
ATOM 2655 C C . ILE A 1 358 ? 23.233 -9.089 -11.124 1.00 95.06 358 ILE A C 1
ATOM 2657 O O . ILE A 1 358 ? 22.146 -8.516 -11.198 1.00 95.06 358 ILE A O 1
ATOM 2661 N N . PRO A 1 359 ? 23.828 -9.571 -12.229 1.00 96.88 359 PRO A N 1
ATOM 2662 C CA . PRO A 1 359 ? 23.138 -9.621 -13.518 1.00 96.88 359 PRO A CA 1
ATOM 2663 C C . PRO A 1 359 ? 21.992 -10.644 -13.466 1.00 96.88 359 PRO A C 1
ATOM 2665 O O . PRO A 1 359 ? 22.171 -11.752 -12.961 1.00 96.88 359 PRO A O 1
ATOM 2668 N N . CYS A 1 360 ? 20.818 -10.291 -13.992 1.00 97.62 360 CYS A N 1
ATOM 2669 C CA . CYS A 1 360 ? 19.685 -11.217 -14.055 1.00 97.62 360 CYS A CA 1
ATOM 2670 C C . CYS A 1 360 ? 19.936 -12.368 -15.042 1.00 97.62 360 CYS A C 1
ATOM 2672 O O . CYS A 1 360 ? 20.438 -12.146 -16.147 1.00 97.62 360 CYS A O 1
ATOM 2674 N N . GLY A 1 361 ? 19.499 -13.579 -14.684 1.00 96.81 361 GLY A N 1
ATOM 2675 C CA . GLY A 1 361 ? 19.324 -14.674 -15.643 1.00 96.81 361 GLY A CA 1
ATOM 2676 C C . GLY A 1 361 ? 18.100 -14.448 -16.538 1.00 96.81 361 GLY A C 1
ATOM 2677 O O . GLY A 1 361 ? 17.225 -13.654 -16.201 1.00 96.81 361 GLY A O 1
ATOM 2678 N N . ASP A 1 362 ? 18.012 -15.157 -17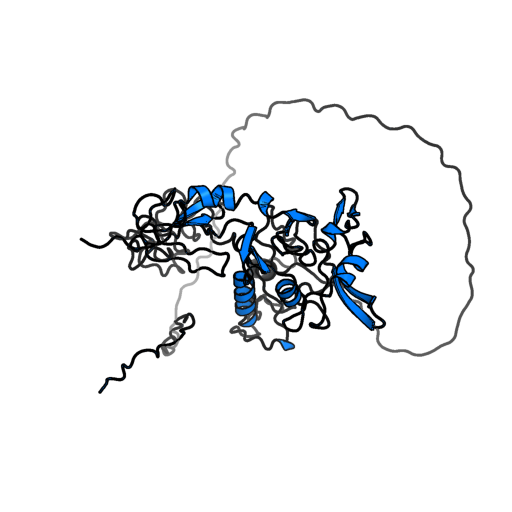.669 1.00 95.31 362 ASP A N 1
ATOM 2679 C CA . ASP A 1 362 ? 16.947 -14.988 -18.675 1.00 95.31 362 ASP A CA 1
ATOM 2680 C C . ASP A 1 362 ? 15.516 -15.038 -18.120 1.00 95.31 362 ASP A C 1
ATOM 2682 O O . ASP A 1 362 ? 14.674 -14.247 -18.540 1.00 95.31 362 ASP A O 1
ATOM 2686 N N . ALA A 1 363 ? 15.245 -15.921 -17.155 1.00 95.69 363 ALA A N 1
ATOM 2687 C CA . ALA A 1 363 ? 13.934 -16.022 -16.512 1.00 95.69 363 ALA A CA 1
ATOM 2688 C C . ALA A 1 363 ? 13.621 -14.832 -15.583 1.00 95.69 363 ALA A C 1
ATOM 2690 O O . ALA A 1 363 ? 12.461 -14.458 -15.434 1.00 95.69 363 ALA A O 1
ATOM 2691 N N . ASP A 1 364 ? 14.644 -14.227 -14.977 1.00 97.25 364 ASP A N 1
ATOM 2692 C CA . ASP A 1 364 ? 14.504 -13.232 -13.909 1.00 97.25 364 ASP A CA 1
ATOM 2693 C C . ASP A 1 364 ? 14.563 -11.783 -14.416 1.00 97.25 364 ASP A C 1
ATOM 2695 O O . ASP A 1 364 ? 14.292 -10.860 -13.652 1.00 97.25 364 ASP A O 1
ATOM 2699 N N . VAL A 1 365 ? 14.872 -11.542 -15.702 1.00 96.81 365 VAL A N 1
ATOM 2700 C CA . VAL A 1 365 ? 15.048 -10.174 -16.246 1.00 96.81 365 VAL A CA 1
ATOM 2701 C C . VAL A 1 365 ? 13.840 -9.259 -16.022 1.00 96.81 365 VAL A C 1
ATOM 2703 O O . VAL A 1 365 ? 14.019 -8.049 -15.905 1.00 96.81 365 VAL A O 1
ATOM 2706 N N . GLN A 1 366 ? 12.632 -9.822 -15.933 1.00 96.25 366 GLN A N 1
ATOM 2707 C CA . GLN A 1 366 ? 11.384 -9.098 -15.667 1.00 96.25 366 GLN A CA 1
ATOM 2708 C C . GLN A 1 366 ? 11.146 -8.770 -14.181 1.00 96.25 366 GLN A C 1
ATOM 2710 O O . GLN A 1 366 ? 10.241 -8.003 -13.887 1.00 96.25 366 GLN A O 1
ATOM 2715 N N . CYS A 1 367 ? 11.956 -9.298 -13.258 1.00 96.81 367 CYS A N 1
ATOM 2716 C CA . CYS A 1 367 ? 11.850 -9.056 -11.812 1.00 96.81 367 CYS A CA 1
ATOM 2717 C C . CYS A 1 367 ? 13.031 -8.270 -11.220 1.00 96.81 367 CYS A C 1
ATOM 2719 O O . CYS A 1 367 ? 13.103 -8.092 -10.007 1.00 96.81 367 CYS A O 1
ATOM 2721 N N . GLY A 1 368 ? 13.958 -7.810 -12.063 1.00 95.56 368 GLY A N 1
ATOM 2722 C CA . GLY A 1 368 ? 15.034 -6.902 -11.672 1.00 95.56 368 GLY A CA 1
ATOM 2723 C C . GLY A 1 368 ? 14.569 -5.444 -11.566 1.00 95.56 368 GLY A C 1
ATOM 2724 O O . GLY A 1 368 ? 13.505 -5.132 -11.028 1.00 95.56 368 GLY A O 1
ATOM 2725 N N . ARG A 1 369 ? 15.359 -4.520 -12.121 1.00 94.12 369 ARG A N 1
ATOM 2726 C CA . ARG A 1 369 ? 15.012 -3.089 -12.181 1.00 94.12 369 ARG A CA 1
ATOM 2727 C C . ARG A 1 369 ? 13.874 -2.836 -13.166 1.00 94.12 369 ARG A C 1
ATOM 2729 O O . ARG A 1 369 ? 13.943 -3.290 -14.312 1.00 94.12 369 ARG A O 1
ATOM 2736 N N . ILE A 1 370 ? 12.856 -2.085 -12.749 1.00 94.62 370 ILE A N 1
ATOM 2737 C CA . ILE A 1 370 ? 11.714 -1.765 -13.609 1.00 94.62 370 ILE A CA 1
ATOM 2738 C C . ILE A 1 370 ? 12.139 -0.876 -14.781 1.00 94.62 370 ILE A C 1
ATOM 2740 O O . ILE A 1 370 ? 12.903 0.077 -14.614 1.00 94.62 370 ILE A O 1
ATOM 2744 N N . GLN A 1 371 ? 11.639 -1.204 -15.972 1.00 94.69 371 GLN A N 1
ATOM 2745 C CA . GLN A 1 371 ? 11.825 -0.419 -17.187 1.00 94.69 371 GLN A CA 1
ATOM 2746 C C . GLN A 1 371 ? 10.464 0.119 -17.636 1.00 94.69 371 GLN A C 1
ATOM 2748 O O . GLN A 1 371 ? 9.509 -0.641 -17.780 1.00 94.69 371 GLN A O 1
ATOM 2753 N N . CYS A 1 372 ? 10.388 1.424 -17.869 1.00 94.00 372 CYS A N 1
ATOM 2754 C CA . CYS A 1 372 ? 9.167 2.138 -18.226 1.00 94.00 372 CYS A CA 1
ATOM 2755 C C . CYS A 1 372 ? 9.311 2.854 -19.573 1.00 94.00 372 CYS A C 1
ATOM 2757 O O . CYS A 1 372 ? 10.420 3.140 -20.029 1.00 94.00 372 CYS A O 1
ATOM 2759 N N . GLU A 1 373 ? 8.186 3.211 -20.178 1.00 92.44 373 GLU A N 1
ATOM 2760 C CA . GLU A 1 373 ? 8.112 4.141 -21.305 1.00 92.44 373 GLU A CA 1
ATOM 2761 C C . GLU A 1 373 ? 7.050 5.225 -21.051 1.00 92.44 373 GLU A C 1
ATOM 2763 O O . GLU A 1 373 ? 6.209 5.103 -20.157 1.00 92.44 373 GLU A O 1
ATOM 2768 N N . GLY A 1 374 ? 7.118 6.329 -21.802 1.00 88.69 374 GLY A N 1
ATOM 2769 C CA . GLY A 1 374 ? 6.253 7.494 -21.591 1.00 88.69 374 GLY A CA 1
ATOM 2770 C C . GLY A 1 374 ? 6.578 8.286 -20.315 1.00 88.69 374 GLY A C 1
ATOM 2771 O O . GLY A 1 374 ? 7.737 8.388 -19.901 1.00 88.69 374 GLY A O 1
ATOM 2772 N N . GLY A 1 375 ? 5.548 8.883 -19.714 1.00 85.56 375 GLY A N 1
ATOM 2773 C CA . GLY A 1 375 ? 5.630 9.649 -18.467 1.00 85.56 375 GLY A CA 1
ATOM 2774 C C . GLY A 1 375 ? 6.253 11.049 -18.582 1.00 85.56 375 GLY A C 1
ATOM 2775 O O . GLY A 1 375 ? 6.537 11.564 -19.666 1.00 85.56 375 GLY A O 1
ATOM 2776 N N . ARG A 1 376 ? 6.453 11.693 -17.426 1.00 80.69 376 ARG A N 1
ATOM 2777 C CA . ARG A 1 376 ? 7.124 12.999 -17.285 1.00 80.69 376 ARG A CA 1
ATOM 2778 C C . ARG A 1 376 ? 8.634 12.869 -17.553 1.00 80.69 376 ARG A C 1
ATOM 2780 O O . ARG A 1 376 ? 9.182 11.776 -17.647 1.00 80.69 376 ARG A O 1
ATOM 2787 N N . GLN A 1 377 ? 9.335 13.999 -17.682 1.00 73.00 377 GLN A N 1
ATOM 2788 C CA . GLN A 1 377 ? 10.795 14.020 -17.912 1.00 73.00 377 GLN A CA 1
ATOM 2789 C C . GLN A 1 377 ? 11.638 13.835 -16.633 1.00 73.00 377 GLN A C 1
ATOM 2791 O O . GLN A 1 377 ? 12.864 13.818 -16.705 1.00 73.00 377 GLN A O 1
ATOM 2796 N N . ARG A 1 378 ? 10.996 13.718 -15.466 1.00 71.62 378 ARG A N 1
ATOM 2797 C CA . ARG A 1 378 ? 11.601 13.346 -14.181 1.00 71.62 378 ARG A CA 1
ATOM 2798 C C . ARG A 1 378 ? 10.622 12.460 -13.402 1.00 71.62 378 ARG A C 1
ATOM 2800 O O . ARG A 1 378 ? 9.417 12.613 -13.632 1.00 71.62 378 ARG A O 1
ATOM 2807 N N . PRO A 1 379 ? 11.104 11.585 -12.502 1.00 66.56 379 PRO A N 1
ATOM 2808 C CA . PRO A 1 379 ? 10.245 10.868 -11.572 1.00 66.56 379 PRO A CA 1
ATOM 2809 C C . PRO A 1 379 ? 9.416 11.815 -10.694 1.00 66.56 379 PRO A C 1
ATOM 2811 O O . PRO A 1 379 ? 9.784 12.975 -10.497 1.00 66.56 379 PRO A O 1
ATOM 2814 N N . LEU A 1 380 ? 8.304 11.312 -10.158 1.00 65.25 380 LEU A N 1
ATOM 2815 C CA . LEU A 1 380 ? 7.533 11.988 -9.110 1.00 65.25 380 LEU A CA 1
ATOM 2816 C C . LEU A 1 380 ? 8.195 11.824 -7.734 1.00 65.25 380 LEU A C 1
ATOM 2818 O O . LEU A 1 380 ? 8.192 12.755 -6.934 1.00 65.25 380 LEU A O 1
ATOM 2822 N N . LEU A 1 381 ? 8.796 10.658 -7.484 1.00 63.03 381 LEU A N 1
ATOM 2823 C CA . LEU A 1 381 ? 9.472 10.334 -6.230 1.00 63.03 381 LEU A CA 1
ATOM 2824 C C . LEU A 1 381 ? 10.938 10.811 -6.273 1.00 63.03 381 LEU A C 1
ATOM 2826 O O . LEU A 1 381 ? 11.652 10.519 -7.230 1.00 63.03 381 LEU A O 1
ATOM 2830 N N . GLY A 1 382 ? 11.412 11.472 -5.210 1.00 57.41 382 GLY A N 1
ATOM 2831 C CA . GLY A 1 382 ? 12.834 11.771 -4.975 1.00 57.41 382 GLY A CA 1
ATOM 2832 C C . GLY A 1 382 ? 13.442 12.909 -5.818 1.00 57.41 382 GLY A C 1
ATOM 2833 O O . GLY A 1 382 ? 13.668 12.782 -7.021 1.00 57.41 382 GLY A O 1
ATOM 2834 N N . SER A 1 383 ? 13.816 14.009 -5.155 1.00 53.06 383 SER A N 1
ATOM 2835 C CA . SER A 1 383 ? 14.342 15.236 -5.783 1.00 53.06 383 SER A CA 1
ATOM 2836 C C . SER A 1 383 ? 15.726 15.098 -6.444 1.00 53.06 383 SER A C 1
ATOM 2838 O O . SER A 1 383 ? 15.984 15.766 -7.446 1.00 53.06 383 SER A O 1
ATOM 2840 N N . ASN A 1 384 ? 16.596 14.218 -5.931 1.00 57.84 384 ASN A N 1
ATOM 2841 C CA . ASN A 1 384 ? 17.922 13.894 -6.486 1.00 57.84 384 ASN A CA 1
ATOM 2842 C C . ASN A 1 384 ? 17.971 12.470 -7.099 1.00 57.84 384 ASN A C 1
ATOM 2844 O O . ASN A 1 384 ? 18.880 11.688 -6.813 1.00 57.84 384 ASN A O 1
ATOM 2848 N N . THR A 1 385 ? 16.988 12.096 -7.921 1.00 66.62 385 THR A N 1
ATOM 2849 C CA . THR A 1 385 ? 16.986 10.813 -8.649 1.00 66.62 385 THR A CA 1
ATOM 2850 C C . THR A 1 385 ? 17.957 10.807 -9.834 1.00 66.62 385 THR A C 1
ATOM 2852 O O . THR A 1 385 ? 17.999 11.745 -10.633 1.00 66.62 385 THR A O 1
ATOM 2855 N N . GLU A 1 386 ? 18.718 9.720 -10.006 1.00 76.38 386 GLU A N 1
ATOM 2856 C CA . GLU A 1 386 ? 19.470 9.486 -11.242 1.00 76.38 386 GLU A CA 1
ATOM 2857 C C . GLU A 1 386 ? 18.542 8.866 -12.293 1.00 76.38 386 GLU A C 1
ATOM 2859 O O . GLU A 1 386 ? 18.005 7.775 -12.104 1.00 76.38 386 GLU A O 1
ATOM 2864 N N . ILE A 1 387 ? 18.338 9.565 -13.408 1.00 79.06 387 ILE A N 1
ATOM 2865 C CA . ILE A 1 387 ? 17.503 9.106 -14.524 1.00 79.06 387 ILE A CA 1
ATOM 2866 C C . ILE A 1 387 ? 18.389 8.374 -15.530 1.00 79.06 387 ILE A C 1
ATOM 2868 O O . ILE A 1 387 ? 19.290 8.981 -16.111 1.00 79.06 387 ILE A O 1
ATOM 2872 N N . LEU A 1 388 ? 18.099 7.097 -15.788 1.00 79.44 388 LEU A N 1
ATOM 2873 C CA . LEU A 1 388 ? 18.641 6.390 -16.943 1.00 79.44 388 LEU A CA 1
ATOM 2874 C C . LEU A 1 388 ? 17.633 6.438 -18.091 1.00 79.44 388 LEU A C 1
ATOM 2876 O O . LEU A 1 388 ? 16.453 6.130 -17.939 1.00 79.44 388 LEU A O 1
ATOM 2880 N N . THR A 1 389 ? 18.121 6.768 -19.279 1.00 81.75 389 THR A N 1
ATOM 2881 C CA . THR A 1 389 ? 17.415 6.526 -20.538 1.00 81.75 389 THR A CA 1
ATOM 2882 C C . THR A 1 389 ? 18.341 5.713 -21.432 1.00 81.75 389 THR A C 1
ATOM 2884 O O . THR A 1 389 ? 19.449 6.150 -21.731 1.00 81.75 389 THR A O 1
ATOM 2887 N N . THR A 1 390 ? 17.925 4.505 -21.806 1.00 81.12 390 THR A N 1
ATOM 2888 C CA . THR A 1 390 ? 18.688 3.591 -22.667 1.00 81.12 390 THR A CA 1
ATOM 2889 C C . THR A 1 390 ? 17.939 3.374 -23.969 1.00 81.12 390 THR A C 1
ATOM 2891 O O . THR A 1 390 ? 16.810 2.891 -23.964 1.00 81.12 390 THR A O 1
ATOM 2894 N N . THR A 1 391 ? 18.583 3.699 -25.087 1.00 82.62 391 THR A N 1
ATOM 2895 C CA . THR A 1 391 ? 18.055 3.381 -26.413 1.00 82.62 391 THR A CA 1
ATOM 2896 C C . THR A 1 391 ? 18.434 1.950 -26.788 1.00 82.62 391 THR A C 1
ATOM 2898 O O . THR A 1 391 ? 19.620 1.622 -26.842 1.00 82.62 391 THR A O 1
ATOM 2901 N N . VAL A 1 392 ? 17.444 1.098 -27.055 1.00 83.06 392 VAL A N 1
ATOM 2902 C CA . VAL A 1 392 ? 17.622 -0.311 -27.438 1.00 83.06 392 VAL A CA 1
ATOM 2903 C C . VAL A 1 392 ? 17.080 -0.527 -28.847 1.00 83.06 392 VAL A C 1
ATOM 2905 O O . VAL A 1 392 ? 15.944 -0.167 -29.145 1.00 83.06 392 VAL A O 1
ATOM 2908 N N . ARG A 1 393 ? 17.883 -1.140 -29.724 1.00 81.38 393 ARG A N 1
ATOM 2909 C CA . ARG A 1 393 ? 17.466 -1.464 -31.096 1.00 81.38 393 ARG A CA 1
ATOM 2910 C C . ARG A 1 393 ? 16.638 -2.733 -31.144 1.00 81.38 393 ARG A C 1
ATOM 2912 O O . ARG A 1 393 ? 17.115 -3.795 -30.754 1.00 81.38 393 ARG A O 1
ATOM 2919 N N . PHE A 1 394 ? 15.433 -2.627 -31.692 1.00 80.69 394 PHE A N 1
ATOM 2920 C CA . PHE A 1 394 ? 14.533 -3.756 -31.891 1.00 80.69 394 PHE A CA 1
ATOM 2921 C C . PHE A 1 394 ? 13.717 -3.567 -33.175 1.00 80.69 394 PHE A C 1
ATOM 2923 O O . PHE A 1 394 ? 13.120 -2.515 -33.380 1.00 80.69 394 PHE A O 1
ATOM 2930 N N . ASN A 1 395 ? 13.709 -4.572 -34.057 1.00 76.69 395 ASN A N 1
ATOM 2931 C CA . ASN A 1 395 ? 12.974 -4.568 -35.333 1.00 76.69 395 ASN A CA 1
ATOM 2932 C C . ASN A 1 395 ? 13.128 -3.267 -36.155 1.00 76.69 395 ASN A C 1
ATOM 2934 O O . ASN A 1 395 ? 12.150 -2.697 -36.627 1.00 76.69 395 ASN A O 1
ATOM 2938 N N . HIS A 1 396 ? 14.374 -2.803 -36.316 1.00 78.50 396 HIS A N 1
ATOM 2939 C CA . HIS A 1 396 ? 14.763 -1.555 -37.002 1.00 78.50 396 HIS A CA 1
ATOM 2940 C C . HIS A 1 396 ? 14.273 -0.237 -36.367 1.00 78.50 396 HIS A C 1
ATOM 2942 O O . HIS A 1 396 ? 14.566 0.830 -36.904 1.00 78.50 396 HIS A O 1
ATOM 2948 N N . SER A 1 397 ? 13.634 -0.293 -35.197 1.00 81.06 397 SER A N 1
ATOM 2949 C CA . SER A 1 397 ? 13.251 0.867 -34.388 1.00 81.06 397 SER A CA 1
ATOM 2950 C C . SER A 1 397 ? 14.181 1.048 -33.182 1.00 81.06 397 SER A C 1
ATOM 2952 O O . SER A 1 397 ? 14.643 0.077 -32.576 1.00 81.06 397 SER A O 1
ATOM 2954 N N . ASP A 1 398 ? 14.428 2.305 -32.815 1.00 83.50 398 ASP A N 1
ATOM 2955 C CA . ASP A 1 398 ? 15.146 2.697 -31.598 1.00 83.50 398 ASP A CA 1
ATOM 2956 C C . ASP A 1 398 ? 14.118 2.878 -30.453 1.00 83.50 398 ASP A C 1
ATOM 2958 O O . ASP A 1 398 ? 13.410 3.883 -30.400 1.00 83.50 398 ASP A O 1
ATOM 2962 N N . LEU A 1 399 ? 14.001 1.893 -29.551 1.00 85.31 399 LEU A N 1
ATOM 2963 C CA . LEU A 1 399 ? 13.109 1.933 -28.378 1.00 85.31 399 LEU A CA 1
ATOM 2964 C C . LEU A 1 399 ? 13.770 2.664 -27.205 1.00 85.31 399 LEU A C 1
ATOM 2966 O O . LEU A 1 399 ? 14.961 2.487 -26.960 1.00 85.31 399 LEU A O 1
ATOM 2970 N N . VAL A 1 400 ? 13.000 3.447 -26.445 1.00 85.94 400 VAL A N 1
ATOM 2971 C CA . VAL A 1 400 ? 13.515 4.313 -25.368 1.00 85.94 400 VAL A CA 1
ATOM 2972 C C . VAL A 1 400 ? 13.114 3.768 -23.995 1.00 85.94 400 VAL A C 1
ATOM 2974 O O . VAL A 1 400 ? 12.076 4.125 -23.444 1.00 85.94 400 VAL A O 1
ATOM 2977 N N . CYS A 1 401 ? 13.968 2.920 -23.428 1.00 88.12 401 CYS A N 1
ATOM 2978 C CA . CYS A 1 401 ? 13.789 2.329 -22.104 1.00 88.12 401 CYS A CA 1
ATOM 2979 C C . CYS A 1 401 ? 14.142 3.353 -21.011 1.00 88.12 401 CYS A C 1
ATOM 2981 O O . CYS A 1 401 ? 15.258 3.885 -21.000 1.00 88.12 401 CYS A O 1
ATOM 2983 N N . ARG A 1 402 ? 13.224 3.631 -20.079 1.00 88.62 402 ARG A N 1
ATOM 2984 C CA . ARG A 1 402 ? 13.440 4.553 -18.950 1.00 88.62 402 ARG A CA 1
ATOM 2985 C C . ARG A 1 402 ? 13.553 3.790 -17.637 1.00 88.62 402 ARG A C 1
ATOM 2987 O O . ARG A 1 402 ? 12.682 2.994 -17.304 1.00 88.62 402 ARG A O 1
ATOM 2994 N N . GLY A 1 403 ? 14.594 4.095 -16.873 1.00 88.06 403 GLY A N 1
ATOM 2995 C CA . GLY A 1 403 ? 14.807 3.592 -15.520 1.00 88.06 403 GLY A CA 1
ATOM 2996 C C . GLY A 1 403 ? 15.264 4.717 -14.597 1.00 88.06 403 GLY A C 1
ATOM 2997 O O . GLY A 1 403 ? 15.644 5.801 -15.043 1.00 88.06 403 GLY A O 1
ATOM 2998 N N . THR A 1 404 ? 15.232 4.479 -13.291 1.00 83.94 404 THR A N 1
ATOM 2999 C CA . THR A 1 404 ? 15.752 5.434 -12.309 1.00 83.94 404 THR A CA 1
ATOM 3000 C C . THR A 1 404 ? 16.507 4.717 -11.192 1.00 83.94 404 THR A C 1
ATOM 3002 O O . THR A 1 404 ? 16.287 3.533 -10.922 1.00 83.94 404 THR A O 1
ATOM 3005 N N . PHE A 1 405 ? 17.463 5.420 -10.592 1.00 80.75 405 PHE A N 1
ATOM 3006 C CA . PHE A 1 405 ? 18.233 4.967 -9.448 1.00 80.75 405 PHE A CA 1
ATOM 3007 C C . PHE A 1 405 ? 18.087 5.969 -8.300 1.00 80.75 405 PHE A C 1
ATOM 3009 O O . PHE A 1 405 ? 18.366 7.164 -8.451 1.00 80.75 405 PHE A O 1
ATOM 3016 N N . PHE A 1 406 ? 17.651 5.454 -7.152 1.00 74.81 406 PHE A N 1
ATOM 3017 C CA . PHE A 1 406 ? 17.491 6.196 -5.911 1.00 74.81 406 PHE A CA 1
ATOM 3018 C C . PHE A 1 406 ? 18.710 5.949 -5.012 1.00 74.81 406 PHE A C 1
ATOM 3020 O O . PHE A 1 406 ? 19.108 4.808 -4.789 1.00 74.81 406 PHE A O 1
ATOM 3027 N N . HIS A 1 407 ? 19.300 7.015 -4.466 1.00 68.19 407 HIS A N 1
ATOM 3028 C CA . HIS A 1 407 ? 20.405 6.916 -3.502 1.00 68.19 407 HIS A CA 1
ATOM 3029 C C . HIS A 1 407 ? 19.863 6.628 -2.096 1.00 68.19 407 HIS A C 1
ATOM 3031 O O . HIS A 1 407 ? 19.820 7.510 -1.241 1.00 68.19 407 HIS A O 1
ATOM 3037 N N . LEU A 1 408 ? 19.400 5.395 -1.889 1.00 64.31 408 LEU A N 1
ATOM 3038 C CA . LEU A 1 408 ? 18.822 4.917 -0.631 1.00 64.31 408 LEU A CA 1
ATOM 3039 C C . LEU A 1 408 ? 19.868 4.240 0.263 1.00 64.31 408 LEU A C 1
ATOM 3041 O O . LEU A 1 408 ? 20.916 3.789 -0.205 1.00 64.31 408 LEU A O 1
ATOM 3045 N N . GLY A 1 409 ? 19.562 4.156 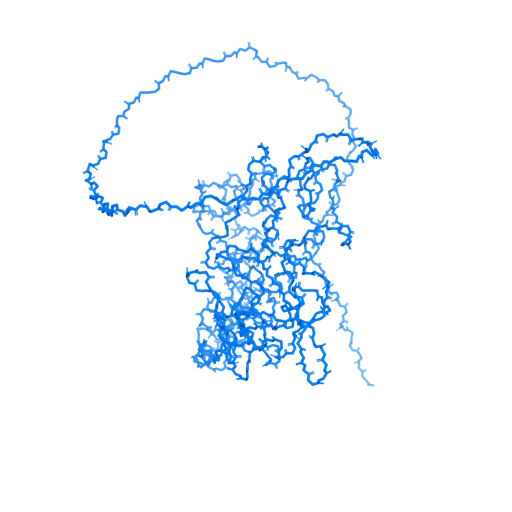1.559 1.00 56.00 409 GLY A N 1
ATOM 3046 C CA . GLY A 1 409 ? 20.244 3.230 2.463 1.00 56.00 409 GLY A CA 1
ATOM 3047 C C . GLY A 1 409 ? 19.830 1.785 2.174 1.00 56.00 409 GLY A C 1
ATOM 3048 O O . GLY A 1 409 ? 18.744 1.546 1.654 1.00 56.00 409 GLY A O 1
ATOM 3049 N N . ASP A 1 410 ? 20.679 0.824 2.540 1.00 53.97 410 ASP A N 1
ATOM 3050 C CA . ASP A 1 410 ? 20.423 -0.611 2.322 1.00 53.97 410 ASP A CA 1
ATOM 3051 C C . ASP A 1 410 ? 19.217 -1.161 3.126 1.00 53.97 410 ASP A C 1
ATOM 3053 O O . ASP A 1 410 ? 18.779 -2.282 2.877 1.00 53.97 410 ASP A O 1
ATOM 3057 N N . ASP A 1 411 ? 18.663 -0.371 4.054 1.00 49.28 411 ASP A N 1
ATOM 3058 C CA . ASP A 1 411 ? 17.477 -0.684 4.867 1.00 49.28 411 ASP A CA 1
ATOM 3059 C C . ASP A 1 411 ? 16.132 -0.269 4.220 1.00 49.28 411 ASP A C 1
ATOM 3061 O O . ASP A 1 411 ? 15.088 -0.419 4.852 1.00 49.28 411 ASP A O 1
ATOM 3065 N N . VAL A 1 412 ? 16.128 0.280 2.994 1.00 61.75 412 VAL A N 1
ATOM 3066 C CA . VAL A 1 412 ? 14.917 0.800 2.323 1.00 61.75 412 VAL A CA 1
ATOM 3067 C C . VAL A 1 412 ? 14.714 0.145 0.955 1.00 61.75 412 VAL A C 1
ATOM 3069 O O . VAL A 1 412 ? 15.606 0.176 0.105 1.00 61.75 412 VAL A O 1
ATOM 3072 N N . SER A 1 413 ? 13.520 -0.401 0.714 1.00 66.00 413 SER A N 1
ATOM 3073 C CA . SER A 1 413 ? 13.148 -1.015 -0.567 1.00 66.00 413 SER A CA 1
ATOM 3074 C C . SER A 1 413 ? 13.167 0.002 -1.716 1.00 66.00 413 SER A C 1
ATOM 3076 O O . SER A 1 413 ? 12.486 1.024 -1.675 1.00 66.00 413 SER A O 1
ATOM 3078 N N . ASP A 1 414 ? 13.969 -0.272 -2.751 1.00 77.06 414 ASP A N 1
ATOM 3079 C CA . ASP A 1 414 ? 14.146 0.618 -3.906 1.00 77.06 414 ASP A CA 1
ATOM 3080 C C . ASP A 1 414 ? 12.938 0.518 -4.859 1.00 77.06 414 ASP A C 1
ATOM 3082 O O . ASP A 1 414 ? 12.778 -0.524 -5.509 1.00 77.06 414 ASP A O 1
ATOM 3086 N N . PRO A 1 415 ? 12.121 1.583 -5.013 1.00 80.44 415 PRO A N 1
ATOM 3087 C CA . PRO A 1 415 ? 10.893 1.543 -5.807 1.00 80.44 415 PRO A CA 1
ATOM 3088 C C . PRO A 1 415 ? 11.139 1.500 -7.323 1.00 80.44 415 PRO A C 1
ATOM 3090 O O . PRO A 1 415 ? 10.181 1.421 -8.088 1.00 80.44 415 PRO A O 1
ATOM 3093 N N . ALA A 1 416 ? 12.397 1.520 -7.780 1.00 87.75 416 ALA A N 1
ATOM 3094 C CA . ALA A 1 416 ? 12.780 1.168 -9.148 1.00 87.75 416 ALA A CA 1
ATOM 3095 C C . ALA A 1 416 ? 13.165 -0.318 -9.323 1.00 87.75 416 ALA A C 1
ATOM 3097 O O . ALA A 1 416 ? 13.722 -0.701 -10.356 1.00 87.75 416 ALA A O 1
ATOM 3098 N N . THR A 1 417 ? 12.863 -1.164 -8.341 1.00 91.75 417 THR A N 1
ATOM 3099 C CA . THR A 1 417 ? 12.835 -2.632 -8.450 1.00 91.75 417 THR A CA 1
ATOM 3100 C C . THR A 1 417 ? 11.400 -3.073 -8.720 1.00 91.75 417 THR A C 1
ATOM 3102 O O . THR A 1 417 ? 10.495 -2.523 -8.104 1.00 91.75 417 THR A O 1
ATOM 3105 N N . VAL A 1 418 ? 11.158 -4.037 -9.613 1.00 94.81 418 VAL A N 1
ATOM 3106 C CA . VAL A 1 418 ? 9.786 -4.507 -9.898 1.00 94.81 418 VAL A CA 1
ATOM 3107 C C . VAL A 1 418 ? 9.126 -5.043 -8.622 1.00 94.81 418 VAL A C 1
ATOM 3109 O O . VAL A 1 418 ? 9.687 -5.913 -7.952 1.00 94.81 418 VAL A O 1
ATOM 3112 N N . SER A 1 419 ? 7.946 -4.510 -8.293 1.00 92.94 419 SER A N 1
ATOM 3113 C CA . SER A 1 419 ? 7.206 -4.831 -7.068 1.00 92.94 419 SER A CA 1
ATOM 3114 C C . SER A 1 419 ? 6.926 -6.326 -6.931 1.00 92.94 419 SER A C 1
ATOM 3116 O O . SER A 1 419 ? 6.669 -7.025 -7.916 1.00 92.94 419 SER A O 1
ATOM 3118 N N . GLN A 1 420 ? 6.927 -6.820 -5.694 1.00 93.19 420 GLN A N 1
ATOM 3119 C CA . GLN A 1 420 ? 6.603 -8.218 -5.414 1.00 93.19 420 GLN A CA 1
ATOM 3120 C C . GLN A 1 420 ? 5.128 -8.513 -5.744 1.00 93.19 420 GLN A C 1
ATOM 3122 O O . GLN A 1 420 ? 4.299 -7.607 -5.763 1.00 93.19 420 GLN A O 1
ATOM 3127 N N . GLY A 1 421 ? 4.813 -9.761 -6.098 1.00 94.50 421 GLY A N 1
ATOM 3128 C CA . GLY A 1 421 ? 3.495 -10.152 -6.624 1.00 94.50 421 GLY A CA 1
ATOM 3129 C C . GLY A 1 421 ? 3.309 -9.902 -8.124 1.00 94.50 421 GLY A C 1
ATOM 3130 O O . GLY A 1 421 ? 2.661 -10.709 -8.785 1.00 94.50 421 GLY A O 1
ATOM 3131 N N . THR A 1 422 ? 3.948 -8.871 -8.691 1.00 95.88 422 THR A N 1
ATOM 3132 C CA . THR A 1 422 ? 3.858 -8.530 -10.126 1.00 95.88 422 THR A CA 1
ATOM 3133 C C . THR A 1 422 ? 4.084 -9.748 -11.023 1.00 95.88 422 THR A C 1
ATOM 3135 O O . THR A 1 422 ? 5.116 -10.417 -10.908 1.00 95.88 422 THR A O 1
ATOM 3138 N N . ALA A 1 423 ? 3.161 -10.024 -11.947 1.00 96.31 423 ALA A N 1
ATOM 3139 C CA . ALA A 1 423 ? 3.336 -11.107 -12.911 1.00 96.31 423 ALA A CA 1
ATOM 3140 C C . ALA A 1 423 ? 4.568 -10.900 -13.811 1.00 96.31 423 ALA A C 1
ATOM 3142 O O . ALA A 1 423 ? 4.810 -9.818 -14.345 1.00 96.31 423 ALA A O 1
ATOM 3143 N N . CYS A 1 424 ? 5.328 -11.977 -14.012 1.00 95.94 424 CYS A N 1
ATOM 3144 C CA . CYS A 1 424 ? 6.534 -12.009 -14.852 1.00 95.94 424 CYS A CA 1
ATOM 3145 C C . CYS A 1 424 ? 6.486 -13.106 -15.927 1.00 95.94 424 CYS A C 1
ATOM 3147 O O . CYS A 1 424 ? 7.250 -13.088 -16.891 1.00 95.94 424 CYS A O 1
ATOM 3149 N N . SER A 1 425 ? 5.596 -14.085 -15.771 1.00 94.06 425 SER A N 1
ATOM 3150 C CA . SER A 1 425 ? 5.294 -15.107 -16.770 1.00 94.06 425 SER A CA 1
ATOM 3151 C C . SER A 1 425 ? 3.951 -15.759 -16.436 1.00 94.06 425 SER A C 1
ATOM 3153 O O . SER A 1 425 ? 3.361 -15.487 -15.387 1.00 94.06 425 SER A O 1
ATOM 3155 N N . GLN A 1 426 ? 3.462 -16.646 -17.300 1.00 93.31 426 GLN A N 1
ATOM 3156 C CA . GLN A 1 426 ? 2.242 -17.399 -17.018 1.00 93.31 426 GLN A CA 1
ATOM 3157 C C . GLN A 1 426 ? 2.436 -18.254 -15.754 1.00 93.31 426 GLN A C 1
ATOM 3159 O O . GLN A 1 426 ? 3.407 -19.002 -15.657 1.00 93.31 426 GLN A O 1
ATOM 3164 N N . ASN A 1 427 ? 1.524 -18.116 -14.785 1.00 93.62 427 ASN A N 1
ATOM 3165 C CA . ASN A 1 427 ? 1.605 -18.716 -13.444 1.00 93.62 427 ASN A CA 1
ATOM 3166 C C . ASN A 1 427 ? 2.870 -18.333 -12.637 1.00 93.62 427 ASN A C 1
ATOM 3168 O O . ASN A 1 427 ? 3.276 -19.080 -11.746 1.00 93.62 427 ASN A O 1
ATOM 3172 N N . LYS A 1 428 ? 3.501 -17.180 -12.920 1.00 96.38 428 LYS A N 1
ATOM 3173 C CA . LYS A 1 428 ? 4.692 -16.712 -12.192 1.00 96.38 428 LYS A CA 1
ATOM 3174 C C . LYS A 1 428 ? 4.631 -15.254 -11.761 1.00 96.38 428 LYS A C 1
ATOM 3176 O O . LYS A 1 428 ? 4.260 -14.381 -12.548 1.00 96.38 428 LYS A O 1
ATOM 3181 N N . ALA A 1 429 ? 5.120 -15.006 -10.551 1.00 96.81 429 ALA A N 1
ATOM 3182 C CA . ALA A 1 429 ? 5.202 -13.695 -9.921 1.00 96.81 429 ALA A CA 1
ATOM 3183 C C . ALA A 1 429 ? 6.647 -13.333 -9.547 1.00 96.81 429 ALA A C 1
ATOM 3185 O O . ALA A 1 429 ? 7.492 -14.202 -9.304 1.00 96.81 429 ALA A O 1
ATOM 3186 N N . CYS A 1 430 ? 6.919 -12.035 -9.449 1.00 96.94 430 CYS A N 1
ATOM 3187 C CA . CYS A 1 430 ? 8.162 -11.527 -8.894 1.00 96.94 430 CYS A CA 1
ATOM 3188 C C . CYS A 1 430 ? 8.186 -11.682 -7.369 1.00 96.94 430 CYS A C 1
ATOM 3190 O O . CYS A 1 430 ? 7.313 -11.188 -6.657 1.00 96.94 430 CYS A O 1
ATOM 3192 N N . LEU A 1 431 ? 9.219 -12.358 -6.867 1.00 95.00 431 LEU A N 1
ATOM 3193 C CA . LEU A 1 431 ? 9.469 -12.571 -5.442 1.00 95.00 431 LEU A CA 1
ATOM 3194 C C . LEU A 1 431 ? 10.982 -12.548 -5.207 1.00 95.00 431 LEU A C 1
ATOM 3196 O O . LEU A 1 431 ? 11.704 -13.347 -5.806 1.00 95.00 431 LEU A O 1
ATOM 3200 N N . ASN A 1 432 ? 11.471 -11.647 -4.350 1.00 91.75 432 ASN A N 1
ATOM 3201 C CA . ASN A 1 432 ? 12.901 -11.434 -4.076 1.00 91.75 432 ASN A CA 1
ATOM 3202 C C . ASN A 1 432 ? 13.762 -11.288 -5.356 1.00 91.75 432 ASN A C 1
ATOM 3204 O O . ASN A 1 432 ? 14.803 -11.931 -5.497 1.00 91.75 432 ASN A O 1
ATOM 3208 N N . GLN A 1 433 ? 13.302 -10.458 -6.301 1.00 93.31 433 GLN A N 1
ATOM 3209 C CA . GLN A 1 433 ? 13.934 -10.202 -7.610 1.00 93.31 433 GLN A CA 1
ATOM 3210 C C . GLN A 1 433 ? 14.141 -11.447 -8.496 1.00 93.31 433 GLN A C 1
ATOM 3212 O O . GLN A 1 433 ? 15.061 -11.501 -9.311 1.00 93.31 433 GLN A O 1
ATOM 3217 N N . LYS A 1 434 ? 13.267 -12.451 -8.356 1.00 96.38 434 LYS A N 1
ATOM 3218 C CA . LYS A 1 434 ? 13.223 -13.653 -9.202 1.00 96.38 434 LYS A CA 1
ATOM 3219 C C . LYS A 1 434 ? 11.817 -13.933 -9.709 1.00 96.38 434 LYS A C 1
ATOM 3221 O O . LYS A 1 434 ? 10.851 -13.659 -8.997 1.00 96.38 434 LYS A O 1
ATOM 3226 N N . CYS A 1 435 ? 11.712 -14.529 -10.895 1.00 97.19 435 CYS A N 1
ATOM 3227 C CA . CYS A 1 435 ? 10.441 -14.929 -11.496 1.00 97.19 435 CYS A CA 1
ATOM 3228 C C . CYS A 1 435 ? 10.067 -16.356 -11.065 1.00 97.19 435 CYS A C 1
ATOM 3230 O O . CYS A 1 435 ? 10.445 -17.352 -11.697 1.00 97.19 435 CYS A O 1
ATOM 3232 N N . GLN A 1 436 ? 9.357 -16.457 -9.941 1.00 96.75 436 GLN A N 1
ATOM 3233 C CA . GLN A 1 436 ? 9.069 -17.717 -9.252 1.00 96.75 436 GLN A CA 1
ATOM 3234 C C . GLN A 1 436 ? 7.643 -18.199 -9.544 1.00 96.75 436 GLN A C 1
ATOM 3236 O O . GLN A 1 436 ? 6.768 -17.407 -9.888 1.00 96.75 436 GLN A O 1
ATOM 3241 N N . ASP A 1 437 ? 7.421 -19.511 -9.452 1.00 96.56 437 ASP A N 1
ATOM 3242 C CA . ASP A 1 437 ? 6.084 -20.096 -9.603 1.00 96.56 437 ASP A CA 1
ATOM 3243 C C . ASP A 1 437 ? 5.178 -19.660 -8.447 1.00 96.56 437 ASP A C 1
ATOM 3245 O O . ASP A 1 437 ? 5.631 -19.612 -7.304 1.00 96.56 437 ASP A O 1
ATOM 3249 N N . VAL A 1 438 ? 3.911 -19.340 -8.714 1.00 94.75 438 VAL A N 1
ATOM 3250 C CA . VAL A 1 438 ? 2.990 -18.877 -7.661 1.00 94.75 438 VAL A CA 1
ATOM 3251 C C . VAL A 1 438 ? 2.635 -19.960 -6.637 1.00 94.75 438 VAL A C 1
ATOM 3253 O O . VAL A 1 438 ? 2.164 -19.627 -5.549 1.00 94.75 438 VAL A O 1
ATOM 3256 N N . SER A 1 439 ? 2.950 -21.234 -6.905 1.00 93.88 439 SER A N 1
ATOM 3257 C CA . SER A 1 439 ? 2.835 -22.306 -5.908 1.00 93.88 439 SER A CA 1
ATOM 3258 C C . SER A 1 439 ? 3.658 -22.046 -4.635 1.00 93.88 439 SER A C 1
ATOM 3260 O O . SER A 1 439 ? 3.326 -22.579 -3.580 1.00 93.88 439 SER A O 1
ATOM 3262 N N . VAL A 1 440 ? 4.706 -21.206 -4.685 1.00 94.69 440 VAL A N 1
ATOM 3263 C CA . VAL A 1 440 ? 5.522 -20.863 -3.499 1.00 94.69 440 VAL A CA 1
ATOM 3264 C C . VAL A 1 440 ? 4.736 -20.142 -2.401 1.00 94.69 440 VAL A C 1
ATOM 3266 O O . VAL A 1 440 ? 5.198 -20.096 -1.263 1.00 94.69 440 VAL A O 1
ATOM 3269 N N . PHE A 1 441 ? 3.567 -19.578 -2.721 1.00 93.06 441 PHE A N 1
ATOM 3270 C CA . PHE A 1 441 ? 2.736 -18.861 -1.757 1.00 93.06 441 PHE A CA 1
ATOM 3271 C C . PHE A 1 441 ? 1.709 -19.741 -1.023 1.00 93.06 441 PHE A C 1
ATOM 3273 O O . PHE A 1 441 ? 1.141 -19.286 -0.031 1.00 93.06 441 PHE A O 1
ATOM 3280 N N . GLY A 1 442 ? 1.469 -20.982 -1.468 1.00 93.75 442 GLY A N 1
ATOM 3281 C CA . GLY A 1 442 ? 0.594 -21.943 -0.777 1.00 93.75 442 GLY A CA 1
ATOM 3282 C C . GLY A 1 442 ? -0.902 -21.583 -0.755 1.00 93.75 442 GLY A C 1
ATOM 3283 O O . GLY A 1 442 ? -1.582 -21.828 0.247 1.00 93.75 442 GLY A O 1
ATOM 3284 N N . VAL A 1 443 ? -1.407 -20.907 -1.796 1.00 93.12 443 VAL A N 1
ATOM 3285 C CA . VAL A 1 443 ? -2.783 -20.369 -1.831 1.00 93.12 443 VAL A CA 1
ATOM 3286 C C . VAL A 1 443 ? -3.827 -21.475 -1.954 1.00 93.12 443 VAL A C 1
ATOM 3288 O O . VAL A 1 443 ? -4.797 -21.481 -1.200 1.00 93.12 443 VAL A O 1
ATOM 3291 N N . GLU A 1 444 ? -3.637 -22.439 -2.857 1.00 91.62 444 GLU A N 1
ATOM 3292 C CA . GLU A 1 444 ? -4.615 -23.513 -3.084 1.00 91.62 444 GLU A CA 1
ATOM 3293 C C . GLU A 1 444 ? -4.644 -24.511 -1.912 1.00 91.62 444 GLU A C 1
ATOM 3295 O O . GLU A 1 444 ? -5.713 -24.949 -1.487 1.00 91.62 444 GLU A O 1
ATOM 3300 N N . GLU A 1 445 ? -3.493 -24.782 -1.290 1.00 92.50 445 GLU A N 1
ATOM 3301 C CA . GLU A 1 445 ? -3.365 -25.568 -0.058 1.00 92.50 445 GLU A CA 1
ATOM 3302 C C . GLU A 1 445 ? -4.077 -24.913 1.132 1.00 92.50 445 GLU A C 1
ATOM 3304 O O . GLU A 1 445 ? -4.536 -25.603 2.046 1.00 92.50 445 GLU A O 1
ATOM 3309 N N . CYS A 1 446 ? -4.177 -23.582 1.140 1.00 92.50 446 CYS A N 1
ATOM 3310 C CA . CYS A 1 446 ? -4.966 -22.853 2.121 1.00 92.50 446 CYS A CA 1
ATOM 3311 C C . CYS A 1 446 ? -6.457 -22.858 1.756 1.00 92.50 446 CYS A C 1
ATOM 3313 O O . CYS A 1 446 ? -7.286 -23.272 2.565 1.00 92.50 446 CYS A O 1
ATOM 3315 N N . ARG A 1 447 ? -6.797 -22.498 0.514 1.00 93.12 447 ARG A N 1
ATOM 3316 C CA . ARG A 1 447 ? -8.163 -22.454 -0.031 1.00 93.12 447 ARG A CA 1
ATOM 3317 C C . ARG A 1 447 ? -8.909 -23.783 0.118 1.00 93.12 447 ARG A C 1
ATOM 3319 O O . ARG A 1 447 ? -10.102 -23.780 0.421 1.00 93.12 447 ARG A O 1
ATOM 3326 N N . ALA A 1 448 ? -8.210 -24.912 -0.013 1.00 93.62 448 ALA A N 1
ATOM 3327 C CA . ALA A 1 448 ? -8.755 -26.251 0.213 1.00 93.62 448 ALA A CA 1
ATOM 3328 C C . ALA A 1 448 ? -9.311 -26.459 1.638 1.00 93.62 448 ALA A C 1
ATOM 3330 O O . ALA A 1 448 ? -10.244 -27.239 1.824 1.00 93.62 448 ALA A O 1
ATOM 3331 N N . LYS A 1 449 ? -8.789 -25.737 2.642 1.00 94.69 449 LYS A N 1
ATOM 3332 C CA . LYS A 1 449 ? -9.285 -25.760 4.032 1.00 94.69 449 LYS A CA 1
ATOM 3333 C C . LYS A 1 449 ? -10.614 -25.015 4.186 1.00 94.69 449 LYS A C 1
ATOM 3335 O O . LYS A 1 449 ? -11.373 -25.325 5.094 1.00 94.69 449 LYS A O 1
ATOM 3340 N N . CYS A 1 450 ? -10.905 -24.064 3.297 1.00 96.19 450 CYS A N 1
ATOM 3341 C CA . CYS A 1 450 ? -12.061 -23.167 3.376 1.00 96.19 450 CYS A CA 1
ATOM 3342 C C . CYS A 1 450 ? -13.341 -23.748 2.748 1.00 96.19 450 CYS A C 1
ATOM 3344 O O . CYS A 1 450 ? -14.253 -22.994 2.412 1.00 96.19 450 CYS A O 1
ATOM 3346 N N . ASN A 1 451 ? -13.388 -25.068 2.516 1.00 95.25 451 ASN A N 1
ATOM 3347 C CA . ASN A 1 451 ? -14.541 -25.837 2.015 1.00 95.25 451 ASN A CA 1
ATOM 3348 C C . ASN A 1 451 ? -15.220 -25.282 0.734 1.00 95.25 451 ASN A C 1
ATOM 3350 O O . ASN A 1 451 ? -16.363 -25.617 0.441 1.00 95.25 451 ASN A O 1
ATOM 3354 N N . GLY A 1 452 ? -14.535 -24.439 -0.053 1.00 94.69 452 GLY A N 1
ATOM 3355 C CA . GLY A 1 452 ? -15.126 -23.736 -1.204 1.00 94.69 452 GLY A CA 1
ATOM 3356 C C . GLY A 1 452 ? -16.097 -22.601 -0.833 1.00 94.69 452 GLY A C 1
ATOM 3357 O O . GLY A 1 452 ? -16.840 -22.119 -1.688 1.00 94.69 452 GLY A O 1
ATOM 3358 N N . HIS A 1 453 ? -16.108 -22.175 0.431 1.00 95.81 453 HIS A N 1
ATOM 3359 C CA . HIS A 1 453 ? -17.040 -21.197 1.005 1.00 95.81 453 HIS A CA 1
ATOM 3360 C C . HIS A 1 453 ? -16.336 -19.973 1.620 1.00 95.81 453 HIS A C 1
ATOM 3362 O O . HIS A 1 453 ? -16.961 -19.165 2.308 1.00 95.81 453 HIS A O 1
ATOM 3368 N N . GLY A 1 454 ? -15.042 -19.804 1.342 1.00 94.75 454 GLY A N 1
ATOM 3369 C CA . GLY A 1 454 ? -14.240 -18.649 1.735 1.00 94.75 454 GLY A CA 1
ATOM 3370 C C . GLY A 1 454 ? -12.951 -18.529 0.924 1.00 94.75 454 GLY A C 1
ATOM 3371 O O . GLY A 1 454 ? -12.642 -19.378 0.085 1.00 94.75 454 GLY A O 1
ATOM 3372 N N . VAL A 1 455 ? -12.202 -17.466 1.203 1.00 95.75 455 VAL A N 1
ATOM 3373 C CA . VAL A 1 455 ? -10.858 -17.183 0.671 1.00 95.75 455 VAL A CA 1
ATOM 3374 C C . VAL A 1 455 ? -9.849 -17.183 1.818 1.00 95.75 455 VAL A C 1
ATOM 3376 O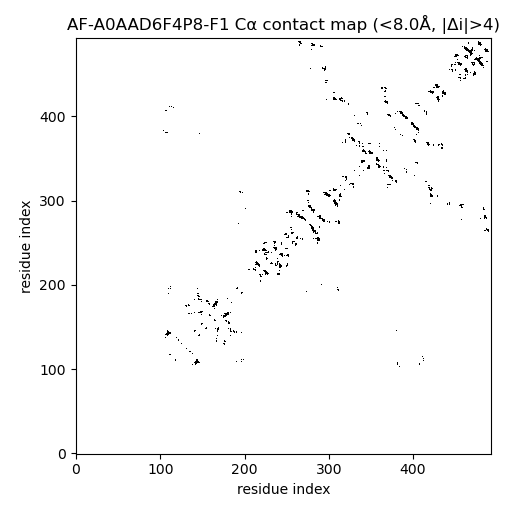 O . VAL A 1 455 ? -10.239 -16.958 2.962 1.00 95.75 455 VAL A O 1
ATOM 3379 N N . CYS A 1 456 ? -8.564 -17.419 1.547 1.00 96.06 456 CYS A N 1
ATOM 3380 C CA . CYS A 1 456 ? -7.543 -17.287 2.588 1.00 96.06 456 CYS A CA 1
ATOM 3381 C C . CYS A 1 456 ? -7.023 -15.856 2.712 1.00 96.06 456 CYS A C 1
ATOM 3383 O O . CYS A 1 456 ? -6.793 -15.169 1.714 1.00 96.06 456 CYS A O 1
ATOM 3385 N N . ASN A 1 457 ? -6.818 -15.432 3.957 1.00 95.62 457 ASN A N 1
ATOM 3386 C CA . ASN A 1 457 ? -6.251 -14.135 4.291 1.00 95.62 457 ASN A CA 1
ATOM 3387 C C . ASN A 1 457 ? -4.731 -14.198 4.547 1.00 95.62 457 ASN A C 1
ATOM 3389 O O . ASN A 1 457 ? -4.107 -15.262 4.529 1.00 95.62 457 ASN A O 1
ATOM 3393 N N . SER A 1 458 ? -4.143 -13.038 4.826 1.00 94.31 458 SER A N 1
ATOM 3394 C CA . SER A 1 458 ? -2.737 -12.830 5.185 1.00 94.31 458 SER A CA 1
ATOM 3395 C C . SER A 1 458 ? -2.234 -13.697 6.350 1.00 94.31 458 SER A C 1
ATOM 3397 O O . SER A 1 458 ? -1.062 -14.077 6.362 1.00 94.31 458 SER A O 1
ATOM 3399 N N . ASN A 1 459 ? -3.116 -14.077 7.280 1.00 94.25 459 ASN A N 1
ATOM 3400 C CA . ASN A 1 459 ? -2.814 -14.948 8.421 1.00 94.25 459 ASN A CA 1
ATOM 3401 C C . ASN A 1 459 ? -2.978 -16.453 8.109 1.00 94.25 459 ASN A C 1
ATOM 3403 O O . ASN A 1 459 ? -2.807 -17.282 9.001 1.00 94.25 459 ASN A O 1
ATOM 3407 N N . GLN A 1 460 ? -3.270 -16.822 6.853 1.00 93.81 460 GLN A N 1
ATOM 3408 C CA . GLN A 1 460 ? -3.562 -18.193 6.391 1.00 93.81 460 GLN A CA 1
ATOM 3409 C C . GLN A 1 460 ? -4.824 -18.819 7.019 1.00 93.81 460 GLN A C 1
ATOM 3411 O O . GLN A 1 460 ? -4.975 -20.047 7.041 1.00 93.81 460 GLN A O 1
ATOM 3416 N N . ASN A 1 461 ? -5.741 -17.973 7.494 1.00 96.19 461 ASN A N 1
ATOM 3417 C CA . ASN A 1 461 ? -7.072 -18.340 7.968 1.00 96.19 461 ASN A CA 1
ATOM 3418 C C . ASN A 1 461 ? -8.119 -18.096 6.871 1.00 96.19 461 ASN A C 1
ATOM 3420 O O . ASN A 1 461 ? -7.925 -17.273 5.972 1.00 96.19 461 ASN A O 1
ATOM 3424 N N . CYS A 1 462 ? -9.258 -18.783 6.956 1.00 96.94 462 CYS A N 1
ATOM 3425 C CA . CYS A 1 462 ? -10.350 -18.600 6.008 1.00 96.94 462 CYS A CA 1
ATOM 3426 C C . CYS A 1 462 ? -11.239 -17.405 6.382 1.00 96.94 462 CYS A C 1
ATOM 3428 O O . CYS A 1 462 ? -11.893 -17.406 7.425 1.00 96.94 462 CYS A O 1
ATOM 3430 N N . HIS A 1 463 ? -11.330 -16.427 5.482 1.00 96.88 463 HIS A N 1
ATOM 3431 C CA . HIS A 1 463 ? -12.365 -15.400 5.486 1.00 96.88 463 HIS A CA 1
ATOM 3432 C C . HIS A 1 463 ? -13.591 -15.944 4.735 1.00 96.88 463 HIS A C 1
ATOM 3434 O O . HIS A 1 463 ? -13.581 -16.101 3.510 1.00 96.88 463 HIS A O 1
ATOM 3440 N N . CYS A 1 464 ? -14.636 -16.292 5.483 1.00 96.94 464 CYS A N 1
ATOM 3441 C CA . CYS A 1 464 ? -15.807 -16.996 4.973 1.00 96.94 464 CYS A CA 1
ATOM 3442 C C . CYS A 1 464 ? -16.842 -16.063 4.337 1.00 96.94 464 CYS A C 1
ATOM 3444 O O . CYS A 1 464 ? -17.101 -14.960 4.820 1.00 96.94 464 CYS A O 1
ATOM 3446 N N . GLY A 1 465 ? -17.505 -16.545 3.286 1.00 94.44 465 GLY A N 1
ATOM 3447 C CA . GLY A 1 465 ? -18.658 -15.874 2.699 1.00 94.44 465 GLY A CA 1
ATOM 3448 C C . GLY A 1 465 ? -19.847 -15.813 3.663 1.00 94.44 465 GLY A C 1
ATOM 3449 O O . GLY A 1 465 ? -20.001 -16.648 4.559 1.00 94.44 465 GLY A O 1
ATOM 3450 N N . GLY A 1 466 ? -20.719 -14.825 3.459 1.00 92.31 466 GLY A N 1
ATOM 3451 C CA . GLY A 1 466 ? -21.949 -14.672 4.234 1.00 92.31 466 GLY A CA 1
ATOM 3452 C C . GLY A 1 466 ? -22.800 -15.947 4.225 1.00 92.31 466 GLY A C 1
ATOM 3453 O O . GLY A 1 466 ? -23.106 -16.483 3.162 1.00 92.31 466 GLY A O 1
ATOM 3454 N N . GLY A 1 467 ? -23.176 -16.430 5.411 1.00 93.06 467 GLY A N 1
ATOM 3455 C CA . GLY A 1 467 ? -23.877 -17.706 5.592 1.00 93.06 467 GLY A CA 1
ATOM 3456 C C . GLY A 1 467 ? -23.000 -18.854 6.103 1.00 93.06 467 GLY A C 1
ATOM 3457 O O . GLY A 1 467 ? -23.557 -19.875 6.503 1.00 93.06 467 GLY A O 1
ATOM 3458 N N . TRP A 1 468 ? -21.673 -18.691 6.174 1.00 96.31 468 TRP A N 1
ATOM 3459 C CA . TRP A 1 468 ? -20.718 -19.710 6.642 1.00 96.31 468 TRP A CA 1
ATOM 3460 C C . TRP A 1 468 ? -19.928 -19.254 7.877 1.00 96.31 468 TRP A C 1
ATOM 3462 O O . TRP A 1 468 ? -19.845 -18.063 8.159 1.00 96.31 468 TRP A O 1
ATOM 3472 N N . ALA A 1 469 ? -19.383 -20.187 8.656 1.00 95.06 469 ALA A N 1
ATOM 3473 C CA . ALA A 1 469 ? -18.664 -19.910 9.900 1.00 95.06 469 ALA A CA 1
ATOM 3474 C C . ALA A 1 469 ? -17.150 -20.162 9.757 1.00 95.06 469 ALA A C 1
ATOM 3476 O O . ALA A 1 469 ? -16.771 -21.255 9.328 1.00 95.06 469 ALA A O 1
ATOM 3477 N N . PRO A 1 470 ? -16.271 -19.228 10.170 1.00 95.44 470 PRO A N 1
ATOM 3478 C CA . PRO A 1 470 ? -14.864 -19.555 10.404 1.00 95.44 470 PRO A CA 1
ATOM 3479 C C . PRO A 1 470 ? -14.732 -20.604 11.534 1.00 95.44 470 PRO A C 1
ATOM 3481 O O . PRO A 1 470 ? -15.635 -20.716 12.370 1.00 95.44 470 PRO A O 1
ATOM 3484 N N . PRO A 1 471 ? -13.633 -21.383 11.597 1.00 95.62 471 PRO A N 1
ATOM 3485 C CA . PRO A 1 471 ? -12.361 -21.174 10.896 1.00 95.62 471 PRO A CA 1
ATOM 3486 C C . PRO A 1 471 ? -12.224 -21.869 9.530 1.00 95.62 471 PRO A C 1
ATOM 3488 O O . PRO A 1 471 ? -11.272 -21.567 8.819 1.00 95.62 471 PRO A O 1
ATOM 3491 N N . ASP A 1 472 ? -13.119 -22.793 9.163 1.00 95.75 472 ASP A N 1
ATOM 3492 C CA . ASP A 1 472 ? -13.002 -23.633 7.953 1.00 95.75 472 ASP A CA 1
ATOM 3493 C C . ASP A 1 472 ? -14.109 -23.388 6.906 1.00 95.75 472 ASP A C 1
ATOM 3495 O O . ASP A 1 472 ? -14.107 -23.998 5.837 1.00 95.75 472 ASP A O 1
ATOM 3499 N N . CYS A 1 473 ? -15.066 -22.501 7.196 1.00 96.94 473 CYS A N 1
ATOM 3500 C CA . CYS A 1 473 ? -16.248 -22.224 6.373 1.00 96.94 473 CYS A CA 1
ATOM 3501 C C . CYS A 1 473 ? -17.143 -23.450 6.111 1.00 96.94 473 CYS A C 1
ATOM 3503 O O . CYS A 1 473 ? -17.906 -23.457 5.148 1.00 96.94 473 CYS A O 1
ATOM 3505 N N . ARG A 1 474 ? -17.078 -24.492 6.953 1.00 96.62 474 ARG A N 1
ATOM 3506 C CA . ARG A 1 474 ? -17.836 -25.744 6.768 1.00 96.62 474 ARG A CA 1
ATOM 3507 C C . ARG A 1 474 ? -19.227 -25.729 7.396 1.00 96.62 474 ARG A C 1
ATOM 3509 O O . ARG A 1 474 ? -20.127 -26.421 6.924 1.00 96.62 474 ARG A O 1
ATOM 3516 N N . ALA A 1 475 ? -19.398 -24.992 8.489 1.00 96.25 475 ALA A N 1
ATOM 3517 C CA . ALA A 1 475 ? -20.674 -24.844 9.185 1.00 96.25 475 ALA A CA 1
ATOM 3518 C C . ALA A 1 475 ? -21.376 -23.546 8.767 1.00 96.25 475 ALA A C 1
ATOM 3520 O O . ALA A 1 475 ? -20.725 -22.595 8.339 1.00 96.25 475 ALA A O 1
ATOM 3521 N N . SER A 1 476 ? -22.699 -23.478 8.921 1.00 95.69 476 SER A N 1
ATOM 3522 C CA . SER A 1 476 ? -23.444 -22.236 8.690 1.00 95.69 476 SER A CA 1
ATOM 3523 C C . SER A 1 476 ? -23.124 -21.176 9.751 1.00 95.69 476 SER A C 1
ATOM 3525 O O . SER A 1 476 ? -23.006 -21.496 10.934 1.00 95.69 476 SER A O 1
ATOM 3527 N N . GLY A 1 477 ? -23.010 -19.911 9.343 1.00 93.94 477 GLY A N 1
ATOM 3528 C CA . GLY A 1 477 ? -22.569 -18.814 10.207 1.00 93.94 477 GLY A CA 1
ATOM 3529 C C . GLY A 1 477 ? -22.764 -17.419 9.615 1.00 93.94 477 GLY A C 1
ATOM 3530 O O . GLY A 1 477 ? -23.517 -17.222 8.663 1.00 93.94 477 GLY A O 1
ATOM 3531 N N . LEU A 1 478 ? -22.089 -16.435 10.211 1.00 93.94 478 LEU A N 1
ATOM 3532 C CA . LEU A 1 478 ? -22.233 -15.008 9.894 1.00 93.94 478 LEU A CA 1
ATOM 3533 C C . LEU A 1 478 ? -21.219 -14.489 8.850 1.00 93.94 478 LEU A C 1
ATOM 3535 O O . LEU A 1 478 ? -21.194 -13.296 8.573 1.00 93.94 478 LEU A O 1
ATOM 3539 N N . GLY A 1 479 ? -20.399 -15.354 8.250 1.00 94.88 479 GLY A N 1
ATOM 3540 C CA . GLY A 1 479 ? -19.268 -14.983 7.391 1.00 94.88 479 GLY A CA 1
ATOM 3541 C C . GLY A 1 479 ? -18.099 -14.361 8.168 1.00 94.88 479 GLY A C 1
ATOM 3542 O O . GLY A 1 479 ? -18.141 -14.276 9.394 1.00 94.88 479 GLY A O 1
ATOM 3543 N N . GLY A 1 480 ? -17.079 -13.893 7.447 1.00 94.88 480 GLY A N 1
ATOM 3544 C CA . GLY A 1 480 ? -15.869 -13.277 8.003 1.00 94.88 480 GLY A CA 1
ATOM 3545 C C . GLY A 1 480 ? -14.798 -14.289 8.430 1.00 94.88 480 GLY A C 1
ATOM 3546 O O . GLY A 1 480 ? -14.947 -15.493 8.214 1.00 94.88 480 GLY A O 1
ATOM 3547 N N . SER A 1 481 ? -13.699 -13.800 9.010 1.00 95.94 481 SER A N 1
ATOM 3548 C CA . SER A 1 481 ? -12.591 -14.608 9.549 1.00 95.94 481 SER A CA 1
ATOM 3549 C C . SER A 1 481 ? -12.560 -14.578 11.082 1.00 95.94 481 SER A C 1
ATOM 3551 O O . SER A 1 481 ? -13.142 -13.695 11.715 1.00 95.94 481 SER A O 1
ATOM 3553 N N . VAL A 1 482 ? -11.782 -15.485 11.683 1.00 95.19 482 VAL A N 1
ATOM 3554 C CA . VAL A 1 482 ? -11.322 -15.355 13.079 1.00 95.19 482 VAL A CA 1
ATOM 3555 C C . VAL A 1 482 ? -10.547 -14.051 13.320 1.00 95.19 482 VAL A C 1
ATOM 3557 O O . VAL A 1 482 ? -10.540 -13.553 14.440 1.00 95.19 482 VAL A O 1
ATOM 3560 N N . ASP A 1 483 ? -9.932 -13.486 12.274 1.00 94.00 483 ASP A N 1
ATOM 3561 C CA . ASP A 1 483 ? -9.129 -12.257 12.347 1.00 94.00 483 ASP A CA 1
ATOM 3562 C C . ASP A 1 483 ? -9.929 -10.967 12.098 1.00 94.00 483 ASP A C 1
ATOM 3564 O O . ASP A 1 483 ? -9.506 -9.910 12.545 1.00 94.00 483 ASP A O 1
ATOM 3568 N N . SER A 1 484 ? -11.057 -11.032 11.375 1.00 92.00 484 SER A N 1
ATOM 3569 C CA . SER A 1 484 ? -11.722 -9.851 10.782 1.00 92.00 484 SER A CA 1
ATOM 3570 C C . SER A 1 484 ? -13.111 -9.542 11.355 1.00 92.00 484 SER A C 1
ATOM 3572 O O . SER A 1 484 ? -13.806 -8.666 10.840 1.00 92.00 484 SER A O 1
ATOM 3574 N N . GLY A 1 485 ? -13.553 -10.298 12.364 1.00 92.06 485 GLY A N 1
ATOM 3575 C CA . GLY A 1 485 ? -14.931 -10.263 12.860 1.00 92.06 485 GLY A CA 1
ATOM 3576 C C . GLY A 1 485 ? -15.949 -10.922 11.907 1.00 92.06 485 GLY A C 1
ATOM 3577 O O . GLY A 1 485 ? -15.605 -11.290 10.779 1.00 92.06 485 GLY A O 1
ATOM 3578 N N . PRO A 1 486 ? -17.208 -11.104 12.354 1.00 94.62 486 PRO A N 1
ATOM 3579 C CA . PRO A 1 486 ? -18.265 -11.702 11.540 1.00 94.62 486 PRO A CA 1
ATOM 3580 C C . PRO A 1 486 ? -18.722 -10.743 10.432 1.00 94.62 486 PRO A C 1
ATOM 3582 O O . PRO A 1 486 ? -18.879 -9.557 10.687 1.00 94.62 486 PRO A O 1
ATOM 3585 N N . ALA A 1 487 ? -19.001 -11.231 9.222 1.00 91.88 487 ALA A N 1
ATOM 3586 C CA . ALA A 1 487 ? -19.343 -10.364 8.079 1.00 91.88 487 ALA A CA 1
ATOM 3587 C C . ALA A 1 487 ? -20.817 -9.901 8.014 1.00 91.88 487 ALA A C 1
ATOM 3589 O O . ALA A 1 487 ? -21.173 -9.069 7.176 1.00 91.88 487 ALA A O 1
ATOM 3590 N N . ILE A 1 488 ? -21.691 -10.455 8.859 1.00 89.44 488 ILE A N 1
ATOM 3591 C CA . ILE A 1 488 ? -23.129 -10.163 8.922 1.00 89.44 488 ILE A CA 1
ATOM 3592 C C . ILE A 1 488 ? -23.531 -10.001 10.395 1.00 89.44 488 ILE A C 1
ATOM 3594 O O . ILE A 1 488 ? -23.137 -10.837 11.213 1.00 89.44 488 ILE A O 1
ATOM 3598 N N . PRO A 1 489 ? -24.359 -9.002 10.755 1.00 85.75 489 PRO A N 1
ATOM 3599 C CA . PRO A 1 489 ? -24.888 -8.907 12.107 1.00 85.75 489 PRO A CA 1
ATOM 3600 C C . PRO A 1 489 ? -25.717 -10.125 12.535 1.00 85.75 489 PRO A C 1
ATOM 3602 O O . PRO A 1 489 ? -26.474 -10.681 11.727 1.00 85.75 489 PRO A O 1
ATOM 3605 N N . PRO A 1 490 ? -25.631 -10.552 13.810 1.00 79.56 490 PRO A N 1
ATOM 3606 C CA . PRO A 1 490 ? -26.548 -11.546 14.341 1.00 79.56 490 PRO A CA 1
ATOM 3607 C C . PRO A 1 490 ? -27.974 -10.995 14.245 1.00 79.56 490 PRO A C 1
ATOM 3609 O O . PRO A 1 490 ? -28.245 -9.875 14.669 1.00 79.56 490 PRO A O 1
ATOM 3612 N N . ARG A 1 491 ? -28.910 -11.780 13.696 1.00 72.94 491 ARG A N 1
ATOM 3613 C CA . ARG A 1 491 ? -30.321 -11.369 13.668 1.00 72.94 491 ARG A CA 1
ATOM 3614 C C . ARG A 1 491 ? -30.809 -11.138 15.097 1.00 72.94 491 ARG A C 1
ATOM 3616 O O . ARG A 1 491 ? -30.713 -12.046 15.927 1.00 72.94 491 ARG A O 1
ATOM 3623 N N . SER A 1 492 ? -31.368 -9.957 15.344 1.00 53.88 492 SER A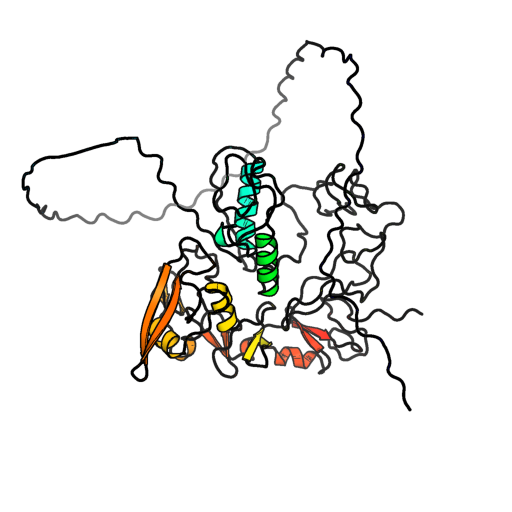 N 1
ATOM 3624 C CA . SER A 1 492 ? -32.123 -9.665 16.558 1.00 53.88 492 SER A CA 1
ATOM 3625 C C . SER A 1 492 ? -33.248 -10.691 16.749 1.00 53.88 492 SER A C 1
ATOM 3627 O O . SER A 1 492 ? -33.829 -11.193 15.780 1.00 53.88 492 SER A O 1
ATOM 3629 N N . LYS A 1 493 ? -33.490 -11.048 18.013 1.00 39.91 493 LYS A N 1
ATOM 3630 C CA . LYS A 1 493 ? -34.538 -11.977 18.456 1.00 39.91 493 LYS A CA 1
ATOM 3631 C C . LYS A 1 493 ? -35.702 -11.215 19.071 1.00 39.91 493 LYS A C 1
ATOM 3633 O O . LYS A 1 493 ? -35.415 -10.187 19.720 1.00 39.91 493 LYS A O 1
#

Nearest PDB structures (foldseek):
  5y2z-assembly5_I  TM=7.561E-01  e=1.585E-32  Homo sapiens
  5y31-assem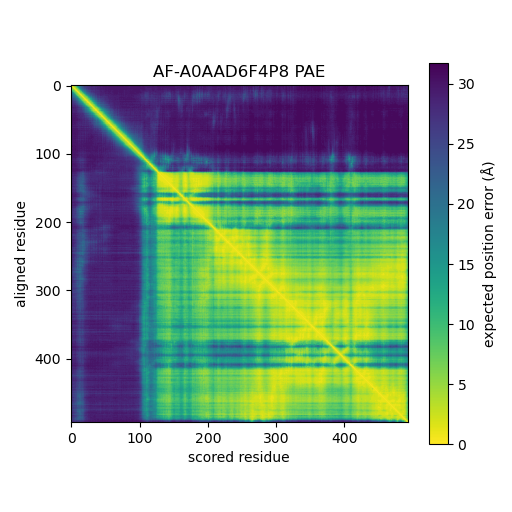bly2_C  TM=7.445E-01  e=7.358E-32  Homo sapiens
  8y6b-assembly2_B  TM=7.290E-01  e=1.585E-31  Homo sapiens
  5y2z-assembly2_C  TM=7.522E-01  e=3.623E-30  Homo sapiens
  5y2z-assembly4_G  TM=7.465E-01  e=1.180E-27  Homo sapiens

Sequence (493 aa):
MERADRRNGEQVRPLRFHLNAPPDIPLTPPHKERPAPPSKPLPCDPPAQLLGRPAPPNKPLPPDPGTPAQIPLKPLVPVKPRLVAPPPNRHGAAANPAGPKRRSESRLIGALTERRPALNQTLDHLVSVLGLASTVAHELGHNLGMSHDTAERLCSCSNERRLGGCIMEPSTGFLPGQMFSSCSAADLSLSLLSGGGMCLFNVPQHLLGGRSCGNLYVEQGEECDCGLLEECEDPCCNASTCRLVPGAQCSSDGICCQDCKLREAGSRCRDPLGECDLPEFCTGSSPYCPPNVFLQNGQRCEDEASYCYEGVCASMKSQCQLLWGPNATSAPPVCFSSVNKQGNKYGNCGKMKNGSYIPCGDADVQCGRIQCEGGRQRPLLGSNTEILTTTVRFNHSDLVCRGTFFHLGDDVSDPATVSQGTACSQNKACLNQKCQDVSVFGVEECRAKCNGHGVCNSNQNCHCGGGWAPPDCRASGLGGSVDSGPAIPPRSK

InterPro domains:
  IPR000742 EGF-like domain [PS01186] (462-473)
  IPR000742 EGF-like domain [PS50026] (442-474)
  IPR001590 Peptidase M12B, ADAM/reprolysin [PF01421] (123-204)
  IPR001590 Peptidase M12B, ADAM/reprolysin [PS50215] (109-204)
  IPR001762 Disintegrin domain [PF00200] (219-292)
  IPR001762 Disintegrin domain [PR00289] (251-270)
  IPR001762 Disintegrin domain [PR00289] (280-292)
  IPR001762 Disintegrin domain [PS50214] (210-297)
  IPR001762 Disintegrin domain [SM00050] (219-295)
  IPR006586 ADAM, cysteine-rich domain [PF08516] (297-415)
  IPR006586 ADAM, cysteine-rich domain [SM00608] (296-438)
  IPR024079 Metallopeptidase, catalytic domain superfamily [G3DSA:3.40.390.10] (103-206)
  IPR036436 Disintegrin domain superfamily [G3DSA:4.10.70.10] (210-293)
  IPR036436 Disintegrin domain superfamily [SSF57552] (219-295)

Foldseek 3Di:
DDDDDDDDDDDPDDDDPPPDDDDDDDDDDDDDDDDDDDDDDDDDDDDDDDDDDDDDDDDDDDDDDDDDDDDDDDDDDDDDDDDDDDDDDDDDDDDDDDDDPDDDDKDWAQFPPDDDDDDDDDDDDDPDPQQVVLVVVQNVLRNLQAAAPDPVVVWDWPDPVVQFTASRHSDTDVHHHDHHIPRSVVRNLVSVLQVGCLVVQDDDQDDDPDDDQQPQDQHPPAQAHQHAPVRRPWPQADSVGNHGDPPAPHTPVQLQDDPSAGNFFQQWSDDQSDPFFDTFTGQSNDSHTFRGKGFFWLPADPVNQWTDDSRHGAALAVLQCQWFNNQKGFFDVVLLVVAQQPFDQFHALDADPVRTGHRDDPQLSPQFFTWMDTGHPGTSIIPPKDKDWDFDDDPNDTGTTIAIGDPDDPSTDTSRGRDFRYARDVQWTHDSSGTDHSVVRCQVVLVVQQVVAFGAIRVSATQGDAQADDRRRPHGDQGGHPRRTGNHGDDDD

Radius of gyration: 30.94 Å; Cα contacts (8 Å, |Δi|>4): 925; chains: 1; bounding box: 110×74×89 Å

Organism: NCBI:txid1090488

Solvent-accessible surface area (backbone atoms only — not comparable to full-atom values): 29487 Å² total; per-residue (Å²): 138,80,87,84,84,90,86,86,88,79,75,93,74,77,91,74,81,83,80,75,79,82,79,92,75,85,87,77,81,90,79,84,90,79,85,83,82,84,94,72,87,81,83,84,83,80,86,82,81,90,78,86,78,84,81,82,84,90,73,86,79,84,84,84,89,74,88,81,81,91,78,88,84,80,90,80,84,90,84,81,86,85,90,86,87,87,87,83,92,88,88,90,80,88,88,79,84,85,73,82,83,75,77,82,84,68,69,59,55,45,68,62,70,60,100,66,87,86,79,81,84,82,77,98,72,72,100,42,71,65,47,53,50,24,50,52,51,31,58,46,35,17,27,44,29,24,59,65,56,44,83,92,68,70,56,56,55,96,53,56,80,85,66,18,33,35,34,40,40,88,64,74,56,100,39,44,18,80,43,72,27,60,50,35,57,51,30,31,53,52,22,43,58,66,42,31,49,68,65,66,69,61,82,82,90,77,75,99,80,64,91,57,78,32,72,57,58,66,44,93,94,42,67,21,38,55,18,42,78,93,68,42,83,46,91,16,38,38,38,91,71,14,33,57,38,97,84,39,74,24,32,64,86,24,72,12,24,52,96,25,28,57,37,56,33,20,41,73,53,42,78,51,69,46,95,22,31,44,64,24,10,8,62,45,79,39,31,54,54,44,57,80,50,20,37,26,38,52,40,74,27,76,94,71,64,22,13,10,30,86,31,23,66,36,40,61,38,60,54,24,20,62,40,22,34,82,69,21,28,51,39,62,69,66,47,21,55,67,39,7,48,64,27,38,93,75,10,15,37,54,67,46,98,86,73,50,43,31,49,28,54,89,78,17,14,71,12,9,29,44,40,19,29,75,35,54,100,56,59,69,56,45,87,76,53,45,77,46,76,46,79,45,84,52,94,96,40,81,42,67,31,32,35,54,39,73,90,67,60,96,90,53,88,61,85,44,38,41,56,54,19,16,51,58,50,91,74,19,20,14,50,95,40,28,51,38,59,41,75,81,54,48,51,67,76,40,31,65,54,7,64,83,34,32,46,36,25,65,86,70,44,19,36,12,40,81,52,13,21,49,69,34,19,75,48,78,38,39,8,19,21,87,62,20,23,32,60,38,55,76,80,86,129